Protein AF-0000000079915647 (afdb_homodimer)

Structure (mmCIF, N/CA/C/O backbone):
data_AF-0000000079915647-model_v1
#
loop_
_entity.id
_entity.type
_entity.pdbx_description
1 polymer 'HTH araC/xylS-type domain-containing protein'
#
loop_
_atom_site.group_PDB
_atom_site.id
_atom_site.type_symbol
_atom_site.label_atom_id
_atom_site.label_alt_id
_atom_site.label_comp_id
_atom_site.label_asym_id
_atom_site.label_entity_id
_atom_site.label_seq_id
_atom_site.pdbx_PDB_ins_code
_atom_site.Cartn_x
_atom_site.Cartn_y
_atom_site.Cartn_z
_atom_site.occupancy
_atom_site.B_iso_or_equiv
_atom_site.auth_seq_id
_atom_site.auth_comp_id
_atom_site.auth_asym_id
_atom_site.auth_atom_id
_atom_site.pdbx_PDB_model_num
ATOM 1 N N . MET A 1 1 ? 0.084 -31.757 -9.477 1 35.31 1 MET A N 1
ATOM 2 C CA . MET A 1 1 ? -1.276 -31.663 -8.954 1 35.31 1 MET A CA 1
ATOM 3 C C . MET A 1 1 ? -1.505 -30.318 -8.272 1 35.31 1 MET A C 1
ATOM 5 O O . MET A 1 1 ? -0.715 -29.907 -7.42 1 35.31 1 MET A O 1
ATOM 9 N N . LEU A 1 2 ? -2.145 -29.563 -8.849 1 57.01 2 LEU A N 1
ATOM 10 C CA . LEU A 1 2 ? -2.307 -28.199 -8.356 1 57.01 2 LEU A CA 1
ATOM 11 C C . LEU A 1 2 ? -2.768 -28.197 -6.902 1 57.01 2 LEU A C 1
ATOM 13 O O . LEU A 1 2 ? -3.757 -28.85 -6.559 1 57.01 2 LEU A O 1
ATOM 17 N N . ARG A 1 3 ? -1.995 -27.979 -5.962 1 73.82 3 ARG A N 1
ATOM 18 C CA . ARG A 1 3 ? -2.204 -28.007 -4.518 1 73.82 3 ARG A CA 1
ATOM 19 C C . ARG A 1 3 ? -3.465 -27.242 -4.132 1 73.82 3 ARG A C 1
ATOM 21 O O . ARG A 1 3 ? -3.712 -26.145 -4.639 1 73.82 3 ARG A O 1
ATOM 28 N N . GLU A 1 4 ? -4.38 -28.123 -3.546 1 88.57 4 GLU A N 1
ATOM 29 C CA . GLU A 1 4 ? -5.612 -27.564 -2.998 1 88.57 4 GLU A CA 1
ATOM 30 C C . GLU A 1 4 ? -5.335 -26.294 -2.199 1 88.57 4 GLU A C 1
ATOM 32 O O . GLU A 1 4 ? -4.411 -26.257 -1.383 1 88.57 4 GLU A O 1
ATOM 37 N N . PRO A 1 5 ? -6.054 -25.294 -2.554 1 92.21 5 PRO A N 1
ATOM 38 C CA . PRO A 1 5 ? -5.815 -24.036 -1.843 1 92.21 5 PRO A CA 1
ATOM 39 C C . PRO A 1 5 ? -6.011 -24.165 -0.334 1 92.21 5 PRO A C 1
ATOM 41 O O . PRO A 1 5 ? -6.989 -24.767 0.116 1 92.21 5 PRO A O 1
ATOM 44 N N . LEU A 1 6 ? -5.031 -23.699 0.502 1 93.19 6 LEU A N 1
ATOM 45 C CA . LEU A 1 6 ? -5.074 -23.655 1.96 1 93.19 6 LEU A CA 1
ATOM 46 C C . LEU A 1 6 ? -5.17 -25.061 2.543 1 93.19 6 LEU A C 1
ATOM 48 O O . LEU A 1 6 ? -5.85 -25.275 3.549 1 93.19 6 LEU A O 1
ATOM 52 N N . ALA A 1 7 ? -4.556 -25.978 1.923 1 89.94 7 ALA A N 1
ATOM 53 C CA . ALA A 1 7 ? -4.637 -27.384 2.311 1 89.94 7 ALA A CA 1
ATOM 54 C C . ALA A 1 7 ? -4.171 -27.583 3.75 1 89.94 7 ALA A C 1
ATOM 56 O O . ALA A 1 7 ? -4.662 -28.472 4.45 1 89.94 7 ALA A O 1
ATOM 57 N N . HIS A 1 8 ? -3.305 -26.75 4.265 1 86.97 8 HIS A N 1
ATOM 58 C CA . HIS A 1 8 ? -2.766 -26.893 5.613 1 86.97 8 HIS A CA 1
ATOM 59 C C . HIS A 1 8 ? -3.667 -26.216 6.64 1 86.97 8 HIS A C 1
ATOM 61 O O . HIS A 1 8 ? -3.394 -26.27 7.842 1 86.97 8 HIS A O 1
ATOM 67 N N . CYS A 1 9 ? -4.688 -25.608 6.233 1 92.28 9 CYS A N 1
ATOM 68 C CA . CYS A 1 9 ? -5.65 -24.94 7.103 1 92.28 9 CYS A CA 1
ATOM 69 C C . CYS A 1 9 ? -7.015 -25.614 7.026 1 92.28 9 CYS A C 1
ATOM 71 O O . CYS A 1 9 ? -8.031 -24.946 6.831 1 92.28 9 CYS A O 1
ATOM 73 N N . SER A 1 10 ? -7.031 -26.866 7.169 1 93.02 10 SER A N 1
ATOM 74 C CA . SER A 1 10 ? -8.261 -27.642 7.045 1 93.02 10 SER A CA 1
ATOM 75 C C . SER A 1 10 ? -9.187 -27.404 8.233 1 93.02 10 SER A C 1
ATOM 77 O O . SER A 1 10 ? -8.746 -27.423 9.384 1 93.02 10 SER A O 1
ATOM 79 N N . GLN A 1 11 ? -10.421 -27.186 7.874 1 93.78 11 GLN A N 1
ATOM 80 C CA . GLN A 1 11 ? -11.404 -26.959 8.928 1 93.78 11 GLN A CA 1
ATOM 81 C C . GLN A 1 11 ? -12.305 -28.176 9.112 1 93.78 11 GLN A C 1
ATOM 83 O O . GLN A 1 11 ? -12.659 -28.528 10.24 1 93.78 11 GLN A O 1
ATOM 88 N N . PHE A 1 12 ? -12.696 -28.825 8.018 1 91.71 12 PHE A N 1
ATOM 89 C CA . PHE A 1 12 ? -13.458 -30.065 8.112 1 91.71 12 PHE A CA 1
ATOM 90 C C . PHE A 1 12 ? -13.371 -30.854 6.812 1 91.71 12 PHE A C 1
ATOM 92 O O . PHE A 1 12 ? -13.101 -30.286 5.752 1 91.71 12 PHE A O 1
ATOM 99 N N . ARG A 1 13 ? -13.473 -32.084 6.9 1 93.11 13 ARG A N 1
ATOM 100 C CA . ARG A 1 13 ? -13.785 -33.068 5.868 1 93.11 13 ARG A CA 1
ATOM 101 C C . ARG A 1 13 ? -14.85 -34.047 6.349 1 93.11 13 ARG A C 1
ATOM 103 O O . ARG A 1 13 ? -14.565 -34.935 7.156 1 93.11 13 ARG A O 1
ATOM 110 N N . THR A 1 14 ? -16.086 -33.798 5.883 1 90.88 14 THR A N 1
ATOM 111 C CA . THR A 1 14 ? -17.18 -34.53 6.512 1 90.88 14 THR A CA 1
ATOM 112 C C . THR A 1 14 ? -18.382 -34.615 5.576 1 90.88 14 THR A C 1
ATOM 114 O O . THR A 1 14 ? -18.453 -33.891 4.581 1 90.88 14 THR A O 1
ATOM 117 N N . GLY A 1 15 ? -19.213 -35.497 5.884 1 89.1 15 GLY A N 1
ATOM 118 C CA . GLY A 1 15 ? -20.516 -35.56 5.243 1 89.1 15 GLY A CA 1
ATOM 119 C C . GLY A 1 15 ? -21.643 -35.067 6.132 1 89.1 15 GLY A C 1
ATOM 120 O O . GLY A 1 15 ? -22.815 -35.143 5.757 1 89.1 15 GLY A O 1
ATOM 121 N N . ASP A 1 16 ? -21.318 -34.578 7.259 1 90.7 16 ASP A N 1
ATOM 122 C CA . ASP A 1 16 ? -22.291 -34.109 8.24 1 90.7 16 ASP A CA 1
ATOM 123 C C . ASP A 1 16 ? -22.701 -32.665 7.959 1 90.7 16 ASP A C 1
ATOM 125 O O . ASP A 1 16 ? -21.902 -31.742 8.135 1 90.7 16 ASP A O 1
ATOM 129 N N . LEU A 1 17 ? -23.94 -32.462 7.669 1 90.32 17 LEU A N 1
ATOM 130 C CA . LEU A 1 17 ? -24.475 -31.161 7.282 1 90.32 17 LEU A CA 1
ATOM 131 C C . LEU A 1 17 ? -24.432 -30.186 8.453 1 90.32 17 LEU A C 1
ATOM 133 O O . LEU A 1 17 ? -24.273 -28.979 8.256 1 90.32 17 LEU A O 1
ATOM 137 N N . ASP A 1 18 ? -24.557 -30.681 9.64 1 91.27 18 ASP A N 1
ATOM 138 C CA . ASP A 1 18 ? -24.527 -29.812 10.813 1 91.27 18 ASP A CA 1
ATOM 139 C C . ASP A 1 18 ? -23.139 -29.21 11.014 1 91.27 18 ASP A C 1
ATOM 141 O O . ASP A 1 18 ? -23.011 -28.034 11.363 1 91.27 18 ASP A O 1
ATOM 145 N N . VAL A 1 19 ? -22.223 -30.046 10.76 1 92.19 19 VAL A N 1
ATOM 146 C CA . VAL A 1 19 ? -20.852 -29.561 10.88 1 92.19 19 VAL A CA 1
ATOM 147 C C . VAL A 1 19 ? -20.578 -28.511 9.805 1 92.19 19 VAL A C 1
ATOM 149 O O . VAL A 1 19 ? -19.996 -27.462 10.088 1 92.19 19 VAL A O 1
ATOM 152 N N . ILE A 1 20 ? -21.011 -28.781 8.648 1 91.39 20 ILE A N 1
ATOM 153 C CA . ILE A 1 20 ? -20.841 -27.868 7.523 1 91.39 20 ILE A CA 1
ATOM 154 C C . ILE A 1 20 ? -21.478 -26.52 7.852 1 91.39 20 ILE A C 1
ATOM 156 O O . ILE A 1 20 ? -20.853 -25.471 7.673 1 91.39 20 ILE A O 1
ATOM 160 N N . ARG A 1 21 ? -22.622 -26.534 8.358 1 91.12 21 ARG A N 1
ATOM 161 C CA . ARG A 1 21 ? -23.361 -25.32 8.692 1 91.12 21 ARG A CA 1
ATOM 162 C C . ARG A 1 21 ? -22.688 -24.566 9.833 1 91.12 21 ARG A C 1
ATOM 164 O O . ARG A 1 21 ? -22.452 -23.36 9.734 1 91.12 21 ARG A O 1
ATOM 171 N N . ASP A 1 22 ? -22.295 -25.217 10.896 1 93.46 22 ASP A N 1
ATOM 172 C CA . ASP A 1 22 ? -21.771 -24.581 12.101 1 93.46 22 ASP A CA 1
ATOM 173 C C . ASP A 1 22 ? -20.395 -23.97 11.846 1 93.46 22 ASP A C 1
ATOM 175 O O . ASP A 1 22 ? -20.138 -22.826 12.228 1 93.46 22 ASP A O 1
ATOM 179 N N . VAL A 1 23 ? -19.621 -24.758 11.185 1 92.63 23 VAL A N 1
ATOM 180 C CA . VAL A 1 23 ? -18.268 -24.284 10.914 1 92.63 23 VAL A CA 1
ATOM 181 C C . VAL A 1 23 ? -18.313 -23.145 9.897 1 92.63 23 VAL A C 1
ATOM 183 O O . VAL A 1 23 ? -17.622 -22.136 10.055 1 92.63 23 VAL A O 1
ATOM 186 N N . GLY A 1 24 ? -19.112 -23.263 8.902 1 91.21 24 GLY A N 1
ATOM 187 C CA . GLY A 1 24 ? -19.274 -22.206 7.916 1 91.21 24 GLY A CA 1
ATOM 188 C C . GLY A 1 24 ? -19.818 -20.918 8.506 1 91.21 24 GLY A C 1
ATOM 189 O O . GLY A 1 24 ? -19.325 -19.831 8.197 1 91.21 24 GLY A O 1
ATOM 190 N N . ALA A 1 25 ? -20.784 -21.084 9.36 1 89.34 25 ALA A N 1
ATOM 191 C CA . ALA A 1 25 ? -21.394 -19.917 9.993 1 89.34 25 ALA A CA 1
ATOM 192 C C . ALA A 1 25 ? -20.384 -19.175 10.863 1 89.34 25 ALA A C 1
ATOM 194 O O . ALA A 1 25 ? -20.372 -17.942 10.898 1 89.34 25 ALA A O 1
ATOM 195 N N . ARG A 1 26 ? -19.57 -19.851 11.441 1 90.01 26 ARG A N 1
ATOM 196 C CA . ARG A 1 26 ? -18.589 -19.28 12.359 1 90.01 26 ARG A CA 1
ATOM 197 C C . ARG A 1 26 ? -17.461 -18.593 11.596 1 90.01 26 ARG A C 1
ATOM 199 O O . ARG A 1 26 ? -17.019 -17.507 11.977 1 90.01 26 ARG A O 1
ATOM 206 N N . LEU A 1 27 ? -17.055 -19.195 10.525 1 89.43 27 LEU A N 1
ATOM 207 C CA . LEU A 1 27 ? -15.837 -18.736 9.866 1 89.43 27 LEU A CA 1
ATOM 208 C C . LEU A 1 27 ? -16.164 -17.789 8.716 1 89.43 27 LEU A C 1
ATOM 210 O O . LEU A 1 27 ? -15.353 -16.929 8.365 1 89.43 27 LEU A O 1
ATOM 214 N N . LEU A 1 28 ? -17.271 -17.923 8.163 1 90.34 28 LEU A N 1
ATOM 215 C CA . LEU A 1 28 ? -17.599 -17.15 6.97 1 90.34 28 LEU A CA 1
ATOM 216 C C . LEU A 1 28 ? -18.801 -16.246 7.221 1 90.34 28 LEU A C 1
ATOM 218 O O . LEU A 1 28 ? -18.67 -15.191 7.846 1 90.34 28 LEU A O 1
ATOM 222 N N . VAL A 1 29 ? -19.95 -16.711 7.062 1 86.33 29 VAL A N 1
ATOM 223 C CA . VAL A 1 29 ? -21.189 -15.964 7.249 1 86.33 29 VAL A CA 1
ATOM 224 C C . VAL A 1 29 ? -22.299 -16.91 7.701 1 86.33 29 VAL A C 1
ATOM 226 O O . VAL A 1 29 ? -22.379 -18.05 7.238 1 86.33 29 VAL A O 1
ATOM 229 N N . PRO A 1 30 ? -22.993 -16.44 8.71 1 85.9 30 PRO A N 1
ATOM 230 C CA . PRO A 1 30 ? -24.161 -17.259 9.042 1 85.9 30 PRO A CA 1
ATOM 231 C C . PRO A 1 30 ? -25.043 -17.548 7.829 1 85.9 30 PRO A C 1
ATOM 233 O O . PRO A 1 30 ? -25.305 -16.65 7.024 1 85.9 30 PRO A O 1
ATOM 236 N N . HIS A 1 31 ? -25.315 -18.848 7.663 1 85.21 31 HIS A N 1
ATOM 237 C CA . HIS A 1 31 ? -26.108 -19.236 6.502 1 85.21 31 HIS A CA 1
ATOM 238 C C . HIS A 1 31 ? -26.852 -20.543 6.755 1 85.21 31 HIS A C 1
ATOM 240 O O . HIS A 1 31 ? -26.585 -21.234 7.74 1 85.21 31 HIS A O 1
ATOM 246 N N . LYS A 1 32 ? -27.807 -20.72 6.007 1 89.2 32 LYS A N 1
ATOM 247 C CA . LYS A 1 32 ? -28.514 -21.997 5.983 1 89.2 32 LYS A CA 1
ATOM 248 C C . LYS A 1 32 ? -27.972 -22.905 4.883 1 89.2 32 LYS A C 1
ATOM 250 O O . LYS A 1 32 ? -27.569 -22.429 3.819 1 89.2 32 LYS A O 1
ATOM 255 N N . VAL A 1 33 ? -27.901 -24.161 5.199 1 90.02 33 VAL A N 1
ATOM 256 C CA . VAL A 1 33 ? -27.415 -25.151 4.243 1 90.02 33 VAL A CA 1
ATOM 257 C C . VAL A 1 33 ? -28.504 -26.186 3.972 1 90.02 33 VAL A C 1
ATOM 259 O O . VAL A 1 33 ? -29.07 -26.759 4.906 1 90.02 33 VAL A O 1
ATOM 262 N N . LYS A 1 34 ? -28.784 -26.364 2.773 1 90.02 34 LYS A N 1
ATOM 263 C CA . LYS A 1 34 ? -29.719 -27.4 2.344 1 90.02 34 LYS A CA 1
ATOM 264 C C . LYS A 1 34 ? -29.093 -28.3 1.283 1 90.02 34 LYS A C 1
ATOM 266 O O . LYS A 1 34 ? -28.457 -27.814 0.345 1 90.02 34 LYS A O 1
ATOM 271 N N . ALA A 1 35 ? -29.184 -29.553 1.435 1 88.59 35 ALA A N 1
ATOM 272 C CA . ALA A 1 35 ? -28.659 -30.499 0.454 1 88.59 35 ALA A CA 1
ATOM 273 C C . ALA A 1 35 ? -29.79 -31.23 -0.264 1 88.59 35 ALA A C 1
ATOM 275 O O . ALA A 1 35 ? -30.817 -31.544 0.343 1 88.59 35 ALA A O 1
ATOM 276 N N . LEU A 1 36 ? -29.567 -31.264 -1.578 1 82.76 36 LEU A N 1
ATOM 277 C CA . LEU A 1 36 ? -30.461 -32.151 -2.315 1 82.76 36 LEU A CA 1
ATOM 278 C C . LEU A 1 36 ? -29.942 -33.585 -2.295 1 82.76 36 LEU A C 1
ATOM 280 O O . LEU A 1 36 ? -29.074 -33.946 -3.092 1 82.76 36 LEU A O 1
ATOM 284 N N . GLY A 1 37 ? -30.266 -34.37 -1.243 1 78.25 37 GLY A N 1
ATOM 285 C CA . GLY A 1 37 ? -29.784 -35.73 -1.067 1 78.25 37 GLY A CA 1
ATOM 286 C C . GLY A 1 37 ? -28.669 -35.84 -0.043 1 78.25 37 GLY A C 1
ATOM 287 O O . GLY A 1 37 ? -28.563 -35.007 0.858 1 78.25 37 GLY A O 1
ATOM 288 N N . ALA A 1 38 ? -27.899 -36.964 -0.13 1 79.78 38 ALA A N 1
ATOM 289 C CA . ALA A 1 38 ? -26.812 -37.193 0.818 1 79.78 38 ALA A CA 1
ATOM 290 C C . ALA A 1 38 ? -25.599 -36.33 0.481 1 79.78 38 ALA A C 1
ATOM 292 O O . ALA A 1 38 ? -25.294 -36.109 -0.693 1 79.78 38 ALA A O 1
ATOM 293 N N . VAL A 1 39 ? -25.048 -35.79 1.465 1 84.3 39 VAL A N 1
ATOM 294 C CA . VAL A 1 39 ? -23.816 -35.022 1.308 1 84.3 39 VAL A CA 1
ATOM 295 C C . VAL A 1 39 ? -22.619 -35.969 1.265 1 84.3 39 VAL A C 1
ATOM 297 O O . VAL A 1 39 ? -22.552 -36.931 2.033 1 84.3 39 VAL A O 1
ATOM 300 N N . SER A 1 40 ? -21.8 -35.688 0.318 1 88.57 40 SER A N 1
ATOM 301 C CA . SER A 1 40 ? -20.58 -36.481 0.205 1 88.57 40 SER A CA 1
ATOM 302 C C . SER A 1 40 ? -19.787 -36.463 1.507 1 88.57 40 SER A C 1
ATOM 304 O O . SER A 1 40 ? -19.694 -35.428 2.17 1 88.57 40 SER A O 1
ATOM 306 N N . SER A 1 41 ? -19.179 -37.562 1.818 1 88.53 41 SER A N 1
ATOM 307 C CA . SER A 1 41 ? -18.335 -37.652 3.005 1 88.53 41 SER A CA 1
ATOM 308 C C . SER A 1 41 ? -17.025 -36.896 2.81 1 88.53 41 SER A C 1
ATOM 310 O O . SER A 1 41 ? -16.286 -36.665 3.769 1 88.53 41 SER A O 1
ATOM 312 N N . ASP A 1 42 ? -16.842 -36.448 1.542 1 90.47 42 ASP A N 1
ATOM 313 C CA . ASP A 1 42 ? -15.586 -35.771 1.235 1 90.47 42 ASP A CA 1
ATOM 314 C C . ASP A 1 42 ? -15.795 -34.265 1.092 1 90.47 42 ASP A C 1
ATOM 316 O O . ASP A 1 42 ? -14.949 -33.566 0.53 1 90.47 42 ASP A O 1
ATOM 320 N N . ALA A 1 43 ? -16.921 -33.783 1.566 1 92.18 43 ALA A N 1
ATOM 321 C CA . ALA A 1 43 ? -17.092 -32.333 1.621 1 92.18 43 ALA A CA 1
ATOM 322 C C . ALA A 1 43 ? -16.029 -31.689 2.507 1 92.18 43 ALA A C 1
ATOM 324 O O . ALA A 1 43 ? -15.729 -32.192 3.593 1 92.18 43 ALA A O 1
ATOM 325 N N . ARG A 1 44 ? -15.445 -30.655 2.029 1 94.33 44 ARG A N 1
ATOM 326 C CA . ARG A 1 44 ? -14.348 -30.111 2.823 1 94.33 44 ARG A CA 1
ATOM 327 C C . ARG A 1 44 ? -14.29 -28.591 2.708 1 94.33 44 ARG A C 1
ATOM 329 O O . ARG A 1 44 ? -14.779 -28.018 1.732 1 94.33 44 ARG A O 1
ATOM 336 N N . MET A 1 45 ? -13.723 -28.017 3.675 1 95.36 45 MET A N 1
ATOM 337 C CA . MET A 1 45 ? -13.459 -26.583 3.75 1 95.36 45 MET A CA 1
ATOM 338 C C . MET A 1 45 ? -12.095 -26.313 4.377 1 95.36 45 MET A C 1
ATOM 340 O O . MET A 1 45 ? -11.745 -26.912 5.395 1 95.36 45 MET A O 1
ATOM 344 N N . ASN A 1 46 ? -11.269 -25.639 3.662 1 96.54 46 ASN A N 1
ATOM 345 C CA . ASN A 1 46 ? -10.072 -25.016 4.217 1 96.54 46 ASN A CA 1
ATOM 346 C C . ASN A 1 46 ? -10.262 -23.515 4.416 1 96.54 46 ASN A C 1
ATOM 348 O O . ASN A 1 46 ? -10.901 -22.852 3.596 1 96.54 46 ASN A O 1
ATOM 352 N N . ALA A 1 47 ? -9.869 -22.961 5.509 1 95.94 47 ALA A N 1
ATOM 353 C CA . ALA A 1 47 ? -10.075 -21.533 5.736 1 95.94 47 ALA A CA 1
ATOM 354 C C . ALA A 1 47 ? -8.951 -20.944 6.583 1 95.94 47 ALA A C 1
ATOM 356 O O . ALA A 1 47 ? -8.382 -21.631 7.435 1 95.94 47 ALA A O 1
ATOM 357 N N . ALA A 1 48 ? -8.626 -19.78 6.352 1 94.39 48 ALA A N 1
ATOM 358 C CA . ALA A 1 48 ? -7.652 -19.024 7.136 1 94.39 48 ALA A CA 1
ATOM 359 C C . ALA A 1 48 ? -7.987 -17.535 7.138 1 94.39 48 ALA A C 1
ATOM 361 O O . ALA A 1 48 ? -8.592 -17.027 6.191 1 94.39 48 ALA A O 1
ATOM 362 N N . LYS A 1 49 ? -7.7 -16.926 8.195 1 92.6 49 LYS A N 1
ATOM 363 C CA . LYS A 1 49 ? -7.905 -15.489 8.345 1 92.6 49 LYS A CA 1
ATOM 364 C C . LYS A 1 49 ? -6.575 -14.757 8.496 1 92.6 49 LYS A C 1
ATOM 366 O O . LYS A 1 49 ? -5.672 -15.234 9.186 1 92.6 49 LYS A O 1
ATOM 371 N N . LEU A 1 50 ? -6.453 -13.746 7.806 1 89.37 50 LEU A N 1
ATOM 372 C CA . LEU A 1 50 ? -5.301 -12.858 7.912 1 89.37 50 LEU A CA 1
ATOM 373 C C . LEU A 1 50 ? -5.737 -11.397 7.873 1 89.37 50 LEU A C 1
ATOM 375 O O . LEU A 1 50 ? -6.28 -10.933 6.868 1 89.37 50 LEU A O 1
ATOM 379 N N . GLY A 1 51 ? -5.487 -10.643 9.051 1 87.92 51 GLY A N 1
ATOM 380 C CA . GLY A 1 51 ? -5.989 -9.283 9.163 1 87.92 51 GLY A CA 1
ATOM 381 C C . GLY A 1 51 ? -7.503 -9.2 9.108 1 87.92 51 GLY A C 1
ATOM 382 O O . GLY A 1 51 ? -8.195 -9.87 9.878 1 87.92 51 GLY A O 1
ATOM 383 N N . ASN A 1 52 ? -7.986 -8.456 8.116 1 92.41 52 ASN A N 1
ATOM 384 C CA . ASN A 1 52 ? -9.419 -8.224 7.971 1 92.41 52 ASN A CA 1
ATOM 385 C C . ASN A 1 52 ? -10.015 -9.08 6.856 1 92.41 52 ASN A C 1
ATOM 387 O O . ASN A 1 52 ? -11.143 -8.843 6.422 1 92.41 52 ASN A O 1
ATOM 391 N N . THR A 1 53 ? -9.248 -10.019 6.389 1 94.46 53 THR A N 1
ATOM 392 C CA . THR A 1 53 ? -9.682 -10.822 5.251 1 94.46 53 THR A CA 1
ATOM 393 C C . THR A 1 53 ? -9.674 -12.307 5.604 1 94.46 53 THR A C 1
ATOM 395 O O . THR A 1 53 ? -8.753 -12.787 6.267 1 94.46 53 THR A O 1
ATOM 398 N N . THR A 1 54 ? -10.669 -13.033 5.254 1 95.1 54 THR A N 1
ATOM 399 C CA . THR A 1 54 ? -10.772 -14.482 5.387 1 95.1 54 THR A CA 1
ATOM 400 C C . THR A 1 54 ? -10.91 -15.142 4.018 1 95.1 54 THR A C 1
ATOM 402 O O . THR A 1 54 ? -11.679 -14.678 3.174 1 95.1 54 THR A O 1
ATOM 405 N N . LEU A 1 55 ? -10.102 -16.106 3.754 1 96.57 55 LEU A N 1
ATOM 406 C CA . LEU A 1 55 ? -10.227 -16.929 2.556 1 96.57 55 LEU A CA 1
ATOM 407 C C . LEU A 1 55 ? -10.659 -18.347 2.913 1 96.57 55 LEU A C 1
ATOM 409 O O . LEU A 1 55 ? -10.208 -18.904 3.916 1 96.57 55 LEU A O 1
ATOM 413 N N . ALA A 1 56 ? -11.486 -18.915 2.101 1 97.21 56 ALA A N 1
ATOM 414 C CA . ALA A 1 56 ? -11.904 -20.301 2.298 1 97.21 56 ALA A CA 1
ATOM 415 C C . ALA A 1 56 ? -12.013 -21.035 0.964 1 97.21 56 ALA A C 1
ATOM 417 O O . ALA A 1 56 ? -12.466 -20.465 -0.03 1 97.21 56 ALA A O 1
ATOM 418 N N . TYR A 1 57 ? -11.468 -22.163 0.925 1 96.97 57 TYR A N 1
ATOM 419 C CA . TYR A 1 57 ? -11.7 -23.101 -0.168 1 96.97 57 TYR A CA 1
ATOM 420 C C . TYR A 1 57 ? -12.836 -24.06 0.168 1 96.97 57 TYR A C 1
ATOM 422 O O . TYR A 1 57 ? -12.825 -24.699 1.223 1 96.97 57 TYR A O 1
ATOM 430 N N . LEU A 1 58 ? -13.824 -24.181 -0.672 1 95.77 58 LEU A N 1
ATOM 431 C CA . LEU A 1 58 ? -14.985 -25.034 -0.443 1 95.77 58 LEU A CA 1
ATOM 432 C C . LEU A 1 58 ? -15.188 -25.999 -1.605 1 95.77 58 LEU A C 1
ATOM 434 O O . LEU A 1 58 ? -15.122 -25.598 -2.77 1 95.77 58 LEU A O 1
ATOM 438 N N . ARG A 1 59 ? -15.41 -27.218 -1.277 1 94.78 59 ARG A N 1
ATOM 439 C CA . ARG A 1 59 ? -15.799 -28.269 -2.211 1 94.78 59 ARG A CA 1
ATOM 440 C C . ARG A 1 59 ? -16.723 -29.281 -1.542 1 94.78 59 ARG A C 1
ATOM 442 O O . ARG A 1 59 ? -16.29 -30.055 -0.685 1 94.78 59 ARG A O 1
ATOM 449 N N . TYR A 1 60 ? -18.001 -29.362 -1.969 1 90.62 60 TYR A N 1
ATOM 450 C CA . TYR A 1 60 ? -18.988 -30.177 -1.269 1 90.62 60 TYR A CA 1
ATOM 451 C C . TYR A 1 60 ? -19.265 -31.469 -2.027 1 90.62 60 TYR A C 1
ATOM 453 O O . TYR A 1 60 ? -19.79 -32.43 -1.459 1 90.62 60 TYR A O 1
ATOM 461 N N . GLU A 1 61 ? -18.968 -31.584 -3.27 1 89.54 61 GLU A N 1
ATOM 462 C CA . GLU A 1 61 ? -19.19 -32.754 -4.114 1 89.54 61 GLU A CA 1
ATOM 463 C C . GLU A 1 61 ? -20.637 -33.231 -4.028 1 89.54 61 GLU A C 1
ATOM 465 O O . GLU A 1 61 ? -20.897 -34.433 -3.944 1 89.54 61 GLU A O 1
ATOM 470 N N . SER A 1 62 ? -21.535 -32.342 -3.769 1 88.68 62 SER A N 1
ATOM 471 C CA . SER A 1 62 ? -22.977 -32.56 -3.702 1 88.68 62 SER A CA 1
ATOM 472 C C . SER A 1 62 ? -23.745 -31.318 -4.141 1 88.68 62 SER A C 1
ATOM 474 O O . SER A 1 62 ? -23.187 -30.219 -4.18 1 88.68 62 SER A O 1
ATOM 476 N N . ARG A 1 63 ? -24.939 -31.604 -4.547 1 88.18 63 ARG A N 1
ATOM 477 C CA . ARG A 1 63 ? -25.799 -30.456 -4.82 1 88.18 63 ARG A CA 1
ATOM 478 C C . ARG A 1 63 ? -26.279 -29.812 -3.524 1 88.18 63 ARG A C 1
ATOM 480 O O . ARG A 1 63 ? -27.042 -30.418 -2.768 1 88.18 63 ARG A O 1
ATOM 487 N N . ILE A 1 64 ? -25.781 -28.57 -3.289 1 90.67 64 ILE A N 1
ATOM 488 C CA . ILE A 1 64 ? -26.07 -27.879 -2.037 1 90.67 64 ILE A CA 1
ATOM 489 C C . ILE A 1 64 ? -26.517 -26.448 -2.328 1 90.67 64 ILE A C 1
ATOM 491 O O . ILE A 1 64 ? -26.043 -25.825 -3.281 1 90.67 64 ILE A O 1
ATOM 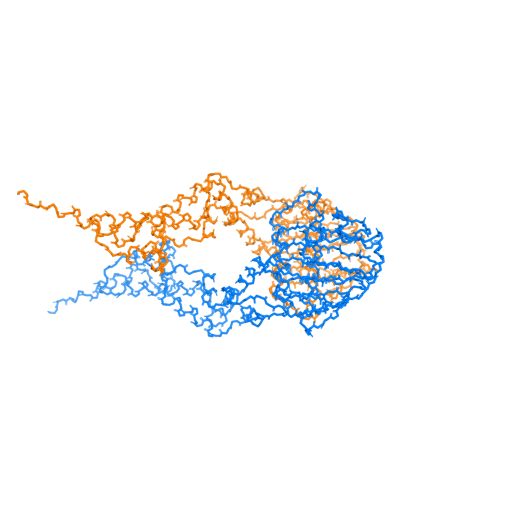495 N N . THR A 1 65 ? -27.444 -26.064 -1.559 1 91.58 65 THR A N 1
ATOM 496 C CA . THR A 1 65 ? -27.874 -24.67 -1.598 1 91.58 65 THR A CA 1
ATOM 497 C C . THR A 1 65 ? -27.492 -23.95 -0.308 1 91.58 65 THR A C 1
ATOM 499 O O . THR A 1 65 ? -27.767 -24.443 0.789 1 91.58 65 THR A O 1
ATOM 502 N N . LEU A 1 66 ? -26.826 -22.863 -0.491 1 90.6 66 LEU A N 1
ATOM 503 C CA . LEU A 1 66 ? -26.454 -22.006 0.63 1 90.6 66 LEU A CA 1
ATOM 504 C C . LEU A 1 66 ? -27.27 -20.718 0.624 1 90.6 66 LEU A C 1
ATOM 506 O O . LEU A 1 66 ? -27.366 -20.043 -0.403 1 90.6 66 LEU A O 1
ATOM 510 N N . GLU A 1 67 ? -27.861 -20.387 1.759 1 88.54 67 GLU A N 1
ATOM 511 C CA . GLU A 1 67 ? -28.655 -19.17 1.898 1 88.54 67 GLU A CA 1
ATOM 512 C C . GLU A 1 67 ? -28.115 -18.284 3.016 1 88.54 67 GLU A C 1
ATOM 514 O O . GLU A 1 67 ? -28.06 -18.702 4.175 1 88.54 67 GLU A O 1
ATOM 519 N N . ALA A 1 68 ? -27.697 -17.2 2.627 1 83.74 68 ALA A N 1
ATOM 520 C CA . ALA A 1 68 ? -27.172 -16.272 3.625 1 83.74 68 ALA A CA 1
ATOM 521 C C . ALA A 1 68 ? -28.108 -15.082 3.814 1 83.74 68 ALA A C 1
ATOM 523 O O . ALA A 1 68 ? -28.539 -14.462 2.839 1 83.74 68 ALA A O 1
ATOM 524 N N . PRO A 1 69 ? -28.415 -14.801 5.123 1 78.36 69 PRO A N 1
ATOM 525 C CA . PRO A 1 69 ? -29.206 -13.597 5.39 1 78.36 69 PRO A CA 1
ATOM 526 C C . PRO A 1 69 ? -28.394 -12.312 5.239 1 78.36 69 PRO A C 1
ATOM 528 O O . PRO A 1 69 ? -27.212 -12.362 4.888 1 78.36 69 PRO A O 1
ATOM 531 N N . THR A 1 70 ? -29.056 -11.189 5.431 1 77.82 70 THR A N 1
ATOM 532 C CA . THR A 1 70 ? -28.402 -9.886 5.385 1 77.82 70 THR A CA 1
ATOM 533 C C . THR A 1 70 ? -27.382 -9.752 6.512 1 77.82 70 THR A C 1
ATOM 535 O O . THR A 1 70 ? -27.634 -10.185 7.639 1 77.82 70 THR A O 1
ATOM 538 N N . THR A 1 71 ? -26.175 -9.498 6.019 1 72.78 71 THR A N 1
ATOM 539 C CA . THR A 1 71 ? -25.132 -9.225 7.002 1 72.78 71 THR A CA 1
ATOM 540 C C . THR A 1 71 ? -24.608 -7.8 6.853 1 72.78 71 THR A C 1
ATOM 542 O O . THR A 1 71 ? -24.543 -7.27 5.742 1 72.78 71 THR A O 1
ATOM 545 N N . GLU A 1 72 ? -24.604 -7.048 7.938 1 73.71 72 GLU A N 1
ATOM 546 C CA . GLU A 1 72 ? -24.192 -5.652 7.816 1 73.71 72 GLU A CA 1
ATOM 547 C C . GLU A 1 72 ? -22.697 -5.494 8.079 1 73.71 72 GLU A C 1
ATOM 549 O O . GLU A 1 72 ? -22.144 -4.404 7.914 1 73.71 72 GLU A O 1
ATOM 554 N N . ALA A 1 73 ? -21.997 -6.555 8.155 1 82.77 73 ALA A N 1
ATOM 555 C CA . ALA A 1 73 ? -20.682 -6.314 8.742 1 82.77 73 ALA A CA 1
ATOM 556 C C . ALA A 1 73 ? -19.569 -6.762 7.799 1 82.77 73 ALA A C 1
ATOM 558 O O . ALA A 1 73 ? -18.387 -6.549 8.078 1 82.77 73 ALA A O 1
ATOM 559 N N . LEU A 1 74 ? -19.989 -7.306 6.591 1 88.75 74 LEU A N 1
ATOM 560 C CA . LEU A 1 74 ? -18.916 -7.864 5.775 1 88.75 74 LEU A CA 1
ATOM 561 C C . LEU A 1 74 ? -19.283 -7.826 4.295 1 88.75 74 LEU A C 1
ATOM 563 O O . LEU A 1 74 ? -20.456 -7.673 3.946 1 88.75 74 LEU A O 1
ATOM 567 N N . TYR A 1 75 ? -18.318 -7.871 3.443 1 91.25 75 TYR A N 1
ATOM 568 C CA . TYR A 1 75 ? -18.428 -8.133 2.012 1 91.25 75 TYR A CA 1
ATOM 569 C C . TYR A 1 75 ? -17.867 -9.507 1.665 1 91.25 75 TYR A C 1
ATOM 571 O O . TYR A 1 75 ? -16.851 -9.928 2.222 1 91.25 75 TYR A O 1
ATOM 579 N N . PHE A 1 76 ? -18.519 -10.183 0.799 1 92.21 76 PHE A N 1
ATOM 580 C CA . PHE A 1 76 ? -17.93 -11.459 0.413 1 92.21 76 PHE A CA 1
ATOM 581 C C . PHE A 1 76 ? -18.085 -11.697 -1.084 1 92.21 76 PHE A C 1
ATOM 583 O O . PHE A 1 76 ? -18.996 -11.155 -1.713 1 92.21 76 PHE A O 1
ATOM 590 N N . PHE A 1 77 ? -17.171 -12.417 -1.623 1 94.73 77 PHE A N 1
ATOM 591 C CA . PHE A 1 77 ? -17.014 -12.685 -3.048 1 94.73 77 PHE A CA 1
ATOM 592 C C . PHE A 1 77 ? -16.698 -14.156 -3.29 1 94.73 77 PHE A C 1
ATOM 594 O O . PHE A 1 77 ? -16.009 -14.789 -2.487 1 94.73 77 PHE A O 1
ATOM 601 N N . THR A 1 78 ? -17.175 -14.671 -4.346 1 94.83 78 THR A N 1
ATOM 602 C CA . THR A 1 78 ? -16.873 -16.052 -4.702 1 94.83 78 THR A CA 1
ATOM 603 C C . THR A 1 78 ? -16.08 -16.113 -6.005 1 94.83 78 THR A C 1
ATOM 605 O O . THR A 1 78 ? -16.43 -15.45 -6.983 1 94.83 78 THR A O 1
ATOM 608 N N . LEU A 1 79 ? -15.018 -16.852 -6.03 1 96.79 79 LEU A N 1
ATOM 609 C CA . LEU A 1 79 ? -14.192 -17.169 -7.19 1 96.79 79 LEU A CA 1
ATOM 610 C C . LEU A 1 79 ? -14.293 -18.65 -7.541 1 96.79 79 LEU A C 1
ATOM 612 O O . LEU A 1 79 ? -13.604 -19.482 -6.945 1 96.79 79 LEU A O 1
ATOM 616 N N . PRO A 1 80 ? -15.059 -18.909 -8.534 1 97.17 80 PRO A N 1
ATOM 617 C CA . PRO A 1 80 ? -15.227 -20.318 -8.896 1 97.17 80 PRO A CA 1
ATOM 618 C C . PRO A 1 80 ? -13.965 -20.926 -9.505 1 97.17 80 PRO A C 1
ATOM 620 O O . PRO A 1 80 ? -13.283 -20.274 -10.3 1 97.17 80 PRO A O 1
ATOM 623 N N . LEU A 1 81 ? -13.698 -22.11 -9.132 1 95.85 81 LEU A N 1
ATOM 624 C CA . LEU A 1 81 ? -12.538 -22.815 -9.666 1 95.85 81 LEU A CA 1
ATOM 625 C C . LEU A 1 81 ? -12.964 -23.885 -10.665 1 95.85 81 LEU A C 1
ATOM 627 O O . LEU A 1 81 ? -12.317 -24.069 -11.698 1 95.85 81 LEU A O 1
ATOM 631 N N . THR A 1 82 ? -13.958 -24.646 -10.273 1 95.72 82 THR A N 1
ATOM 632 C CA . THR A 1 82 ? -14.494 -25.696 -11.132 1 95.72 82 THR A CA 1
ATOM 633 C C . THR A 1 82 ? -16.016 -25.747 -11.038 1 95.72 82 THR A C 1
ATOM 635 O O . THR A 1 82 ? -16.603 -25.222 -10.09 1 95.72 82 THR A O 1
ATOM 638 N N . GLY A 1 83 ? -16.623 -26.262 -12.082 1 95.24 83 GLY A N 1
ATOM 639 C CA . GLY A 1 83 ? -18.057 -26.503 -12.045 1 95.24 83 GLY A CA 1
ATOM 640 C C . GLY A 1 83 ? -18.879 -25.248 -12.265 1 95.24 83 GLY A C 1
ATOM 641 O O . GLY A 1 83 ? -18.423 -24.307 -12.918 1 95.24 83 GLY A O 1
ATOM 642 N N . LYS A 1 84 ? -20.142 -25.375 -11.854 1 95.65 84 LYS A N 1
ATOM 643 C CA . LYS A 1 84 ? -21.074 -24.269 -12.057 1 95.65 84 LYS A CA 1
ATOM 644 C C . LYS A 1 84 ? -21.99 -24.094 -10.849 1 95.65 84 LYS A C 1
ATOM 646 O O . LYS A 1 84 ? -22.267 -25.056 -10.129 1 95.65 84 LYS A O 1
ATOM 651 N N . ALA A 1 85 ? -22.34 -22.882 -10.654 1 95.47 85 ALA A N 1
ATOM 652 C CA . ALA A 1 85 ? -23.332 -22.529 -9.641 1 95.47 85 ALA A CA 1
ATOM 653 C C . ALA A 1 85 ? -24.201 -21.365 -10.107 1 95.47 85 ALA A C 1
ATOM 655 O O . ALA A 1 85 ? -23.885 -20.704 -11.099 1 95.47 85 ALA A O 1
ATOM 656 N N . GLU A 1 86 ? -25.284 -21.278 -9.508 1 94.74 86 GLU A N 1
ATOM 657 C CA . GLU A 1 86 ? -26.192 -20.164 -9.763 1 94.74 86 GLU A CA 1
ATOM 658 C C . GLU A 1 86 ? -26.418 -19.337 -8.5 1 94.74 86 GLU A C 1
ATOM 660 O O . GLU A 1 86 ? -26.912 -19.851 -7.495 1 94.74 86 GLU A O 1
ATOM 665 N N . ALA A 1 87 ? -26.041 -18.098 -8.613 1 94.04 87 ALA A N 1
ATOM 666 C CA . ALA A 1 87 ? -26.204 -17.19 -7.48 1 94.04 87 ALA A CA 1
ATOM 667 C C . ALA A 1 87 ? -27.439 -16.311 -7.654 1 94.04 87 ALA A C 1
ATOM 669 O O . ALA A 1 87 ? -27.809 -15.966 -8.779 1 94.04 87 ALA A O 1
ATOM 670 N N . GLN A 1 88 ? -28.049 -15.999 -6.556 1 91.98 88 GLN A N 1
ATOM 671 C CA . GLN A 1 88 ? -29.216 -15.123 -6.524 1 91.98 88 GLN A CA 1
ATOM 672 C C . GLN A 1 88 ? -29.073 -14.057 -5.441 1 91.98 88 GLN A C 1
ATOM 674 O O . GLN A 1 88 ? -28.6 -14.343 -4.339 1 91.98 88 GLN A O 1
ATOM 679 N N . ARG A 1 89 ? -29.29 -12.891 -5.843 1 85.98 89 ARG A N 1
ATOM 680 C CA . ARG A 1 89 ? -29.326 -11.772 -4.907 1 85.98 89 ARG A CA 1
ATOM 681 C C . ARG A 1 89 ? -30.699 -11.109 -4.898 1 85.98 89 ARG A C 1
ATOM 683 O O . ARG A 1 89 ? -31.199 -10.69 -5.945 1 85.98 89 ARG A O 1
ATOM 690 N N . GLY A 1 90 ? -31.202 -10.932 -3.706 1 78.7 90 GLY A N 1
ATOM 691 C CA . GLY A 1 90 ? -32.548 -10.389 -3.625 1 78.7 90 GLY A CA 1
ATOM 692 C C . GLY A 1 90 ? -33.583 -11.252 -4.322 1 78.7 90 GLY A C 1
ATOM 693 O O . GLY A 1 90 ? -33.489 -12.481 -4.302 1 78.7 90 GLY A O 1
ATOM 694 N N . LYS A 1 91 ? -34.655 -10.595 -4.858 1 74.54 91 LYS A N 1
ATOM 695 C CA . LYS A 1 91 ? -35.771 -11.355 -5.414 1 74.54 91 LYS A CA 1
ATOM 696 C C . LYS A 1 91 ? -35.561 -11.634 -6.899 1 74.54 91 LYS A C 1
ATOM 698 O O . LYS A 1 91 ? -36.053 -12.635 -7.424 1 74.54 91 LYS A O 1
ATOM 703 N N . HIS A 1 92 ? -34.724 -10.859 -7.518 1 75.29 92 HIS A N 1
ATOM 704 C CA . HIS A 1 92 ? -34.851 -11.01 -8.963 1 75.29 92 HIS A CA 1
ATOM 705 C C . HIS A 1 92 ? -33.483 -11.031 -9.638 1 75.29 92 HIS A C 1
ATOM 707 O O . HIS A 1 92 ? -33.387 -11.231 -10.851 1 75.29 92 HIS A O 1
ATOM 713 N N . GLU A 1 93 ? -32.453 -10.908 -8.939 1 87.6 93 GLU A N 1
ATOM 714 C CA . GLU A 1 93 ? -31.183 -10.832 -9.654 1 87.6 93 GLU A CA 1
ATOM 715 C C . GLU A 1 93 ? -30.426 -12.155 -9.578 1 87.6 93 GLU A C 1
ATOM 717 O O . GLU A 1 93 ? -30.193 -12.681 -8.487 1 87.6 93 GLU A O 1
ATOM 722 N N . THR A 1 94 ? -30.177 -12.72 -10.748 1 92.17 94 THR A N 1
ATOM 723 C CA . THR A 1 94 ? -29.432 -13.973 -10.809 1 92.17 94 THR A CA 1
ATOM 724 C C . THR A 1 94 ? -28.156 -13.804 -11.628 1 92.17 94 THR A C 1
ATOM 726 O O . THR A 1 94 ? -28.093 -12.957 -12.521 1 92.17 94 THR A O 1
ATOM 729 N N . ALA A 1 95 ? -27.162 -14.555 -11.228 1 93.67 95 ALA A N 1
ATOM 730 C CA . ALA A 1 95 ? -25.894 -14.539 -11.952 1 93.67 95 ALA A CA 1
ATOM 731 C C . ALA A 1 95 ? -25.234 -15.915 -11.932 1 93.67 95 ALA A C 1
ATOM 733 O O . ALA A 1 95 ? -25.257 -16.607 -10.912 1 93.67 95 ALA A O 1
ATOM 734 N N . PRO A 1 96 ? -24.731 -16.308 -13.057 1 95.17 96 PRO A N 1
ATOM 735 C CA . PRO A 1 96 ? -23.97 -17.559 -13.074 1 95.17 96 PRO A CA 1
ATOM 736 C C . PRO A 1 96 ? -22.627 -17.443 -12.355 1 95.17 96 PRO A C 1
ATOM 738 O O . PRO A 1 96 ? -22.024 -16.367 -12.337 1 95.17 96 PRO A O 1
ATOM 741 N N . SER A 1 97 ? -22.218 -18.521 -11.774 1 95.28 97 SER A N 1
ATOM 742 C CA . SER A 1 97 ? -20.895 -18.641 -11.17 1 95.28 97 SER A CA 1
ATOM 743 C C . SER A 1 97 ? -20.101 -19.781 -11.799 1 95.28 97 SER A C 1
ATOM 745 O O . SER A 1 97 ? -20.332 -20.951 -11.488 1 95.28 97 SER A O 1
ATOM 747 N N . ILE A 1 98 ? -19.238 -19.408 -12.713 1 96.06 98 ILE A N 1
ATOM 748 C CA . ILE A 1 98 ? -18.34 -20.315 -13.419 1 96.06 98 ILE A CA 1
ATOM 749 C C . ILE A 1 98 ? -16.913 -19.773 -13.367 1 96.06 98 ILE A C 1
ATOM 751 O O . ILE A 1 98 ? -16.693 -18.626 -12.971 1 96.06 98 ILE A O 1
ATOM 755 N N . PRO A 1 99 ? -15.861 -20.5 -13.655 1 94.62 99 PRO A N 1
ATOM 756 C CA . PRO A 1 99 ? -14.472 -20.084 -13.448 1 94.62 99 PRO A CA 1
ATOM 757 C C . PRO A 1 99 ? -14.154 -18.742 -14.103 1 94.62 99 PRO A C 1
ATOM 759 O O . PRO A 1 99 ? -13.262 -18.023 -13.646 1 94.62 99 PRO A O 1
ATOM 762 N N . SER A 1 100 ? -14.899 -18.293 -15.072 1 95.33 100 SER A N 1
ATOM 763 C CA . SER A 1 100 ? -14.65 -17.004 -15.71 1 95.33 100 SER A CA 1
ATOM 764 C C . SER A 1 100 ? -15.542 -15.915 -15.124 1 95.33 100 SER A C 1
ATOM 766 O O . SER A 1 100 ? -15.352 -14.731 -15.406 1 95.33 100 SER A O 1
ATOM 768 N N . LEU A 1 101 ? -16.501 -16.337 -14.261 1 96.66 101 LEU A N 1
ATOM 769 C CA . LEU A 1 101 ? -17.476 -15.396 -13.721 1 96.66 101 LEU A CA 1
ATOM 770 C C . LEU A 1 101 ? -17.651 -15.595 -12.22 1 96.66 101 LEU A C 1
ATOM 772 O O . LEU A 1 101 ? -18.248 -16.583 -11.785 1 96.66 101 LEU A O 1
ATOM 776 N N . GLY A 1 102 ? -17.187 -14.58 -11.441 1 96.45 102 GLY A N 1
ATOM 777 C CA . GLY A 1 102 ? -17.412 -14.581 -10.004 1 96.45 102 GLY A CA 1
ATOM 778 C C . GLY A 1 102 ? -18.653 -13.812 -9.594 1 96.45 102 GLY A C 1
ATOM 779 O O . GLY A 1 102 ? -19.425 -13.369 -10.446 1 96.45 102 GLY A O 1
ATOM 780 N N . VAL A 1 103 ? -18.886 -13.774 -8.297 1 95.29 103 VAL A N 1
ATOM 781 C CA . VAL A 1 103 ? -20.067 -13.087 -7.784 1 95.29 103 VAL A CA 1
ATOM 782 C C . VAL A 1 103 ? -19.687 -12.238 -6.574 1 95.29 103 VAL A C 1
ATOM 784 O O . VAL A 1 103 ? -18.895 -12.666 -5.731 1 95.29 103 VAL A O 1
ATOM 787 N N . ALA A 1 104 ? -20.193 -11.072 -6.561 1 93.9 104 ALA A N 1
ATOM 788 C CA . ALA A 1 104 ? -20.066 -10.173 -5.417 1 93.9 104 ALA A CA 1
ATOM 789 C C . ALA A 1 104 ? -21.392 -10.042 -4.673 1 93.9 104 ALA A C 1
ATOM 791 O O . ALA A 1 104 ? -22.416 -9.704 -5.271 1 93.9 104 ALA A O 1
ATOM 792 N N . TYR A 1 105 ? -21.335 -10.264 -3.425 1 87.18 105 TYR A N 1
ATOM 793 C CA . TYR A 1 105 ? -22.558 -10.188 -2.634 1 87.18 105 TYR A CA 1
ATOM 794 C C . TYR A 1 105 ? -22.61 -8.892 -1.834 1 87.18 105 TYR A C 1
ATOM 796 O O . TYR A 1 105 ? -21.573 -8.29 -1.548 1 87.18 105 TYR A O 1
ATOM 804 N N . ARG A 1 106 ? -23.927 -8.435 -1.634 1 74.6 106 ARG A N 1
ATOM 805 C CA . ARG A 1 106 ? -24.179 -7.236 -0.841 1 74.6 106 ARG A CA 1
ATOM 806 C C . ARG A 1 106 ? -24.629 -7.598 0.571 1 74.6 106 ARG A C 1
ATOM 808 O O . ARG A 1 106 ? -25.373 -8.561 0.763 1 74.6 106 ARG A O 1
ATOM 815 N N . ALA A 1 107 ? -24.145 -6.83 1.449 1 65.87 107 ALA A N 1
ATOM 816 C CA . ALA A 1 107 ? -24.501 -7.073 2.844 1 65.87 107 ALA A CA 1
ATOM 817 C C . ALA A 1 107 ? -25.997 -6.881 3.071 1 65.87 107 ALA A C 1
ATOM 819 O O . ALA A 1 107 ? -26.597 -7.561 3.907 1 65.87 107 ALA A O 1
ATOM 820 N N . GLU A 1 108 ? -26.502 -6.121 2.272 1 71.86 108 GLU A N 1
ATOM 821 C CA . GLU A 1 108 ? -27.847 -5.653 2.593 1 71.86 108 GLU A CA 1
ATOM 822 C C . GLU A 1 108 ? -28.909 -6.551 1.965 1 71.86 108 GLU A C 1
ATOM 824 O O . GLU A 1 108 ? -30.098 -6.418 2.263 1 71.86 108 GLU A O 1
ATOM 829 N N . ASP A 1 109 ? -28.518 -7.492 1.137 1 77.4 109 ASP A N 1
ATOM 830 C CA . ASP A 1 109 ? -29.491 -8.35 0.468 1 77.4 109 ASP A CA 1
ATOM 831 C C . ASP A 1 109 ? -29.285 -9.814 0.847 1 77.4 109 ASP A C 1
ATOM 833 O O . ASP A 1 109 ? -28.148 -10.279 0.953 1 77.4 109 ASP A O 1
ATOM 837 N N . PRO A 1 110 ? -30.421 -10.422 1.076 1 83.37 110 PRO A N 1
ATOM 838 C CA . PRO A 1 110 ? -30.269 -11.873 1.203 1 83.37 110 PRO A CA 1
ATOM 839 C C . PRO A 1 110 ? -29.712 -12.522 -0.063 1 83.37 110 PRO A C 1
ATOM 841 O O . PRO A 1 110 ? -29.988 -12.056 -1.172 1 83.37 110 PRO A O 1
ATOM 844 N N . SER A 1 111 ? -28.922 -13.481 0.137 1 87.34 111 SER A N 1
ATOM 845 C CA . SER A 1 111 ? -28.276 -14.112 -1.009 1 87.34 111 SER A CA 1
ATOM 846 C C . SER A 1 111 ? -28.389 -15.632 -0.94 1 87.34 111 SER A C 1
ATOM 848 O O . SER A 1 111 ? -28.575 -16.197 0.139 1 87.34 111 SER A O 1
ATOM 850 N N . MET A 1 112 ? -28.466 -16.199 -2.106 1 89.87 112 MET A N 1
ATOM 851 C CA . MET A 1 112 ? -28.514 -17.653 -2.234 1 89.87 112 MET A CA 1
ATOM 852 C C . MET A 1 112 ? -27.608 -18.129 -3.365 1 89.87 112 MET A C 1
ATOM 854 O O . MET A 1 112 ? -27.449 -17.437 -4.372 1 89.87 112 MET A O 1
ATOM 858 N N . ILE A 1 113 ? -26.995 -19.33 -3.15 1 91.45 113 ILE A N 1
ATOM 859 C CA . ILE A 1 113 ? -26.215 -19.932 -4.225 1 91.45 113 ILE A CA 1
ATOM 860 C C . ILE A 1 113 ? -26.462 -21.439 -4.261 1 91.45 113 ILE A C 1
ATOM 862 O O . ILE A 1 113 ? -26.488 -22.095 -3.217 1 91.45 113 ILE A O 1
ATOM 866 N N . THR A 1 114 ? -26.723 -21.926 -5.38 1 93.13 114 THR A N 1
ATOM 867 C CA . THR A 1 114 ? -26.927 -23.352 -5.607 1 93.13 114 THR A CA 1
ATOM 868 C C . THR A 1 114 ? -25.749 -23.952 -6.369 1 93.13 114 THR A C 1
ATOM 870 O O . THR A 1 114 ? -25.443 -23.526 -7.485 1 93.13 114 THR A O 1
ATOM 873 N N . LEU A 1 115 ? -25.177 -25.004 -5.813 1 93.7 115 LEU A N 1
ATOM 874 C CA . LEU A 1 115 ? -23.925 -25.547 -6.329 1 93.7 115 LEU A CA 1
ATOM 875 C C . LEU A 1 115 ? -24.164 -26.861 -7.064 1 93.7 115 LEU A C 1
ATOM 877 O O . LEU A 1 115 ? -24.981 -27.678 -6.634 1 93.7 115 LEU A O 1
ATOM 881 N N . SER A 1 116 ? -23.482 -27.087 -8.162 1 91.76 116 SER A N 1
ATOM 882 C CA . SER A 1 116 ? -23.376 -28.407 -8.775 1 91.76 116 SER A CA 1
ATOM 883 C C . SER A 1 116 ? -22.381 -29.287 -8.025 1 91.76 116 SER A C 1
ATOM 885 O O . SER A 1 116 ? -21.552 -28.785 -7.264 1 91.76 116 SER A O 1
ATOM 887 N N . PRO A 1 117 ? -22.403 -30.584 -8.128 1 90.74 117 PRO A N 1
ATOM 888 C CA . PRO A 1 117 ? -21.53 -31.484 -7.37 1 90.74 117 PRO A CA 1
ATOM 889 C C . PRO A 1 117 ? -20.05 -31.259 -7.666 1 90.74 117 PRO A C 1
ATOM 891 O O . PRO A 1 117 ? -19.198 -31.527 -6.815 1 90.74 117 PRO A O 1
ATOM 894 N N . ASP A 1 118 ? -19.699 -30.75 -8.802 1 92.51 118 ASP A N 1
ATOM 895 C CA . ASP A 1 118 ? -18.295 -30.584 -9.169 1 92.51 118 ASP A CA 1
ATOM 896 C C . ASP A 1 118 ? -17.818 -29.162 -8.882 1 92.51 118 ASP A C 1
ATOM 898 O O . ASP A 1 118 ? -16.684 -28.805 -9.208 1 92.51 118 ASP A O 1
ATOM 902 N N . TYR A 1 119 ? -18.686 -28.433 -8.21 1 94.24 119 TYR A N 1
ATOM 903 C CA . TYR A 1 119 ? -18.386 -27.024 -7.978 1 94.24 119 TYR A CA 1
ATOM 904 C C . TYR A 1 119 ? -17.39 -26.859 -6.837 1 94.24 119 TYR A C 1
ATOM 906 O O . TYR A 1 119 ? -17.51 -27.516 -5.8 1 94.24 119 TYR A O 1
ATOM 914 N N . SER A 1 120 ? -16.349 -26.087 -7.05 1 96.07 120 SER A N 1
ATOM 915 C CA . SER A 1 120 ? -15.431 -25.63 -6.011 1 96.07 120 SER A CA 1
ATOM 916 C C . SER A 1 120 ? -15.148 -24.137 -6.142 1 96.07 120 SER A C 1
ATOM 918 O O . SER A 1 120 ? -15.258 -23.572 -7.232 1 96.07 120 SER A O 1
ATOM 920 N N . MET A 1 121 ? -14.841 -23.526 -5.025 1 95.74 121 MET A N 1
ATOM 921 C CA . MET A 1 121 ? -14.654 -22.079 -5.084 1 95.74 121 MET A CA 1
ATOM 922 C C . MET A 1 121 ? -13.671 -21.613 -4.015 1 95.74 121 MET A C 1
ATOM 924 O O . MET A 1 121 ? -13.402 -22.338 -3.055 1 95.74 121 MET A O 1
ATOM 928 N N . ILE A 1 122 ? -13.135 -20.439 -4.256 1 97.18 122 ILE A N 1
ATOM 929 C CA . ILE A 1 122 ? -12.513 -19.635 -3.21 1 97.18 122 ILE A CA 1
ATOM 930 C C . ILE A 1 122 ? -13.486 -18.557 -2.741 1 97.18 122 ILE A C 1
ATOM 932 O O . ILE A 1 122 ? -14.018 -17.795 -3.552 1 97.18 122 ILE A O 1
ATOM 936 N N . PHE A 1 123 ? -13.812 -18.624 -1.507 1 95.89 123 PHE A N 1
ATOM 937 C CA . PHE A 1 123 ? -14.65 -17.633 -0.843 1 95.89 123 PHE A CA 1
ATOM 938 C C . PHE A 1 123 ? -13.796 -16.549 -0.195 1 95.89 123 PHE A C 1
ATOM 940 O O . PHE A 1 123 ? -12.913 -16.846 0.611 1 95.89 123 PHE A O 1
ATOM 947 N N . VAL A 1 124 ? -14.056 -15.259 -0.601 1 96.66 124 VAL A N 1
ATOM 948 C CA . VAL A 1 124 ? -13.308 -14.127 -0.062 1 96.66 124 VAL A CA 1
ATOM 949 C C . VAL A 1 124 ? -14.224 -13.271 0.809 1 96.66 124 VAL A C 1
ATOM 951 O O . VAL A 1 124 ? -15.222 -12.729 0.327 1 96.66 124 VAL A O 1
ATOM 954 N N . ARG A 1 125 ? -13.87 -13.161 2.031 1 94.92 125 ARG A N 1
ATOM 955 C CA . ARG A 1 125 ? -14.617 -12.347 2.985 1 94.92 125 ARG A CA 1
ATOM 956 C C . ARG A 1 125 ? -13.769 -11.186 3.495 1 94.92 125 ARG A C 1
ATOM 958 O O . ARG A 1 125 ? -12.634 -11.385 3.932 1 94.92 125 ARG A O 1
ATOM 965 N N . ILE A 1 126 ? -14.298 -9.97 3.4 1 95.14 126 ILE A N 1
ATOM 966 C CA . ILE A 1 126 ? -13.599 -8.777 3.864 1 95.14 126 ILE A CA 1
ATOM 967 C C . ILE A 1 126 ? -14.486 -8.006 4.839 1 95.14 126 ILE A C 1
ATOM 969 O O . ILE A 1 126 ? -15.665 -7.772 4.563 1 95.14 126 ILE A O 1
ATOM 973 N N . GLU A 1 127 ? -13.911 -7.639 5.948 1 93.44 127 GLU A N 1
ATOM 974 C CA . GLU A 1 127 ? -14.646 -6.832 6.917 1 93.44 127 GLU A CA 1
ATOM 975 C C . GLU A 1 127 ? -15.069 -5.495 6.314 1 93.44 127 GLU A C 1
ATOM 977 O O . GLU A 1 127 ? -14.274 -4.83 5.646 1 93.44 127 GLU A O 1
ATOM 982 N N . ARG A 1 128 ? -16.295 -5.078 6.565 1 92.72 128 ARG A N 1
ATOM 983 C CA . ARG A 1 128 ? -16.877 -3.887 5.955 1 92.72 128 ARG A CA 1
ATOM 984 C C . ARG A 1 128 ? -16.059 -2.644 6.291 1 92.72 128 ARG A C 1
ATOM 986 O O . ARG A 1 128 ? -15.723 -1.857 5.404 1 92.72 128 ARG A O 1
ATOM 993 N N . HIS A 1 129 ? -15.725 -2.469 7.538 1 90.59 129 HIS A N 1
ATOM 994 C CA . HIS A 1 129 ? -15.015 -1.269 7.969 1 90.59 129 HIS A CA 1
ATOM 995 C C . HIS A 1 129 ? -13.673 -1.137 7.257 1 90.59 129 HIS A C 1
ATOM 997 O O . HIS A 1 129 ? -13.259 -0.031 6.904 1 90.59 129 HIS A O 1
ATOM 1003 N N . ALA A 1 130 ? -13.047 -2.225 7 1 92.51 130 ALA A N 1
ATOM 1004 C CA . ALA A 1 130 ? -11.726 -2.207 6.378 1 92.51 130 ALA A CA 1
ATOM 1005 C C . ALA A 1 130 ? -11.82 -1.83 4.902 1 92.51 130 ALA A C 1
ATOM 1007 O O . ALA A 1 130 ? -11.043 -1.005 4.415 1 92.51 130 ALA A O 1
ATOM 1008 N N . LEU A 1 131 ? -12.759 -2.424 4.194 1 95.01 131 LEU A N 1
ATOM 1009 C CA . LEU A 1 131 ? -12.919 -2.148 2.77 1 95.01 131 LEU A CA 1
ATOM 1010 C C . LEU A 1 131 ? -13.39 -0.715 2.545 1 95.01 131 LEU A C 1
ATOM 1012 O O . LEU A 1 131 ? -12.901 -0.031 1.643 1 95.01 131 LEU A O 1
ATOM 1016 N N . GLU A 1 132 ? -14.291 -0.264 3.372 1 94.12 132 GLU A N 1
ATOM 1017 C CA . GLU A 1 132 ? -14.799 1.098 3.235 1 94.12 132 GLU A CA 1
ATOM 1018 C C . GLU A 1 132 ? -13.737 2.124 3.621 1 94.12 132 GLU A C 1
ATOM 1020 O O . GLU A 1 132 ? -13.642 3.188 3.006 1 94.12 132 GLU A O 1
ATOM 1025 N N . ARG A 1 133 ? -12.985 1.79 4.582 1 90.77 133 ARG A N 1
ATOM 1026 C CA . ARG A 1 133 ? -11.868 2.659 4.937 1 90.77 133 ARG A CA 1
ATOM 1027 C C . ARG A 1 133 ? -10.871 2.767 3.788 1 90.77 133 ARG A C 1
ATOM 1029 O O . ARG A 1 133 ? -10.365 3.853 3.498 1 90.77 133 ARG A O 1
ATOM 1036 N N . GLN A 1 134 ? -10.552 1.654 3.211 1 93.27 134 GLN A N 1
ATOM 1037 C CA . GLN A 1 134 ? -9.669 1.65 2.05 1 93.27 134 GLN A CA 1
ATOM 1038 C C . GLN A 1 134 ? -10.23 2.519 0.928 1 93.27 134 GLN A C 1
ATOM 1040 O O . GLN A 1 134 ? -9.494 3.284 0.301 1 93.27 134 GLN A O 1
ATOM 1045 N N . LEU A 1 135 ? -11.478 2.387 0.679 1 94.53 135 LEU A N 1
ATOM 1046 C CA . LEU A 1 135 ? -12.133 3.191 -0.347 1 94.53 135 LEU A CA 1
ATOM 1047 C C . LEU A 1 135 ? -12.041 4.676 -0.015 1 94.53 135 LEU A C 1
ATOM 1049 O O . LEU A 1 135 ? -11.736 5.494 -0.887 1 94.53 135 LEU A O 1
ATOM 1053 N N . GLU A 1 136 ? -12.309 5.012 1.19 1 91.52 136 GLU A N 1
ATOM 1054 C CA . GLU A 1 136 ? -12.231 6.406 1.617 1 91.52 136 GLU A CA 1
ATOM 1055 C C . GLU A 1 136 ? -10.829 6.971 1.405 1 91.52 136 GLU A C 1
ATOM 1057 O O . GLU A 1 136 ? -10.674 8.12 0.987 1 91.52 136 GLU A O 1
ATOM 1062 N N . GLY A 1 137 ? -9.899 6.179 1.733 1 86.53 137 GLY A N 1
ATOM 1063 C CA . GLY A 1 137 ? -8.524 6.583 1.484 1 86.53 137 GLY A CA 1
ATOM 1064 C C . GLY A 1 137 ? -8.233 6.838 0.018 1 86.53 137 GLY A C 1
ATOM 1065 O O . GLY A 1 137 ? -7.558 7.811 -0.326 1 86.53 137 GLY A O 1
ATOM 1066 N N . LEU A 1 138 ? -8.708 6.028 -0.824 1 89.92 138 LEU A N 1
ATOM 1067 C CA . LEU A 1 138 ? -8.489 6.168 -2.259 1 89.92 138 LEU A CA 1
ATOM 1068 C C . LEU A 1 138 ? -9.245 7.373 -2.81 1 89.92 138 LEU A C 1
ATOM 1070 O O . LEU A 1 138 ? -8.781 8.028 -3.745 1 89.92 138 LEU A O 1
ATOM 1074 N N . LEU A 1 139 ? -10.385 7.619 -2.237 1 89.92 139 LEU A N 1
ATOM 1075 C CA . LEU A 1 139 ? -11.219 8.726 -2.694 1 89.92 139 LEU A CA 1
ATOM 1076 C C . LEU A 1 139 ? -10.761 10.043 -2.076 1 89.92 139 LEU A C 1
ATOM 1078 O O . LEU A 1 139 ? -11.168 11.118 -2.523 1 89.92 139 LEU A O 1
ATOM 1082 N N . CYS A 1 140 ? -9.974 9.896 -1.001 1 83.78 140 CYS A N 1
ATOM 1083 C CA . CYS A 1 140 ? -9.529 11.065 -0.25 1 83.78 140 CYS A CA 1
ATOM 1084 C C . CYS A 1 140 ? -10.717 11.833 0.317 1 83.78 140 CYS A C 1
ATOM 1086 O O . CYS A 1 140 ? -10.725 13.066 0.31 1 83.78 140 CYS A O 1
ATOM 1088 N N . ARG A 1 141 ? -11.75 11.141 0.683 1 83.62 141 ARG A N 1
ATOM 1089 C CA . ARG A 1 141 ? -12.941 11.7 1.316 1 83.62 141 ARG A CA 1
ATOM 1090 C C . ARG A 1 141 ? -13.788 10.604 1.954 1 83.62 141 ARG A C 1
ATOM 1092 O O . ARG A 1 141 ? -13.619 9.423 1.645 1 83.62 141 ARG A O 1
ATOM 1099 N N . GLU A 1 142 ? -14.674 11.014 2.817 1 86.32 142 GLU A N 1
ATOM 1100 C CA . GLU A 1 142 ? -15.599 10.071 3.438 1 86.32 142 GLU A CA 1
ATOM 1101 C C . GLU A 1 142 ? -16.67 9.616 2.45 1 86.32 142 GLU A C 1
ATOM 1103 O O . GLU A 1 142 ? -17.067 10.375 1.564 1 86.32 142 GLU A O 1
ATOM 1108 N N . ILE A 1 143 ? -17.094 8.345 2.606 1 90.1 143 ILE A N 1
ATOM 1109 C CA . ILE A 1 143 ? -18.17 7.859 1.749 1 90.1 143 ILE A CA 1
ATOM 1110 C C . ILE A 1 143 ? -19.521 8.212 2.367 1 90.1 143 ILE A C 1
ATOM 1112 O O . ILE A 1 143 ? -19.68 8.173 3.589 1 90.1 143 ILE A O 1
ATOM 1116 N N . LYS A 1 144 ? -20.379 8.566 1.545 1 89.5 144 LYS A N 1
ATOM 1117 C CA . LYS A 1 144 ? -21.692 9.027 1.987 1 89.5 144 LYS A CA 1
ATOM 1118 C C . LYS A 1 144 ? -22.705 7.886 1.983 1 89.5 144 LYS A C 1
ATOM 1120 O O . LYS A 1 144 ? -23.749 7.973 2.633 1 89.5 144 LYS A O 1
ATOM 1125 N N . ALA A 1 145 ? -22.549 6.877 1.222 1 91 145 ALA A N 1
ATOM 1126 C CA . ALA A 1 145 ? -23.41 5.704 1.104 1 91 145 ALA A CA 1
ATOM 1127 C C . ALA A 1 145 ? -22.594 4.416 1.167 1 91 145 ALA A C 1
ATOM 1129 O O . ALA A 1 145 ? -21.398 4.416 0.865 1 91 145 ALA A O 1
ATOM 1130 N N . PRO A 1 146 ? -23.249 3.408 1.544 1 88.84 146 PRO A N 1
ATOM 1131 C CA . PRO A 1 146 ? -22.52 2.139 1.593 1 88.84 146 PRO A CA 1
ATOM 1132 C C . PRO A 1 146 ? -22 1.704 0.225 1 88.84 146 PRO A C 1
ATOM 1134 O O . PRO A 1 146 ? -22.601 2.034 -0.801 1 88.84 146 PRO A O 1
ATOM 1137 N N . LEU A 1 147 ? -20.951 1.057 0.232 1 93.23 147 LEU A N 1
ATOM 1138 C CA . LEU A 1 147 ? -20.336 0.5 -0.967 1 93.23 147 LEU A CA 1
ATOM 1139 C C . LEU A 1 147 ? -21.196 -0.617 -1.55 1 93.23 147 LEU A C 1
ATOM 1141 O O . LEU A 1 147 ? -21.609 -1.528 -0.83 1 93.23 147 LEU A O 1
ATOM 1145 N N . CYS A 1 148 ? -21.564 -0.507 -2.798 1 93.06 148 CYS A N 1
ATOM 1146 C CA . CYS A 1 148 ? -22.405 -1.484 -3.481 1 93.06 148 CYS A CA 1
ATOM 1147 C C . CYS A 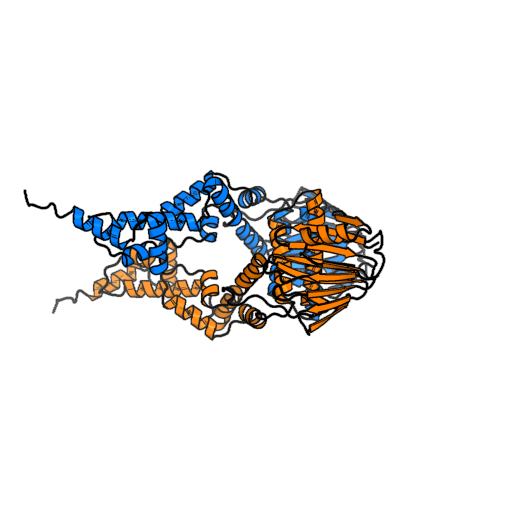1 148 ? -21.756 -1.948 -4.78 1 93.06 148 CYS A C 1
ATOM 1149 O O . CYS A 1 148 ? -21.702 -1.197 -5.755 1 93.06 148 CYS A O 1
ATOM 1151 N N . PHE A 1 149 ? -21.437 -3.192 -4.869 1 93.95 149 PHE A N 1
ATOM 1152 C CA . PHE A 1 149 ? -20.796 -3.742 -6.058 1 93.95 149 PHE A CA 1
ATOM 1153 C C . PHE A 1 149 ? -21.837 -4.263 -7.041 1 93.95 149 PHE A C 1
ATOM 1155 O O . PHE A 1 149 ? -22.933 -4.661 -6.641 1 93.95 149 PHE A O 1
ATOM 1162 N N . ASP A 1 150 ? -21.426 -4.234 -8.297 1 93.24 150 ASP A N 1
ATOM 1163 C CA . ASP A 1 150 ? -22.189 -5.018 -9.263 1 93.24 150 ASP A CA 1
ATOM 1164 C C . ASP A 1 150 ? -22.149 -6.505 -8.918 1 93.24 150 ASP A C 1
ATOM 1166 O O . ASP A 1 150 ? -21.141 -7.004 -8.414 1 93.24 150 ASP A O 1
ATOM 1170 N N . PHE A 1 151 ? -23.187 -7.171 -9.251 1 92.94 151 PHE A N 1
ATOM 1171 C CA . PHE A 1 151 ? -23.4 -8.543 -8.804 1 92.94 151 PHE A CA 1
ATOM 1172 C C . PHE A 1 151 ? -22.454 -9.499 -9.52 1 92.94 151 PHE A C 1
ATOM 1174 O O . PHE A 1 151 ? -21.766 -10.296 -8.88 1 92.94 151 PHE A O 1
ATOM 1181 N N . SER A 1 152 ? -22.34 -9.389 -10.802 1 94.22 152 SER A N 1
ATOM 1182 C CA . SER A 1 152 ? -21.502 -10.282 -11.596 1 94.22 152 SER A CA 1
ATOM 1183 C C . SER A 1 152 ? -20.081 -9.743 -11.72 1 94.22 152 SER A C 1
ATOM 1185 O O . SER A 1 152 ? -19.881 -8.54 -11.899 1 94.22 152 SER A O 1
ATOM 1187 N N . MET A 1 153 ? -19.169 -10.632 -11.583 1 96.03 153 MET A N 1
ATOM 1188 C CA . MET A 1 153 ? -17.761 -10.277 -11.731 1 96.03 153 MET A CA 1
ATOM 1189 C C . MET A 1 153 ? -17.159 -10.943 -12.964 1 96.03 153 MET A C 1
ATOM 1191 O O . MET A 1 153 ? -17.029 -12.167 -13.013 1 96.03 153 MET A O 1
ATOM 1195 N N . ASP A 1 154 ? -16.783 -10.214 -13.936 1 96.15 154 ASP A N 1
ATOM 1196 C CA . ASP A 1 154 ? -16.07 -10.756 -15.089 1 96.15 154 ASP A CA 1
ATOM 1197 C C . ASP A 1 154 ? -14.58 -10.907 -14.791 1 96.15 154 ASP A C 1
ATOM 1199 O O . ASP A 1 154 ? -13.811 -9.955 -14.941 1 96.15 154 ASP A O 1
ATOM 1203 N N . LEU A 1 155 ? -14.132 -12.125 -14.482 1 94.97 155 LEU A N 1
ATOM 1204 C CA . LEU A 1 155 ? -12.79 -12.391 -13.976 1 94.97 155 LEU A CA 1
ATOM 1205 C C . LEU A 1 155 ? -11.774 -12.415 -15.113 1 94.97 155 LEU A C 1
ATOM 1207 O O . LEU A 1 155 ? -10.578 -12.602 -14.88 1 94.97 155 LEU A O 1
ATOM 1211 N N . THR A 1 156 ? -12.227 -12.141 -16.271 1 90.74 156 THR A N 1
ATOM 1212 C CA . THR A 1 156 ? -11.338 -12.197 -17.426 1 90.74 156 THR A CA 1
ATOM 1213 C C . THR A 1 156 ? -10.819 -10.806 -17.777 1 90.74 156 THR A C 1
ATOM 1215 O O . THR A 1 156 ? -9.913 -10.665 -18.602 1 90.74 156 THR A O 1
ATOM 1218 N N . THR A 1 157 ? -11.437 -9.779 -17.167 1 89.44 157 THR A N 1
ATOM 1219 C CA . THR A 1 157 ? -10.921 -8.432 -17.387 1 89.44 157 THR A CA 1
ATOM 1220 C C . THR A 1 157 ? -9.524 -8.285 -16.79 1 89.44 157 THR A C 1
ATOM 1222 O O . THR A 1 157 ? -9.195 -8.937 -15.797 1 89.44 157 THR A O 1
ATOM 1225 N N . PRO A 1 158 ? -8.69 -7.468 -17.357 1 85.22 158 PRO A N 1
ATOM 1226 C CA . PRO A 1 158 ? -7.318 -7.318 -16.867 1 85.22 158 PRO A CA 1
ATOM 1227 C C . PRO A 1 158 ? -7.257 -6.951 -15.386 1 85.22 158 PRO A C 1
ATOM 1229 O O . PRO A 1 158 ? -6.446 -7.507 -14.641 1 85.22 158 PRO A O 1
ATOM 1232 N N . SER A 1 159 ? -8.075 -6.029 -14.938 1 85.72 159 SER A N 1
ATOM 1233 C CA . SER A 1 159 ? -8.051 -5.584 -13.548 1 85.72 159 SER A CA 1
ATOM 1234 C C . SER A 1 159 ? -8.445 -6.711 -12.6 1 85.72 159 SER A C 1
ATOM 1236 O O . SER A 1 159 ? -7.812 -6.904 -11.559 1 85.72 159 SER A O 1
ATOM 1238 N N . LEU A 1 160 ? -9.421 -7.495 -12.932 1 92.53 160 LEU A N 1
ATOM 1239 C CA . LEU A 1 160 ? -9.85 -8.555 -12.025 1 92.53 160 LEU A CA 1
ATOM 1240 C C . LEU A 1 160 ? -8.906 -9.75 -12.101 1 92.53 160 LEU A C 1
ATOM 1242 O O . LEU A 1 160 ? -8.774 -10.505 -11.135 1 92.53 160 LEU A O 1
ATOM 1246 N N . ARG A 1 161 ? -8.247 -9.883 -13.195 1 90.9 161 ARG A N 1
ATOM 1247 C CA . ARG A 1 161 ? -7.194 -10.893 -13.229 1 90.9 161 ARG A CA 1
ATOM 1248 C C . ARG A 1 161 ? -6.097 -10.575 -12.219 1 90.9 161 ARG A C 1
ATOM 1250 O O . ARG A 1 161 ? -5.607 -11.468 -11.524 1 90.9 161 ARG A O 1
ATOM 1257 N N . THR A 1 162 ? -5.756 -9.306 -12.201 1 89.58 162 THR A N 1
ATOM 1258 C CA . THR A 1 162 ? -4.785 -8.872 -11.203 1 89.58 162 THR A CA 1
ATOM 1259 C C . THR A 1 162 ? -5.317 -9.109 -9.792 1 89.58 162 THR A C 1
ATOM 1261 O O . THR A 1 162 ? -4.563 -9.488 -8.894 1 89.58 162 THR A O 1
ATOM 1264 N N . TRP A 1 163 ? -6.551 -8.88 -9.643 1 94.29 163 TRP A N 1
ATOM 1265 C CA . TRP A 1 163 ? -7.156 -9.109 -8.335 1 94.29 163 TRP A CA 1
ATOM 1266 C C . TRP A 1 163 ? -7.091 -10.585 -7.956 1 94.29 163 TRP A C 1
ATOM 1268 O O . TRP A 1 163 ? -6.745 -10.926 -6.823 1 94.29 163 TRP A O 1
ATOM 1278 N N . VAL A 1 164 ? -7.391 -11.463 -8.878 1 94.96 164 VAL A N 1
ATOM 1279 C CA . VAL A 1 164 ? -7.329 -12.901 -8.636 1 94.96 164 VAL A CA 1
ATOM 1280 C C . VAL A 1 164 ? -5.907 -13.298 -8.246 1 94.96 164 VAL A C 1
ATOM 1282 O O . VAL A 1 164 ? -5.707 -14.065 -7.301 1 94.96 164 VAL A O 1
ATOM 1285 N N . ASP A 1 165 ? -4.955 -12.735 -8.919 1 93.34 165 ASP A N 1
ATOM 1286 C CA . ASP A 1 165 ? -3.559 -13.006 -8.593 1 93.34 165 ASP A CA 1
ATOM 1287 C C . ASP A 1 165 ? -3.215 -12.51 -7.191 1 93.34 165 ASP A C 1
ATOM 1289 O O . ASP A 1 165 ? -2.423 -13.133 -6.482 1 93.34 165 ASP A O 1
ATOM 1293 N N . SER A 1 166 ? -3.765 -11.39 -6.822 1 94.72 166 SER A N 1
ATOM 1294 C CA . SER A 1 166 ? -3.514 -10.863 -5.484 1 94.72 166 SER A CA 1
ATOM 1295 C C . SER A 1 166 ? -4.141 -11.75 -4.414 1 94.72 166 SER A C 1
ATOM 1297 O O . SER A 1 166 ? -3.588 -11.9 -3.322 1 94.72 166 SER A O 1
ATOM 1299 N N . VAL A 1 167 ? -5.261 -12.313 -4.682 1 96.22 167 VAL A N 1
ATOM 1300 C CA . VAL A 1 167 ? -5.898 -13.248 -3.761 1 96.22 167 VAL A CA 1
ATOM 1301 C C . VAL A 1 167 ? -5.021 -14.487 -3.594 1 96.22 167 VAL A C 1
ATOM 1303 O O . VAL A 1 167 ? -4.879 -15.01 -2.486 1 96.22 167 VAL A O 1
ATOM 1306 N N . ARG A 1 168 ? -4.46 -14.925 -4.658 1 93.78 168 ARG A N 1
ATOM 1307 C CA . ARG A 1 168 ? -3.555 -16.068 -4.589 1 93.78 168 ARG A CA 1
ATOM 1308 C C . ARG A 1 168 ? -2.334 -15.749 -3.733 1 93.78 168 ARG A C 1
ATOM 1310 O O . ARG A 1 168 ? -1.828 -16.616 -3.017 1 93.78 168 ARG A O 1
ATOM 1317 N N . LEU A 1 169 ? -1.889 -14.573 -3.896 1 92.88 169 LEU A N 1
ATOM 1318 C CA . LEU A 1 169 ? -0.775 -14.142 -3.058 1 92.88 169 LEU A CA 1
ATOM 1319 C C . LEU A 1 169 ? -1.174 -14.135 -1.586 1 92.88 169 LEU A C 1
ATOM 1321 O O . LEU A 1 169 ? -0.401 -14.567 -0.727 1 92.88 169 LEU A O 1
ATOM 1325 N N . LEU A 1 170 ? -2.31 -13.623 -1.258 1 94.14 170 LEU A N 1
ATOM 1326 C CA . LEU A 1 170 ? -2.824 -13.638 0.107 1 94.14 170 LEU A CA 1
ATOM 1327 C C . LEU A 1 170 ? -2.947 -15.066 0.626 1 94.14 170 LEU A C 1
ATOM 1329 O O . LEU A 1 170 ? -2.595 -15.347 1.775 1 94.14 170 LEU A O 1
ATOM 1333 N N . GLN A 1 171 ? -3.413 -15.927 -0.234 1 93.44 171 GLN A N 1
ATOM 1334 C CA . GLN A 1 171 ? -3.515 -17.344 0.1 1 93.44 171 GLN A CA 1
ATOM 1335 C C . GLN A 1 171 ? -2.155 -17.916 0.49 1 93.44 171 GLN A C 1
ATOM 1337 O O . GLN A 1 171 ? -2.039 -18.628 1.489 1 93.44 171 GLN A O 1
ATOM 1342 N N . ALA A 1 172 ? -1.195 -17.633 -0.277 1 89.62 172 ALA A N 1
ATOM 1343 C CA . ALA A 1 172 ? 0.158 -18.109 -0.004 1 89.62 172 ALA A CA 1
ATOM 1344 C C . ALA A 1 172 ? 0.671 -17.571 1.329 1 89.62 172 ALA A C 1
ATOM 1346 O O . ALA A 1 172 ? 1.316 -18.294 2.091 1 89.62 172 ALA A O 1
ATOM 1347 N N . GLU A 1 173 ? 0.376 -16.352 1.563 1 88.97 173 GLU A N 1
ATOM 1348 C CA . GLU A 1 173 ? 0.791 -15.737 2.821 1 88.97 173 GLU A CA 1
ATOM 1349 C C . GLU A 1 173 ? 0.103 -16.398 4.012 1 88.97 173 GLU A C 1
ATOM 1351 O O . GLU A 1 173 ? 0.72 -16.594 5.061 1 88.97 173 GLU A O 1
ATOM 1356 N N . MET A 1 174 ? -1.088 -16.688 3.829 1 90.49 174 MET A N 1
ATOM 1357 C CA . MET A 1 174 ? -1.844 -17.351 4.888 1 90.49 174 MET A CA 1
ATOM 1358 C C . MET A 1 174 ? -1.267 -18.731 5.185 1 90.49 174 MET A C 1
ATOM 1360 O O . MET A 1 174 ? -1.204 -19.146 6.344 1 90.49 174 MET A O 1
ATOM 1364 N N . GLU A 1 175 ? -0.93 -19.355 4.178 1 87.74 175 GLU A N 1
ATOM 1365 C CA . GLU A 1 175 ? -0.334 -20.677 4.346 1 87.74 175 GLU A CA 1
ATOM 1366 C C . GLU A 1 175 ? 1.025 -20.586 5.035 1 87.74 175 GLU A C 1
ATOM 1368 O O . GLU A 1 175 ? 1.367 -21.436 5.86 1 87.74 175 GLU A O 1
ATOM 1373 N N . ARG A 1 176 ? 1.77 -19.577 4.721 1 84.05 176 ARG A N 1
ATOM 1374 C CA . ARG A 1 176 ? 3.064 -19.354 5.358 1 84.05 176 ARG A CA 1
ATOM 1375 C C . ARG A 1 176 ? 2.894 -18.954 6.819 1 84.05 176 ARG A C 1
ATOM 1377 O O . ARG A 1 176 ? 3.673 -19.373 7.678 1 84.05 176 ARG A O 1
ATOM 1384 N N . ASP A 1 177 ? 1.986 -18.088 7.048 1 81.14 177 ASP A N 1
ATOM 1385 C CA . ASP A 1 177 ? 1.702 -17.622 8.402 1 81.14 177 ASP A CA 1
ATOM 1386 C C . ASP A 1 177 ? 1.411 -18.794 9.336 1 81.14 177 ASP A C 1
ATOM 1388 O O . ASP A 1 177 ? 1.826 -18.787 10.497 1 81.14 177 ASP A O 1
ATOM 1392 N N . ALA A 1 178 ? 0.749 -19.703 8.871 1 73.82 178 ALA A N 1
ATOM 1393 C CA . ALA A 1 178 ? 0.429 -20.89 9.659 1 73.82 178 ALA A CA 1
ATOM 1394 C C . ALA A 1 178 ? 1.696 -21.639 10.063 1 73.82 178 ALA A C 1
ATOM 1396 O O . ALA A 1 178 ? 1.725 -22.31 11.097 1 73.82 178 ALA A O 1
ATOM 1397 N N . GLU A 1 179 ? 2.718 -21.417 9.364 1 71.46 179 GLU A N 1
ATOM 1398 C CA . GLU A 1 179 ? 3.958 -22.147 9.61 1 71.46 179 GLU A CA 1
ATOM 1399 C C . GLU A 1 179 ? 4.911 -21.337 10.483 1 71.46 179 GLU A C 1
ATOM 1401 O O . GLU A 1 179 ? 5.484 -21.863 11.44 1 71.46 179 GLU A O 1
ATOM 1406 N N . THR A 1 180 ? 5.15 -20.037 10.161 1 74.38 180 THR A N 1
ATOM 1407 C CA . THR A 1 180 ? 6.267 -19.309 10.751 1 74.38 180 THR A CA 1
ATOM 1408 C C . THR A 1 180 ? 5.799 -17.979 11.334 1 74.38 180 THR A C 1
ATOM 1410 O O . THR A 1 180 ? 6.589 -17.241 11.926 1 74.38 180 THR A O 1
ATOM 1413 N N . GLY A 1 181 ? 4.556 -17.724 11.272 1 75.83 181 GLY A N 1
ATOM 1414 C CA . GLY A 1 181 ? 4.083 -16.41 11.676 1 75.83 181 GLY A CA 1
ATOM 1415 C C . GLY A 1 181 ? 4.158 -15.381 10.564 1 75.83 181 GLY A C 1
ATOM 1416 O O . GLY A 1 181 ? 4.561 -15.699 9.443 1 75.83 181 GLY A O 1
ATOM 1417 N N . HIS A 1 182 ? 3.53 -14.268 10.79 1 70.55 182 HIS A N 1
ATOM 1418 C CA . HIS A 1 182 ? 3.483 -13.299 9.701 1 70.55 182 HIS A CA 1
ATOM 1419 C C . HIS A 1 182 ? 4.233 -12.022 10.068 1 70.55 182 HIS A C 1
ATOM 1421 O O . HIS A 1 182 ? 4.495 -11.768 11.246 1 70.55 182 HIS A O 1
ATOM 1427 N N . GLU A 1 183 ? 4.725 -11.404 9.023 1 80.89 183 GLU A N 1
ATOM 1428 C CA . GLU A 1 183 ? 5.266 -10.05 9.095 1 80.89 183 GLU A CA 1
ATOM 1429 C C . GLU A 1 183 ? 4.165 -9.007 8.931 1 80.89 183 GLU A C 1
ATOM 1431 O O . GLU A 1 183 ? 3.636 -8.822 7.833 1 80.89 183 GLU A O 1
ATOM 1436 N N . PRO A 1 184 ? 3.844 -8.334 9.974 1 82.77 184 PRO A N 1
ATOM 1437 C CA . PRO A 1 184 ? 2.671 -7.457 9.964 1 82.77 184 PRO A CA 1
ATOM 1438 C C . PRO A 1 184 ? 2.685 -6.467 8.801 1 82.77 184 PRO A C 1
ATOM 1440 O O . PRO A 1 184 ? 1.643 -6.206 8.195 1 82.77 184 PRO A O 1
ATOM 1443 N N . LEU A 1 185 ? 3.825 -5.951 8.505 1 86.21 185 LEU A N 1
ATOM 1444 C CA . LEU A 1 185 ? 3.93 -4.969 7.431 1 86.21 185 LEU A CA 1
ATOM 1445 C C . LEU A 1 185 ? 3.582 -5.597 6.085 1 86.21 185 LEU A C 1
ATOM 1447 O O . LEU A 1 185 ? 2.895 -4.98 5.267 1 86.21 185 LEU A O 1
ATOM 1451 N N . LEU A 1 186 ? 4.018 -6.774 5.873 1 87.4 186 LEU A N 1
ATOM 1452 C CA . LEU A 1 186 ? 3.762 -7.472 4.617 1 87.4 186 LEU A CA 1
ATOM 1453 C C . LEU A 1 186 ? 2.291 -7.856 4.498 1 87.4 186 LEU A C 1
ATOM 1455 O O . LEU A 1 186 ? 1.694 -7.718 3.428 1 87.4 186 LEU A O 1
ATOM 1459 N N . VAL A 1 187 ? 1.747 -8.271 5.591 1 87.94 187 VAL A N 1
ATOM 1460 C CA . VAL A 1 187 ? 0.336 -8.64 5.615 1 87.94 187 VAL A CA 1
ATOM 1461 C C . VAL A 1 187 ? -0.522 -7.425 5.267 1 87.94 187 VAL A C 1
ATOM 1463 O O . VAL A 1 187 ? -1.445 -7.521 4.455 1 87.94 187 VAL A O 1
ATOM 1466 N N . ALA A 1 188 ? -0.206 -6.341 5.848 1 88.83 188 ALA A N 1
ATOM 1467 C CA . ALA A 1 188 ? -0.948 -5.11 5.593 1 88.83 188 ALA A CA 1
ATOM 1468 C C . ALA A 1 188 ? -0.88 -4.723 4.119 1 88.83 188 ALA A C 1
ATOM 1470 O O . ALA A 1 188 ? -1.884 -4.313 3.531 1 88.83 188 ALA A O 1
ATOM 1471 N N . ARG A 1 189 ? 0.268 -4.859 3.538 1 91.89 189 ARG A N 1
ATOM 1472 C CA . ARG A 1 189 ? 0.447 -4.492 2.137 1 91.89 189 ARG A CA 1
ATOM 1473 C C . ARG A 1 189 ? -0.33 -5.432 1.221 1 91.89 189 ARG A C 1
ATOM 1475 O O . ARG A 1 189 ? -0.93 -4.993 0.238 1 91.89 189 ARG A O 1
ATOM 1482 N N . VAL A 1 190 ? -0.306 -6.693 1.525 1 93.29 190 VAL A N 1
ATOM 1483 C CA . VAL A 1 190 ? -1.021 -7.677 0.718 1 93.29 190 VAL A CA 1
ATOM 1484 C C . VAL A 1 190 ? -2.524 -7.417 0.799 1 93.29 190 VAL A C 1
ATOM 1486 O O . VAL A 1 190 ? -3.22 -7.442 -0.218 1 93.29 190 VAL A O 1
ATOM 1489 N N . GLU A 1 191 ? -2.96 -7.172 1.995 1 93.64 191 GLU A N 1
ATOM 1490 C CA . GLU A 1 191 ? -4.377 -6.871 2.173 1 93.64 191 GLU A CA 1
ATOM 1491 C C . GLU A 1 191 ? -4.781 -5.627 1.387 1 93.64 191 GLU A C 1
ATOM 1493 O O . GLU A 1 191 ? -5.826 -5.612 0.733 1 93.64 191 GLU A O 1
ATOM 1498 N N . GLU A 1 192 ? -3.976 -4.654 1.503 1 93.38 192 GLU A N 1
ATOM 1499 C CA . GLU A 1 192 ? -4.234 -3.415 0.776 1 93.38 192 GLU A CA 1
ATOM 1500 C C . GLU A 1 192 ? -4.324 -3.665 -0.727 1 93.38 192 GLU A C 1
ATOM 1502 O O . GLU A 1 192 ? -5.178 -3.093 -1.407 1 93.38 192 GLU A O 1
ATOM 1507 N N . LEU A 1 193 ? -3.469 -4.447 -1.215 1 95.11 193 LEU A N 1
ATOM 1508 C CA . LEU A 1 193 ? -3.463 -4.773 -2.637 1 95.11 193 LEU A CA 1
ATOM 1509 C C . LEU A 1 193 ? -4.744 -5.499 -3.033 1 95.11 193 LEU A C 1
ATOM 1511 O O . LEU A 1 193 ? -5.353 -5.179 -4.057 1 95.11 193 LEU A O 1
ATOM 1515 N N . VAL A 1 194 ? -5.16 -6.418 -2.203 1 96.78 194 VAL A N 1
ATOM 1516 C CA . VAL A 1 194 ? -6.375 -7.18 -2.474 1 96.78 194 VAL A CA 1
ATOM 1517 C C . VAL A 1 194 ? -7.581 -6.244 -2.48 1 96.78 194 VAL A C 1
ATOM 1519 O O . VAL A 1 194 ? -8.394 -6.275 -3.407 1 96.78 194 VAL A O 1
ATOM 1522 N N . MET A 1 195 ? -7.682 -5.395 -1.508 1 96.78 195 MET A N 1
ATOM 1523 C CA . MET A 1 195 ? -8.824 -4.492 -1.399 1 96.78 195 MET A CA 1
ATOM 1524 C C . MET A 1 195 ? -8.814 -3.465 -2.526 1 96.78 195 MET A C 1
ATOM 1526 O O . MET A 1 195 ? -9.85 -3.199 -3.139 1 96.78 195 MET A O 1
ATOM 1530 N N . THR A 1 196 ? -7.678 -2.942 -2.851 1 95.26 196 THR A N 1
ATOM 1531 C CA . THR A 1 196 ? -7.562 -1.971 -3.933 1 95.26 196 THR A CA 1
ATOM 1532 C C . THR A 1 196 ? -7.889 -2.616 -5.276 1 95.26 196 THR A C 1
ATOM 1534 O O . THR A 1 196 ? -8.602 -2.031 -6.095 1 95.26 196 THR A O 1
ATOM 1537 N N . GLY A 1 197 ? -7.329 -3.782 -5.465 1 94.85 197 GLY A N 1
ATOM 1538 C CA . GLY A 1 197 ? -7.617 -4.494 -6.699 1 94.85 197 GLY A CA 1
ATOM 1539 C C . GLY A 1 197 ? -9.099 -4.731 -6.92 1 94.85 197 GLY A C 1
ATOM 1540 O O . GLY A 1 197 ? -9.596 -4.585 -8.039 1 94.85 197 GLY A O 1
ATOM 1541 N N . LEU A 1 198 ? -9.774 -5.071 -5.841 1 96.3 198 LEU A N 1
ATOM 1542 C CA . LEU A 1 198 ? -11.216 -5.28 -5.909 1 96.3 198 LEU A CA 1
ATOM 1543 C C . LEU A 1 198 ? -11.937 -3.982 -6.258 1 96.3 198 LEU A C 1
ATOM 1545 O O . LEU A 1 198 ? -12.795 -3.963 -7.144 1 96.3 198 LEU A O 1
ATOM 1549 N N . LEU A 1 199 ? -11.579 -2.901 -5.666 1 95.92 199 LEU A N 1
ATOM 1550 C CA . LEU A 1 199 ? -12.241 -1.61 -5.821 1 95.92 199 LEU A CA 1
ATOM 1551 C C . LEU A 1 199 ? -11.993 -1.035 -7.212 1 95.92 199 LEU A C 1
ATOM 1553 O O . LEU A 1 199 ? -12.853 -0.348 -7.766 1 95.92 199 LEU A O 1
ATOM 1557 N N . VAL A 1 200 ? -10.887 -1.367 -7.769 1 93.25 200 VAL A N 1
ATOM 1558 C CA . VAL A 1 200 ? -10.535 -0.854 -9.089 1 93.25 200 VAL A CA 1
ATOM 1559 C C . VAL A 1 200 ? -11.136 -1.751 -10.169 1 93.25 200 VAL A C 1
ATOM 1561 O O . VAL A 1 200 ? -11.554 -1.268 -11.224 1 93.25 200 VAL A O 1
ATOM 1564 N N . GLY A 1 201 ? -11.193 -2.948 -9.896 1 93.11 201 GLY A N 1
ATOM 1565 C CA . GLY A 1 201 ? -11.529 -3.906 -10.937 1 93.11 201 GLY A CA 1
ATOM 1566 C C . GLY A 1 201 ? -13.017 -4.188 -11.031 1 93.11 201 GLY A C 1
ATOM 1567 O O . GLY A 1 201 ? -13.532 -4.479 -12.113 1 93.11 201 GLY A O 1
ATOM 1568 N N . GLN A 1 202 ? -13.707 -4.183 -9.89 1 95.45 202 GLN A N 1
ATOM 1569 C CA . GLN A 1 202 ? -15.124 -4.529 -9.855 1 95.45 202 GLN A CA 1
ATOM 1570 C C . GLN A 1 202 ? -15.994 -3.278 -9.779 1 95.45 202 GLN A C 1
ATOM 1572 O O . GLN A 1 202 ? -15.888 -2.499 -8.829 1 95.45 202 GLN A O 1
ATOM 1577 N N . PRO A 1 203 ? -16.836 -3.101 -10.77 1 95.43 203 PRO A N 1
ATOM 1578 C CA . PRO A 1 203 ? -17.69 -1.91 -10.766 1 95.43 203 PRO A CA 1
ATOM 1579 C C . PRO A 1 203 ? -18.544 -1.802 -9.505 1 95.43 203 PRO A C 1
ATOM 1581 O O . PRO A 1 203 ? -19.038 -2.813 -9.001 1 95.43 203 PRO A O 1
ATOM 1584 N N . HIS A 1 204 ? -18.741 -0.605 -8.974 1 95.05 204 HIS A N 1
ATOM 1585 C CA . HIS A 1 204 ? -19.55 -0.275 -7.807 1 95.05 204 HIS A CA 1
ATOM 1586 C C . HIS A 1 204 ? -20.042 1.168 -7.867 1 95.05 204 HIS A C 1
ATOM 1588 O O . HIS A 1 204 ? -19.728 1.896 -8.812 1 95.05 204 HIS A O 1
ATOM 1594 N N . ASN A 1 205 ? -20.755 1.625 -6.91 1 94.86 205 ASN A N 1
ATOM 1595 C CA . ASN A 1 205 ? -21.423 2.923 -6.93 1 94.86 205 ASN A CA 1
ATOM 1596 C C . ASN A 1 205 ? -20.426 4.068 -6.781 1 94.86 205 ASN A C 1
ATOM 1598 O O . ASN A 1 205 ? -20.778 5.233 -6.979 1 94.86 205 ASN A O 1
ATOM 1602 N N . TYR A 1 206 ? -19.118 3.812 -6.54 1 95.22 206 TYR A N 1
ATOM 1603 C CA . TYR A 1 206 ? -18.104 4.855 -6.432 1 95.22 206 TYR A CA 1
ATOM 1604 C C . TYR A 1 206 ? -17.06 4.716 -7.533 1 95.22 206 TYR A C 1
ATOM 1606 O O . TYR A 1 206 ? -16.029 5.393 -7.509 1 95.22 206 TYR A O 1
ATOM 1614 N N . SER A 1 207 ? -17.277 3.877 -8.486 1 94.38 207 SER A N 1
ATOM 1615 C CA . SER A 1 207 ? -16.289 3.598 -9.523 1 94.38 207 SER A CA 1
ATOM 1616 C C . SER A 1 207 ? -15.95 4.855 -10.317 1 94.38 207 SER A C 1
ATOM 1618 O O . SER A 1 207 ? -14.778 5.135 -10.575 1 94.38 207 SER A O 1
ATOM 1620 N N . GLU A 1 208 ? -16.907 5.613 -10.694 1 92.54 208 GLU A N 1
ATOM 1621 C CA . GLU A 1 208 ? -16.674 6.832 -11.463 1 92.54 208 GLU A CA 1
ATOM 1622 C C . GLU A 1 208 ? -15.913 7.867 -10.64 1 92.54 208 GLU A C 1
ATOM 1624 O O . GLU A 1 208 ? -15.03 8.553 -11.159 1 92.54 208 GLU A O 1
ATOM 1629 N N . LEU A 1 209 ? -16.327 7.923 -9.446 1 91.42 209 LEU A N 1
ATOM 1630 C CA . LEU A 1 209 ? -15.654 8.863 -8.557 1 91.42 209 LEU A CA 1
ATOM 1631 C C . LEU A 1 209 ? -14.191 8.479 -8.367 1 91.42 209 LEU A C 1
ATOM 1633 O O . LEU A 1 209 ? -13.315 9.347 -8.344 1 91.42 209 LEU A O 1
ATOM 1637 N N . LEU A 1 210 ? -13.946 7.246 -8.201 1 91.03 210 LEU A N 1
ATOM 1638 C CA . LEU A 1 210 ? -12.587 6.744 -8.029 1 91.03 210 LEU A CA 1
ATOM 1639 C C . LEU A 1 210 ? -11.731 7.062 -9.25 1 91.03 210 LEU A C 1
ATOM 1641 O O . LEU A 1 210 ? -10.583 7.493 -9.114 1 91.03 210 LEU A O 1
ATOM 1645 N N . LEU A 1 211 ? -12.251 6.899 -10.386 1 86.04 211 LEU A N 1
ATOM 1646 C CA . LEU A 1 211 ? -11.555 7.196 -11.634 1 86.04 211 LEU A CA 1
ATOM 1647 C C . LEU A 1 211 ? -11.234 8.683 -11.737 1 86.04 211 LEU A C 1
ATOM 1649 O O . LEU A 1 211 ? -10.151 9.058 -12.193 1 86.04 211 LEU A O 1
ATOM 1653 N N . SER A 1 212 ? -12.126 9.472 -11.281 1 86.32 212 SER A N 1
ATOM 1654 C CA . SER A 1 212 ? -11.93 10.916 -11.356 1 86.32 212 SER A CA 1
ATOM 1655 C C . SER A 1 212 ? -10.902 11.388 -10.333 1 86.32 212 SER A C 1
ATOM 1657 O O . SER A 1 212 ? -10.173 12.351 -10.577 1 86.32 212 SER A O 1
ATOM 1659 N N . THR A 1 213 ? -10.872 10.69 -9.235 1 86.66 213 THR A N 1
ATOM 1660 C CA . THR A 1 213 ? -9.955 11.047 -8.158 1 86.66 213 THR A CA 1
ATOM 1661 C C . THR A 1 213 ? -8.51 10.777 -8.566 1 86.66 213 THR A C 1
ATOM 1663 O O . THR A 1 213 ? -7.604 11.525 -8.194 1 86.66 213 THR A O 1
ATOM 1666 N N . HIS A 1 214 ? -8.274 9.764 -9.388 1 84.49 214 HIS A N 1
ATOM 1667 C CA . HIS A 1 214 ? -6.916 9.345 -9.715 1 84.49 214 HIS A CA 1
ATOM 1668 C C . HIS A 1 214 ? -6.613 9.562 -11.194 1 84.49 214 HIS A C 1
ATOM 1670 O O . HIS A 1 214 ? -5.566 9.134 -11.686 1 84.49 214 HIS A O 1
ATOM 1676 N N . GLY A 1 215 ? -7.541 10.163 -11.815 1 80.84 215 GLY A N 1
ATOM 1677 C CA . GLY A 1 215 ? -7.334 10.546 -13.202 1 80.84 215 GLY A CA 1
ATOM 1678 C C . GLY A 1 215 ? -6.626 11.879 -13.354 1 80.84 215 GLY A C 1
ATOM 1679 O O . GLY A 1 215 ? -6.179 12.466 -12.367 1 80.84 215 GLY A O 1
ATOM 1680 N N . PRO A 1 216 ? -6.386 12.266 -14.569 1 78.38 216 PRO A N 1
ATOM 1681 C CA . PRO A 1 216 ? -5.742 13.557 -14.821 1 78.38 216 PRO A CA 1
ATOM 1682 C C . PRO A 1 216 ? -6.488 14.724 -14.179 1 78.38 216 PRO A C 1
ATOM 1684 O O . PRO A 1 216 ? -7.721 14.763 -14.205 1 78.38 216 PRO A O 1
ATOM 1687 N N . ALA A 1 217 ? -5.743 15.526 -13.515 1 79.6 217 ALA A N 1
ATOM 1688 C CA . ALA A 1 217 ? -6.349 16.686 -12.867 1 79.6 217 ALA A CA 1
ATOM 1689 C C . ALA A 1 217 ? -6.959 17.633 -13.897 1 79.6 217 ALA A C 1
ATOM 1691 O O . ALA A 1 217 ? -6.311 17.987 -14.885 1 79.6 217 ALA A O 1
ATOM 1692 N N . ARG A 1 218 ? -8.133 18.068 -13.644 1 84.06 218 ARG A N 1
ATOM 1693 C CA . ARG A 1 218 ? -8.776 19.12 -14.425 1 84.06 218 ARG A CA 1
ATOM 1694 C C . ARG A 1 218 ? -8.322 20.501 -13.963 1 84.06 218 ARG A C 1
ATOM 1696 O O . ARG A 1 218 ? -7.97 20.686 -12.796 1 84.06 218 ARG A O 1
ATOM 1703 N N . PRO A 1 219 ? -8.268 21.417 -14.798 1 87.8 219 PRO A N 1
ATOM 1704 C CA . PRO A 1 219 ? -7.856 22.774 -14.43 1 87.8 219 PRO A CA 1
ATOM 1705 C C . PRO A 1 219 ? -8.631 23.321 -13.233 1 87.8 219 PRO A C 1
ATOM 1707 O O . PRO A 1 219 ? -8.062 24.023 -12.393 1 87.8 219 PRO A O 1
ATOM 1710 N N . ARG A 1 220 ? -9.823 22.983 -13.069 1 90.57 220 ARG A N 1
ATOM 1711 C CA . ARG A 1 220 ? -10.669 23.488 -11.993 1 90.57 220 ARG A CA 1
ATOM 1712 C C . ARG A 1 220 ? -10.143 23.049 -10.63 1 90.57 220 ARG A C 1
ATOM 1714 O O . ARG A 1 220 ? -10.181 23.817 -9.667 1 90.57 220 ARG A O 1
ATOM 1721 N N . VAL A 1 221 ? -9.712 21.848 -10.636 1 91.25 221 VAL A N 1
ATOM 1722 C CA . VAL A 1 221 ? -9.211 21.29 -9.384 1 91.25 221 VAL A CA 1
ATOM 1723 C C . VAL A 1 221 ? -7.93 22.013 -8.972 1 91.25 221 VAL A C 1
ATOM 1725 O O . VAL A 1 221 ? -7.727 22.304 -7.791 1 91.25 221 VAL A O 1
ATOM 1728 N N . VAL A 1 222 ? -7.092 22.21 -9.919 1 93.47 222 VAL A N 1
ATOM 1729 C CA . VAL A 1 222 ? -5.854 22.936 -9.655 1 93.47 222 VAL A CA 1
ATOM 1730 C C . VAL A 1 222 ? -6.176 24.351 -9.182 1 93.47 222 VAL A C 1
ATOM 1732 O O . VAL A 1 222 ? -5.559 24.853 -8.239 1 93.47 222 VAL A O 1
ATOM 1735 N N . LYS A 1 223 ? -7.139 24.973 -9.774 1 94.76 223 LYS A N 1
ATOM 1736 C CA . LYS A 1 223 ? -7.564 26.311 -9.372 1 94.76 223 LYS A CA 1
ATOM 1737 C C . LYS A 1 223 ? -8.086 26.316 -7.939 1 94.76 223 LYS A C 1
ATOM 1739 O O . LYS A 1 223 ? -7.792 27.232 -7.168 1 94.76 223 LYS A O 1
ATOM 1744 N N . GLN A 1 224 ? -8.84 25.329 -7.651 1 94.62 224 GLN A N 1
ATOM 1745 C CA . GLN A 1 224 ? -9.358 25.202 -6.293 1 94.62 224 GLN A CA 1
ATOM 1746 C C . GLN A 1 224 ? -8.222 25.118 -5.277 1 94.62 224 GLN A C 1
ATOM 1748 O O . GLN A 1 224 ? -8.286 25.738 -4.214 1 94.62 224 GLN A O 1
ATOM 1753 N N . ALA A 1 225 ? -7.254 24.324 -5.582 1 94.82 225 ALA A N 1
ATOM 1754 C CA . ALA A 1 225 ? -6.095 24.19 -4.703 1 94.82 225 ALA A CA 1
ATOM 1755 C C . ALA A 1 225 ? -5.354 25.517 -4.566 1 94.82 225 ALA A C 1
ATOM 1757 O O . ALA A 1 225 ? -4.951 25.899 -3.465 1 94.82 225 ALA A O 1
ATOM 1758 N N . ILE A 1 226 ? -5.229 26.178 -5.654 1 94.87 226 ILE A N 1
ATOM 1759 C CA . ILE A 1 226 ? -4.583 27.487 -5.662 1 94.87 226 ILE A CA 1
ATOM 1760 C C . ILE A 1 226 ? -5.354 28.448 -4.76 1 94.87 226 ILE A C 1
ATOM 1762 O O . ILE A 1 226 ? -4.759 29.152 -3.94 1 94.87 226 ILE A O 1
ATOM 1766 N N . ASP A 1 227 ? -6.596 28.429 -4.898 1 95.78 227 ASP A N 1
ATOM 1767 C CA . ASP A 1 227 ? -7.443 29.302 -4.091 1 95.78 227 ASP A CA 1
ATOM 1768 C C . ASP A 1 227 ? -7.257 29.024 -2.601 1 95.78 227 ASP A C 1
ATOM 1770 O O . ASP A 1 227 ? -7.178 29.954 -1.796 1 95.78 227 ASP A O 1
ATOM 1774 N N . LEU A 1 228 ? -7.187 27.825 -2.271 1 94.22 228 LEU A N 1
ATOM 1775 C CA . LEU A 1 228 ? -6.987 27.444 -0.877 1 94.22 228 LEU A CA 1
ATOM 1776 C C . LEU A 1 228 ? -5.647 27.956 -0.36 1 94.22 228 LEU A C 1
ATOM 1778 O O . LEU A 1 228 ? -5.573 28.518 0.735 1 94.22 228 LEU A O 1
ATOM 1782 N N . LEU A 1 229 ? -4.638 27.764 -1.124 1 94.12 229 LEU A N 1
ATOM 1783 C CA . LEU A 1 229 ? -3.289 28.167 -0.744 1 94.12 229 LEU A CA 1
ATOM 1784 C C . LEU A 1 229 ? -3.192 29.683 -0.611 1 94.12 229 LEU A C 1
ATOM 1786 O O . LEU A 1 229 ? -2.484 30.19 0.262 1 94.12 229 LEU A O 1
ATOM 1790 N N . GLU A 1 230 ? -3.914 30.391 -1.434 1 94.84 230 GLU A N 1
ATOM 1791 C CA . GLU A 1 230 ? -3.874 31.85 -1.419 1 94.84 230 GLU A CA 1
ATOM 1792 C C . GLU A 1 230 ? -4.758 32.415 -0.311 1 94.84 230 GLU A C 1
ATOM 1794 O O . GLU A 1 230 ? -4.449 33.461 0.264 1 94.84 230 GLU A O 1
ATOM 1799 N N . GLN A 1 231 ? -5.797 31.714 -0.002 1 93.41 231 GLN A N 1
ATOM 1800 C CA . GLN A 1 231 ? -6.738 32.183 1.011 1 93.41 231 GLN A CA 1
ATOM 1801 C C . GLN A 1 231 ? -6.213 31.91 2.417 1 93.41 231 GLN A C 1
ATOM 1803 O O . GLN A 1 231 ? -6.453 32.694 3.338 1 93.41 231 GLN A O 1
ATOM 1808 N N . GLN A 1 232 ? -5.512 30.856 2.53 1 91.36 232 GLN A N 1
ATOM 1809 C CA . GLN A 1 232 ? -5.021 30.472 3.849 1 91.36 232 GLN A CA 1
ATOM 1810 C C . GLN A 1 232 ? -3.562 30.027 3.785 1 91.36 232 GLN A C 1
ATOM 1812 O O . GLN A 1 232 ? -3.231 28.908 4.182 1 91.36 232 GLN A O 1
ATOM 1817 N N . PRO A 1 233 ? -2.674 30.92 3.45 1 89.57 233 PRO A N 1
ATOM 1818 C CA . PRO A 1 233 ? -1.274 30.53 3.268 1 89.57 233 PRO A CA 1
ATOM 1819 C C . PRO A 1 233 ? -0.57 30.225 4.589 1 89.57 233 PRO A C 1
ATOM 1821 O O . PRO A 1 233 ? 0.504 29.618 4.594 1 89.57 233 PRO A O 1
ATOM 1824 N N . ASP A 1 234 ? -1.152 30.676 5.669 1 82.71 234 ASP A N 1
ATOM 1825 C CA . ASP A 1 234 ? -0.543 30.489 6.982 1 82.71 234 ASP A CA 1
ATOM 1826 C C . ASP A 1 234 ? -0.788 29.075 7.505 1 82.71 234 ASP A C 1
ATOM 1828 O O . ASP A 1 234 ? -0.137 28.637 8.455 1 82.71 234 ASP A O 1
ATOM 1832 N N . GLN A 1 235 ? -1.703 28.401 6.854 1 81.93 235 GLN A N 1
ATOM 1833 C CA . GLN A 1 235 ? -1.985 27.026 7.253 1 81.93 235 GLN A CA 1
ATOM 1834 C C . GLN A 1 235 ? -0.867 26.085 6.815 1 81.93 235 GLN A C 1
ATOM 1836 O O . GLN A 1 235 ? -0.264 26.28 5.757 1 81.93 235 GLN A O 1
ATOM 1841 N N . PRO A 1 236 ? -0.561 25.121 7.686 1 78.35 236 PRO A N 1
ATOM 1842 C CA . PRO A 1 236 ? 0.459 24.141 7.304 1 78.35 236 PRO A CA 1
ATOM 1843 C C . PRO A 1 236 ? -0.059 23.109 6.306 1 78.35 236 PRO A C 1
ATOM 1845 O O . PRO A 1 236 ? -0.162 21.924 6.634 1 78.35 236 PRO A O 1
ATOM 1848 N N . TRP A 1 237 ? -0.197 23.522 5.056 1 84.54 237 TRP A N 1
ATOM 1849 C CA . TRP A 1 237 ? -0.741 22.657 4.014 1 84.54 237 TRP A CA 1
ATOM 1850 C C . TRP A 1 237 ? 0.262 21.575 3.626 1 84.54 237 TRP A C 1
ATOM 1852 O O . TRP A 1 237 ? 1.428 21.87 3.355 1 84.54 237 TRP A O 1
ATOM 1862 N N . SER A 1 238 ? -0.224 20.382 3.708 1 81.62 238 SER A N 1
ATOM 1863 C CA . SER A 1 238 ? 0.487 19.28 3.068 1 81.62 238 SER A CA 1
ATOM 1864 C C . SER A 1 238 ? -0.197 18.859 1.771 1 81.62 238 SER A C 1
ATOM 1866 O O . SER A 1 238 ? -1.326 19.272 1.497 1 81.62 238 SER A O 1
ATOM 1868 N N . ILE A 1 239 ? 0.566 18.122 1.028 1 84.73 239 ILE A N 1
ATOM 1869 C CA . ILE A 1 239 ? -0.034 17.602 -0.195 1 84.73 239 ILE A CA 1
ATOM 1870 C C . ILE A 1 239 ? -1.248 16.742 0.15 1 84.73 239 ILE A C 1
ATOM 1872 O O . ILE A 1 239 ? -2.231 16.719 -0.593 1 84.73 239 ILE A O 1
ATOM 1876 N N . SER A 1 240 ? -1.229 16.072 1.23 1 80.56 240 SER A N 1
ATOM 1877 C CA . SER A 1 240 ? -2.344 15.248 1.686 1 80.56 240 SER A CA 1
ATOM 1878 C C . SER A 1 240 ? -3.549 16.106 2.057 1 80.56 240 SER A C 1
ATOM 1880 O O . SER A 1 240 ? -4.688 15.756 1.74 1 80.56 240 SER A O 1
ATOM 1882 N N . ASP A 1 241 ? -3.269 17.207 2.703 1 82.52 241 ASP A N 1
ATOM 1883 C CA . ASP A 1 241 ? -4.337 18.139 3.05 1 82.52 241 ASP A CA 1
ATOM 1884 C C . ASP A 1 241 ? -5.034 18.667 1.798 1 82.52 241 ASP A C 1
ATOM 1886 O O . ASP A 1 241 ? -6.264 18.724 1.743 1 82.52 241 ASP A O 1
ATOM 1890 N N . LEU A 1 242 ? -4.233 19.033 0.874 1 89.47 242 LEU A N 1
ATOM 1891 C CA . LEU A 1 242 ? -4.778 19.579 -0.365 1 89.47 242 LEU A CA 1
ATOM 1892 C C . LEU A 1 242 ? -5.564 18.517 -1.126 1 89.47 242 LEU A C 1
ATOM 1894 O O . LEU A 1 242 ? -6.597 18.816 -1.729 1 89.47 242 LEU A O 1
ATOM 1898 N N . SER A 1 243 ? -5.059 17.377 -1.119 1 89.32 243 SER A N 1
ATOM 1899 C CA . SER A 1 243 ? -5.744 16.254 -1.751 1 89.32 243 SER A CA 1
ATOM 1900 C C . SER A 1 243 ? -7.137 16.054 -1.163 1 89.32 243 SER A C 1
ATOM 1902 O O . SER A 1 243 ? -8.116 15.929 -1.901 1 89.32 243 SER A O 1
ATOM 1904 N N . ARG A 1 244 ? -7.273 16.096 0.087 1 83.67 244 ARG A N 1
ATOM 1905 C CA . ARG A 1 244 ? -8.549 15.915 0.772 1 83.67 244 ARG A CA 1
ATOM 1906 C C . ARG A 1 244 ? -9.5 17.069 0.472 1 83.67 244 ARG A C 1
ATOM 1908 O O . ARG A 1 244 ? -10.691 16.854 0.238 1 83.67 244 ARG A O 1
ATOM 1915 N N . ALA A 1 245 ? -8.903 18.203 0.439 1 87.33 245 ALA A N 1
ATOM 1916 C CA . ALA A 1 245 ? -9.716 19.4 0.241 1 87.33 245 ALA A CA 1
ATOM 1917 C C . ALA A 1 245 ? -10.24 19.476 -1.191 1 87.33 245 ALA A C 1
ATOM 1919 O O . ALA A 1 245 ? -11.317 20.025 -1.436 1 87.33 245 ALA A O 1
ATOM 1920 N N . THR A 1 246 ? -9.494 18.959 -2.139 1 91.34 246 THR A N 1
ATOM 1921 C CA . THR A 1 246 ? -9.858 19.085 -3.545 1 91.34 246 THR A CA 1
ATOM 1922 C C . THR A 1 246 ? -10.488 17.793 -4.058 1 91.34 246 THR A C 1
ATOM 1924 O O . THR A 1 246 ? -11.044 17.761 -5.158 1 91.34 246 THR A O 1
ATOM 1927 N N . GLY A 1 247 ? -10.34 16.736 -3.338 1 86.55 247 GLY A N 1
ATOM 1928 C CA . GLY A 1 247 ? -10.962 15.475 -3.708 1 86.55 247 GLY A CA 1
ATOM 1929 C C . GLY A 1 247 ? -10.187 14.715 -4.767 1 86.55 247 GLY A C 1
ATOM 1930 O O . GLY A 1 247 ? -10.761 13.921 -5.515 1 86.55 247 GLY A O 1
ATOM 1931 N N . VAL A 1 248 ? -8.96 15.08 -4.95 1 89.12 248 VAL A N 1
ATOM 1932 C CA . VAL A 1 248 ? -8.134 14.352 -5.907 1 89.12 248 VAL A CA 1
ATOM 1933 C C . VAL A 1 248 ? -6.857 13.866 -5.224 1 89.12 248 VAL A C 1
ATOM 1935 O O . VAL A 1 248 ? -6.457 14.404 -4.189 1 89.12 248 VAL A O 1
ATOM 1938 N N . SER A 1 249 ? -6.286 12.821 -5.717 1 87.87 249 SER A N 1
ATOM 1939 C CA . SER A 1 249 ? -5.1 12.218 -5.118 1 87.87 249 SER A CA 1
ATOM 1940 C C . SER A 1 249 ? -3.919 13.183 -5.138 1 87.87 249 SER A C 1
ATOM 1942 O O . SER A 1 249 ? -3.884 14.113 -5.946 1 87.87 249 SER A O 1
ATOM 1944 N N . ALA A 1 250 ? -2.936 12.955 -4.25 1 87.01 250 ALA A N 1
ATOM 1945 C CA . ALA A 1 250 ? -1.711 13.749 -4.203 1 87.01 250 ALA A CA 1
ATOM 1946 C C . ALA A 1 250 ? -0.98 13.709 -5.542 1 87.01 250 ALA A C 1
ATOM 1948 O O . ALA A 1 250 ? -0.467 14.73 -6.007 1 87.01 250 ALA A O 1
ATOM 1949 N N . ARG A 1 251 ? -0.979 12.578 -6.154 1 82.44 251 ARG A N 1
ATOM 1950 C CA . ARG A 1 251 ? -0.307 12.428 -7.441 1 82.44 251 ARG A CA 1
ATOM 1951 C C . ARG A 1 251 ? -0.998 13.256 -8.519 1 82.44 251 ARG A C 1
ATOM 1953 O O . ARG A 1 251 ? -0.336 13.939 -9.303 1 82.44 251 ARG A O 1
ATOM 1960 N N . THR A 1 252 ? -2.273 13.145 -8.576 1 87.48 252 THR A N 1
ATOM 1961 C CA . THR A 1 252 ? -3.06 13.909 -9.538 1 87.48 252 THR A CA 1
ATOM 1962 C C . THR A 1 252 ? -2.838 15.407 -9.351 1 87.48 252 THR A C 1
ATOM 1964 O O . THR A 1 252 ? -2.658 16.14 -10.326 1 87.48 252 THR A O 1
ATOM 1967 N N . LEU A 1 253 ? -2.829 15.797 -8.167 1 90.74 253 LEU A N 1
ATOM 1968 C CA . LEU A 1 253 ? -2.623 17.209 -7.864 1 90.74 253 LEU A CA 1
ATOM 1969 C C . LEU A 1 253 ? -1.211 17.644 -8.238 1 90.74 253 LEU A C 1
ATOM 1971 O O . LEU A 1 253 ? -1.02 18.716 -8.818 1 90.74 253 LEU A O 1
ATOM 1975 N N . GLN A 1 254 ? -0.249 16.898 -7.904 1 89.65 254 GLN A N 1
ATOM 1976 C CA . GLN A 1 254 ? 1.14 17.207 -8.225 1 89.65 254 GLN A CA 1
ATOM 1977 C C . GLN A 1 254 ? 1.343 17.327 -9.733 1 89.65 254 GLN A C 1
ATOM 1979 O O . GLN A 1 254 ? 1.965 18.279 -10.207 1 89.65 254 GLN A O 1
ATOM 1984 N N . TYR A 1 255 ? 0.801 16.407 -10.42 1 88.43 255 TYR A N 1
ATOM 1985 C CA . TYR A 1 255 ? 0.912 16.444 -11.874 1 88.43 255 TYR A CA 1
ATOM 1986 C C . TYR A 1 255 ? 0.158 17.638 -12.448 1 88.43 255 TYR A C 1
ATOM 1988 O O . TYR A 1 255 ? 0.629 18.284 -13.387 1 88.43 255 TYR A O 1
ATOM 1996 N N . GLY A 1 256 ? -1.037 17.819 -11.904 1 91.61 256 GLY A N 1
ATOM 1997 C CA . GLY A 1 256 ? -1.817 18.963 -12.35 1 91.61 256 GLY A CA 1
ATOM 1998 C C . GLY A 1 256 ? -1.099 20.286 -12.159 1 91.61 256 GLY A C 1
ATOM 1999 O O . GLY A 1 256 ? -1.095 21.13 -13.057 1 91.61 256 GLY A O 1
ATOM 2000 N N . PHE A 1 257 ? -0.507 20.461 -11.068 1 93.14 257 PHE A N 1
ATOM 2001 C CA . PHE A 1 257 ? 0.246 21.68 -10.796 1 93.14 257 PHE A CA 1
ATOM 2002 C C . PHE A 1 257 ? 1.417 21.82 -11.761 1 93.14 257 PHE A C 1
ATOM 2004 O O . PHE A 1 257 ? 1.68 22.911 -12.272 1 93.14 257 PHE A O 1
ATOM 2011 N N . GLN A 1 258 ? 2.098 20.796 -11.971 1 91.78 258 GLN A N 1
ATOM 2012 C CA . GLN A 1 258 ? 3.222 20.833 -12.9 1 91.78 258 GLN A CA 1
ATOM 2013 C C . GLN A 1 258 ? 2.759 21.191 -14.31 1 91.78 258 GLN A C 1
ATOM 2015 O O . GLN A 1 258 ? 3.402 21.988 -14.996 1 91.78 258 GLN A O 1
ATOM 2020 N N . ARG A 1 259 ? 1.695 20.682 -14.663 1 91.5 259 ARG A N 1
ATOM 2021 C CA . ARG A 1 259 ? 1.173 20.863 -16.014 1 91.5 259 ARG A CA 1
ATOM 2022 C C . ARG A 1 259 ? 0.607 22.267 -16.199 1 91.5 259 ARG A C 1
ATOM 2024 O O . ARG A 1 259 ? 0.884 22.926 -17.203 1 91.5 259 ARG A O 1
ATOM 2031 N N . TYR A 1 260 ? -0.12 22.734 -15.17 1 93.18 260 TYR A N 1
ATOM 2032 C CA . TYR A 1 260 ? -0.915 23.94 -15.373 1 93.18 260 TYR A CA 1
ATOM 2033 C C . TYR A 1 260 ? -0.254 25.146 -14.715 1 93.18 260 TYR A C 1
ATOM 2035 O O . TYR A 1 260 ? -0.546 26.291 -15.067 1 93.18 260 TYR A O 1
ATOM 2043 N N . VAL A 1 261 ? 0.602 24.913 -13.726 1 92.54 261 VAL A N 1
ATOM 2044 C CA . VAL A 1 261 ? 1.213 26.015 -12.989 1 92.54 261 VAL A CA 1
ATOM 2045 C C . VAL A 1 261 ? 2.721 26.022 -13.227 1 92.54 261 VAL A C 1
ATOM 2047 O O . VAL A 1 261 ? 3.369 27.065 -13.115 1 92.54 261 VAL A O 1
ATOM 2050 N N . GLY A 1 262 ? 3.292 24.801 -13.481 1 92.92 262 GLY A N 1
ATOM 2051 C CA . GLY A 1 262 ? 4.712 24.695 -13.778 1 92.92 262 GLY A CA 1
ATOM 2052 C C . GLY A 1 262 ? 5.56 24.424 -12.551 1 92.92 262 GLY A C 1
ATOM 2053 O O . GLY A 1 262 ? 6.775 24.244 -12.657 1 92.92 262 GLY A O 1
ATOM 2054 N N . VAL A 1 263 ? 4.919 24.427 -11.36 1 92.03 263 VAL A N 1
ATOM 2055 C CA . VAL A 1 263 ? 5.639 24.141 -10.124 1 92.03 263 VAL A CA 1
ATOM 2056 C C . VAL A 1 263 ? 4.795 23.232 -9.232 1 92.03 263 VAL A C 1
ATOM 2058 O O . VAL A 1 263 ? 3.606 23.03 -9.49 1 92.03 263 VAL A O 1
ATOM 2061 N N . SER A 1 264 ? 5.375 22.662 -8.162 1 92.09 264 SER A N 1
ATOM 2062 C CA . SER A 1 264 ? 4.65 21.82 -7.216 1 92.09 264 SER A CA 1
ATOM 2063 C C . SER A 1 264 ? 3.773 22.655 -6.291 1 92.09 264 SER A C 1
ATOM 2065 O O . SER A 1 264 ? 4.011 23.852 -6.114 1 92.09 264 SER A O 1
ATOM 2067 N N . PRO A 1 265 ? 2.784 22.028 -5.664 1 92.28 265 PRO A N 1
ATOM 2068 C CA . PRO A 1 265 ? 1.944 22.754 -4.709 1 92.28 265 PRO A CA 1
ATOM 2069 C C . PRO A 1 265 ? 2.746 23.363 -3.561 1 92.28 265 PRO A C 1
ATOM 2071 O O . PRO A 1 265 ? 2.47 24.489 -3.14 1 92.28 265 PRO A O 1
ATOM 2074 N N . THR A 1 266 ? 3.709 22.69 -3.167 1 88.39 266 THR A N 1
ATOM 2075 C CA . THR A 1 266 ? 4.528 23.168 -2.058 1 88.39 266 THR A CA 1
ATOM 2076 C C . THR A 1 266 ? 5.356 24.378 -2.48 1 88.39 266 THR A C 1
ATOM 2078 O O . THR A 1 266 ? 5.482 25.345 -1.725 1 88.39 266 THR A O 1
ATOM 2081 N N . CYS A 1 267 ? 5.942 24.299 -3.629 1 91.19 267 CYS A N 1
ATOM 2082 C CA . CYS A 1 267 ? 6.689 25.432 -4.163 1 91.19 267 CYS A CA 1
ATOM 2083 C C . CYS A 1 267 ? 5.779 26.637 -4.367 1 91.19 267 CYS A C 1
ATOM 2085 O O . CYS A 1 267 ? 6.161 27.768 -4.057 1 91.19 267 CYS A O 1
ATOM 2087 N N . TYR A 1 268 ? 4.607 26.366 -4.889 1 94.29 268 TYR A N 1
ATOM 2088 C CA . TYR A 1 268 ? 3.642 27.443 -5.082 1 94.29 268 TYR A CA 1
ATOM 2089 C C . TYR A 1 268 ? 3.293 28.106 -3.754 1 94.29 268 TYR A C 1
ATOM 2091 O O . TYR A 1 268 ? 3.227 29.335 -3.666 1 94.29 268 TYR A O 1
ATOM 2099 N N . LEU A 1 269 ? 3.063 27.307 -2.772 1 94.32 269 LEU A N 1
ATOM 2100 C CA . LEU A 1 269 ? 2.754 27.819 -1.442 1 94.32 269 LEU A CA 1
ATOM 2101 C C . LEU A 1 269 ? 3.892 28.688 -0.916 1 94.32 269 LEU A C 1
ATOM 2103 O O . LEU A 1 269 ? 3.651 29.748 -0.333 1 94.32 269 LEU A O 1
ATOM 2107 N N . ARG A 1 270 ? 5.091 28.241 -1.053 1 93.1 270 ARG A N 1
ATOM 2108 C CA . ARG A 1 270 ? 6.258 29.011 -0.635 1 93.1 270 ARG A CA 1
ATOM 2109 C C . ARG A 1 270 ? 6.283 30.378 -1.312 1 93.1 270 ARG A C 1
ATOM 2111 O O . ARG A 1 270 ? 6.578 31.389 -0.671 1 93.1 270 ARG A O 1
ATOM 2118 N N . GLU A 1 271 ? 5.941 30.429 -2.565 1 94.41 271 GLU A N 1
ATOM 2119 C CA . GLU A 1 271 ? 5.909 31.683 -3.31 1 94.41 271 GLU A CA 1
ATOM 2120 C C . GLU A 1 271 ? 4.831 32.619 -2.77 1 94.41 271 GLU A C 1
ATOM 2122 O O . GLU A 1 271 ? 5.055 33.824 -2.641 1 94.41 271 GLU A O 1
ATOM 2127 N N . VAL A 1 272 ? 3.721 32.051 -2.522 1 95.75 272 VAL A N 1
ATOM 2128 C CA . VAL A 1 272 ? 2.619 32.83 -1.967 1 95.75 272 VAL A CA 1
ATOM 2129 C C . VAL A 1 272 ? 3.028 33.417 -0.618 1 95.75 272 VAL A C 1
ATOM 2131 O O . VAL A 1 272 ? 2.778 34.593 -0.345 1 95.75 272 VAL A O 1
ATOM 2134 N N . ARG A 1 273 ? 3.659 32.642 0.173 1 94.78 273 ARG A N 1
ATOM 2135 C CA . ARG A 1 273 ? 4.083 33.071 1.501 1 94.78 273 ARG A CA 1
ATOM 2136 C C . ARG A 1 273 ? 5.15 34.157 1.411 1 94.78 273 ARG A C 1
ATOM 2138 O O . ARG A 1 273 ? 5.132 35.118 2.183 1 94.78 273 ARG A O 1
ATOM 2145 N N . LEU A 1 274 ? 6.063 34.002 0.521 1 95.43 274 LEU A N 1
ATOM 2146 C CA . LEU A 1 274 ? 7.084 35.023 0.316 1 95.43 274 LEU A CA 1
ATOM 2147 C C . LEU A 1 274 ? 6.452 36.353 -0.08 1 95.43 274 LEU A C 1
ATOM 2149 O O . LEU A 1 274 ? 6.884 37.413 0.38 1 95.43 274 LEU A O 1
ATOM 2153 N N . GLN A 1 275 ? 5.489 36.303 -0.905 1 95.52 275 GLN A N 1
ATOM 2154 C CA . GLN A 1 275 ? 4.787 37.509 -1.33 1 95.52 275 GLN A CA 1
ATOM 2155 C C . GLN A 1 275 ? 4.075 38.174 -0.155 1 95.52 275 GLN A C 1
ATOM 2157 O O . GLN A 1 275 ? 4.029 39.402 -0.065 1 95.52 275 GLN A O 1
ATOM 2162 N N . ARG A 1 276 ? 3.558 37.368 0.658 1 94.5 276 ARG A N 1
ATOM 2163 C CA . ARG A 1 276 ? 2.88 37.903 1.834 1 94.5 276 ARG A CA 1
ATOM 2164 C C . ARG A 1 276 ? 3.871 38.58 2.776 1 94.5 276 ARG A C 1
ATOM 2166 O O . ARG A 1 276 ? 3.575 39.634 3.343 1 94.5 276 ARG A O 1
ATOM 2173 N N . VAL A 1 277 ? 4.959 37.999 2.942 1 94.32 277 VAL A N 1
ATOM 2174 C CA . VAL A 1 277 ? 5.998 38.596 3.775 1 94.32 277 VAL A CA 1
ATOM 2175 C C . VAL A 1 277 ? 6.437 39.931 3.178 1 94.32 277 VAL A C 1
ATOM 2177 O O . VAL A 1 277 ? 6.557 40.928 3.893 1 94.32 277 VAL A O 1
ATOM 2180 N N . ARG A 1 278 ? 6.663 39.918 1.928 1 95.22 278 ARG A N 1
ATOM 2181 C CA . ARG A 1 278 ? 7.095 41.145 1.267 1 95.22 278 ARG A CA 1
ATOM 2182 C C . ARG A 1 278 ? 6.061 42.252 1.438 1 95.22 278 ARG A C 1
ATOM 2184 O O . ARG A 1 278 ? 6.414 43.404 1.697 1 95.22 278 ARG A O 1
ATOM 2191 N N . ALA A 1 279 ? 4.835 41.895 1.247 1 94.08 279 ALA A N 1
ATOM 2192 C CA . ALA A 1 279 ? 3.749 42.86 1.399 1 94.08 279 ALA A CA 1
ATOM 2193 C C . ALA A 1 279 ? 3.721 43.438 2.811 1 94.08 279 ALA A C 1
ATOM 2195 O O . ALA A 1 279 ? 3.488 44.635 2.994 1 94.08 279 ALA A O 1
ATOM 2196 N N . GLU A 1 280 ? 4.003 42.597 3.719 1 91.9 280 GLU A N 1
ATOM 2197 C CA . GLU A 1 280 ? 3.999 43.027 5.115 1 91.9 280 GLU A CA 1
ATOM 2198 C C . GLU A 1 280 ? 5.205 43.909 5.423 1 91.9 280 GLU A C 1
ATOM 2200 O O . GLU A 1 280 ? 5.074 44.939 6.088 1 91.9 280 GLU A O 1
ATOM 2205 N N . LEU A 1 281 ? 6.336 43.545 4.919 1 93.28 281 LEU A N 1
ATOM 2206 C CA . LEU A 1 281 ? 7.566 44.285 5.177 1 93.28 281 LEU A CA 1
ATOM 2207 C C . LEU A 1 281 ? 7.554 45.627 4.452 1 93.28 281 LEU A C 1
ATOM 2209 O O . LEU A 1 281 ? 8.195 46.582 4.896 1 93.28 281 LEU A O 1
ATOM 2213 N N . SER A 1 282 ? 6.76 45.69 3.376 1 93.07 282 SER A N 1
ATOM 2214 C CA . SER A 1 282 ? 6.711 46.897 2.557 1 93.07 282 SER A CA 1
ATOM 2215 C C . SER A 1 282 ? 5.597 47.832 3.018 1 93.07 282 SER A C 1
ATOM 2217 O O . SER A 1 282 ? 5.451 48.937 2.492 1 93.07 282 SER A O 1
ATOM 2219 N N . ASN A 1 283 ? 4.77 47.386 3.901 1 90.18 283 ASN A N 1
ATOM 2220 C CA . ASN A 1 283 ? 3.634 48.18 4.359 1 90.18 283 ASN A CA 1
ATOM 2221 C C . ASN A 1 283 ? 4.02 49.093 5.519 1 90.18 283 ASN A C 1
ATOM 2223 O O . ASN A 1 283 ? 4.275 48.621 6.628 1 90.18 283 ASN A O 1
ATOM 2227 N N . PRO A 1 284 ? 4.035 50.414 5.376 1 84.59 284 PRO A N 1
ATOM 2228 C CA . PRO A 1 284 ? 4.437 51.356 6.424 1 84.59 284 PRO A CA 1
ATOM 2229 C C . PRO A 1 284 ? 3.484 51.353 7.617 1 84.59 284 PRO A C 1
ATOM 2231 O O . PRO A 1 284 ? 3.855 51.79 8.709 1 84.59 284 PRO A O 1
ATOM 2234 N N . ALA A 1 285 ? 2.398 50.876 7.438 1 84.87 285 ALA A N 1
ATOM 2235 C CA . ALA A 1 285 ? 1.373 50.904 8.478 1 84.87 285 ALA A CA 1
ATOM 2236 C C . ALA A 1 285 ? 1.54 49.734 9.444 1 84.87 285 ALA A C 1
ATOM 2238 O O . ALA A 1 285 ? 0.916 49.706 10.508 1 84.87 285 ALA A O 1
ATOM 2239 N N . VAL A 1 286 ? 2.439 48.808 9.058 1 80.36 286 VAL A N 1
ATOM 2240 C CA . VAL A 1 286 ? 2.586 47.596 9.858 1 80.36 286 VAL A CA 1
ATOM 2241 C C . VAL A 1 286 ? 3.955 47.587 10.535 1 80.36 286 VAL A C 1
ATOM 2243 O O . VAL A 1 286 ? 4.986 47.699 9.867 1 80.36 286 VAL A O 1
ATOM 2246 N N . TRP A 1 287 ? 4.019 47.628 11.845 1 79.88 287 TRP A N 1
ATOM 2247 C CA . TRP A 1 287 ? 5.264 47.474 12.591 1 79.88 287 TRP A CA 1
ATOM 2248 C C . TRP A 1 287 ? 5.584 46 12.817 1 79.88 287 TRP A C 1
ATOM 2250 O O . TRP A 1 287 ? 4.843 45.296 13.507 1 79.88 287 TRP A O 1
ATOM 2260 N N . THR A 1 288 ? 6.527 45.485 12.121 1 84.32 288 THR A N 1
ATOM 2261 C CA . THR A 1 288 ? 6.869 44.072 12.244 1 84.32 288 THR A CA 1
ATOM 2262 C C . THR A 1 288 ? 8.373 43.865 12.088 1 84.32 288 THR A C 1
ATOM 2264 O O . THR A 1 288 ? 9.114 44.819 11.842 1 84.32 288 THR A O 1
ATOM 2267 N N . SER A 1 289 ? 8.873 42.728 12.496 1 89.4 289 SER A N 1
ATOM 2268 C CA . SER A 1 289 ? 10.248 42.308 12.242 1 89.4 289 SER A CA 1
ATOM 2269 C C . SER A 1 289 ? 10.306 41.231 11.164 1 89.4 289 SER A C 1
ATOM 2271 O O . SER A 1 289 ? 9.288 40.619 10.834 1 89.4 289 SER A O 1
ATOM 2273 N N . VAL A 1 290 ? 11.513 41.126 10.576 1 90.72 290 VAL A N 1
ATOM 2274 C CA . VAL A 1 290 ? 11.719 40.105 9.555 1 90.72 290 VAL A CA 1
ATOM 2275 C C . VAL A 1 290 ? 11.383 38.729 10.124 1 90.72 290 VAL A C 1
ATOM 2277 O O . VAL A 1 290 ? 10.699 37.932 9.477 1 90.72 290 VAL A O 1
ATOM 2280 N N . SER A 1 291 ? 11.791 38.462 11.31 1 88.71 291 SER A N 1
ATOM 2281 C CA . SER A 1 291 ? 11.584 37.166 11.946 1 88.71 291 SER A CA 1
ATOM 2282 C C . SER A 1 291 ? 10.105 36.918 12.227 1 88.71 291 SER A C 1
ATOM 2284 O O . SER A 1 291 ? 9.596 35.823 11.98 1 88.71 291 SER A O 1
ATOM 2286 N N . ASP A 1 292 ? 9.427 37.95 12.716 1 84.68 292 ASP A N 1
ATOM 2287 C CA . ASP A 1 292 ? 8.013 37.817 13.05 1 84.68 292 ASP A CA 1
ATOM 2288 C C . ASP A 1 292 ? 7.179 37.526 11.805 1 84.68 292 ASP A C 1
ATOM 2290 O O . ASP A 1 292 ? 6.288 36.674 11.833 1 84.68 292 ASP A O 1
ATOM 2294 N N . SER A 1 293 ? 7.475 38.293 10.771 1 89.33 293 SER A N 1
ATOM 2295 C CA . SER A 1 293 ? 6.742 38.112 9.522 1 89.33 293 SER A CA 1
ATOM 2296 C C . SER A 1 293 ? 7.006 36.735 8.921 1 89.33 293 SER A C 1
ATOM 2298 O O . SER A 1 293 ? 6.079 36.062 8.466 1 89.33 293 SER A O 1
ATOM 2300 N N . ALA A 1 294 ? 8.269 36.367 8.943 1 89.28 294 ALA A N 1
ATOM 2301 C CA . ALA A 1 294 ? 8.645 35.058 8.417 1 89.28 294 ALA A CA 1
ATOM 2302 C C . ALA A 1 294 ? 7.916 33.939 9.155 1 89.28 294 ALA A C 1
ATOM 2304 O O . ALA A 1 294 ? 7.335 33.049 8.53 1 89.28 294 ALA A O 1
ATOM 2305 N N . TYR A 1 295 ? 7.881 34.026 10.413 1 80.31 295 TYR A N 1
ATOM 2306 C CA . TYR A 1 295 ? 7.243 33.006 11.238 1 80.31 295 TYR A CA 1
ATOM 2307 C C . TYR A 1 295 ? 5.733 33.003 11.03 1 80.31 295 TYR A C 1
ATOM 2309 O O . TYR A 1 295 ? 5.11 31.94 10.974 1 80.31 295 TYR A O 1
ATOM 2317 N N . ARG A 1 296 ? 5.213 34.153 10.961 1 81.43 296 ARG A N 1
ATOM 2318 C CA . ARG A 1 296 ? 3.771 34.29 10.784 1 81.43 296 ARG A CA 1
ATOM 2319 C C . ARG A 1 296 ? 3.297 33.534 9.548 1 81.43 296 ARG A C 1
ATOM 2321 O O . ARG A 1 296 ? 2.238 32.903 9.568 1 81.43 296 ARG A O 1
ATOM 2328 N N . TRP A 1 297 ? 4.167 33.591 8.601 1 88.69 297 TRP A N 1
ATOM 2329 C CA . TRP A 1 297 ? 3.711 33.016 7.34 1 88.69 297 TRP A CA 1
ATOM 2330 C C . TRP A 1 297 ? 4.329 31.64 7.113 1 88.69 297 TRP A C 1
ATOM 2332 O O . TRP A 1 297 ? 4.261 31.096 6.009 1 88.69 297 TRP A O 1
ATOM 2342 N N . GLY A 1 298 ? 5.006 31.125 8.136 1 83.33 298 GLY A N 1
ATOM 2343 C CA . GLY A 1 298 ? 5.268 29.694 8.127 1 83.33 298 GLY A CA 1
ATOM 2344 C C . GLY A 1 298 ? 6.72 29.355 7.851 1 83.33 298 GLY A C 1
ATOM 2345 O O . GLY A 1 298 ? 7.055 28.196 7.598 1 83.33 298 GLY A O 1
ATOM 2346 N N . PHE A 1 299 ? 7.659 30.332 7.852 1 86.05 299 PHE A N 1
ATOM 2347 C CA . PHE A 1 299 ? 9.074 30.032 7.67 1 86.05 299 PHE A CA 1
ATOM 2348 C C . PHE A 1 299 ? 9.749 29.771 9.011 1 86.05 299 PHE A C 1
ATOM 2350 O O . PHE A 1 299 ? 9.921 30.689 9.815 1 86.05 299 PHE A O 1
ATOM 2357 N N . ALA A 1 300 ? 10.094 28.503 9.149 1 76.36 300 ALA A N 1
ATOM 2358 C CA . ALA A 1 300 ? 10.665 28.111 10.435 1 76.36 300 ALA A CA 1
ATOM 2359 C C . ALA A 1 300 ? 12.17 28.359 10.465 1 76.36 300 ALA A C 1
ATOM 2361 O O . ALA A 1 300 ? 12.758 28.523 11.537 1 76.36 300 ALA A O 1
ATOM 2362 N N . HIS A 1 301 ? 12.808 28.3 9.366 1 83.54 301 HIS A N 1
ATOM 2363 C CA . HIS A 1 301 ? 14.251 28.491 9.273 1 83.54 301 HIS A CA 1
ATOM 2364 C C . HIS A 1 301 ? 14.589 29.822 8.61 1 83.54 301 HIS A C 1
ATOM 2366 O O . HIS A 1 301 ? 14.564 29.933 7.382 1 83.54 301 HIS A O 1
ATOM 2372 N N . LEU A 1 302 ? 15.062 30.799 9.354 1 87.61 302 LEU A N 1
ATOM 2373 C CA . LEU A 1 302 ? 15.261 32.17 8.898 1 87.61 302 LEU A CA 1
ATOM 2374 C C . LEU A 1 302 ? 16.356 32.238 7.839 1 87.61 302 LEU A C 1
ATOM 2376 O O . LEU A 1 302 ? 16.292 33.063 6.925 1 87.61 302 LEU A O 1
ATOM 2380 N N . GLY A 1 303 ? 17.341 31.33 7.982 1 90.41 303 GLY A N 1
ATOM 2381 C CA . GLY A 1 303 ? 18.381 31.295 6.966 1 90.41 303 GLY A CA 1
ATOM 2382 C C . GLY A 1 303 ? 17.865 30.89 5.598 1 90.41 303 GLY A C 1
ATOM 2383 O O . GLY A 1 303 ? 18.15 31.555 4.599 1 90.41 303 GLY A O 1
ATOM 2384 N N . ARG A 1 304 ? 17.116 29.881 5.6 1 90.32 304 ARG A N 1
ATOM 2385 C CA . ARG A 1 304 ? 16.535 29.402 4.35 1 90.32 304 ARG A CA 1
ATOM 2386 C C . ARG A 1 304 ? 15.532 30.407 3.793 1 90.32 304 ARG A C 1
ATOM 2388 O O . ARG A 1 304 ? 15.432 30.583 2.577 1 90.32 304 ARG A O 1
ATOM 2395 N N . PHE A 1 305 ? 14.905 30.982 4.677 1 93.2 305 PHE A N 1
ATOM 2396 C CA . PHE A 1 305 ? 13.947 32.014 4.301 1 93.2 305 PHE A CA 1
ATOM 2397 C C . PHE A 1 305 ? 14.648 33.179 3.611 1 93.2 305 PHE A C 1
ATOM 2399 O O . PHE A 1 305 ? 14.215 33.63 2.549 1 93.2 305 PHE A O 1
ATOM 2406 N N . ALA A 1 306 ? 15.707 33.642 4.174 1 94.02 306 ALA A N 1
ATOM 2407 C CA . ALA A 1 306 ? 16.429 34.788 3.628 1 94.02 306 ALA A CA 1
ATOM 2408 C C . ALA A 1 306 ? 16.955 34.487 2.227 1 94.02 306 ALA A C 1
ATOM 2410 O O . ALA A 1 306 ? 16.889 35.339 1.337 1 94.02 306 ALA A O 1
ATOM 2411 N N . VAL A 1 307 ? 17.428 33.31 2.051 1 94.46 307 VAL A N 1
ATOM 2412 C CA . VAL A 1 307 ? 17.965 32.893 0.76 1 94.46 307 VAL A CA 1
ATOM 2413 C C . VAL A 1 307 ? 16.841 32.838 -0.273 1 94.46 307 VAL A C 1
ATOM 2415 O O . VAL A 1 307 ? 16.989 33.346 -1.387 1 94.46 307 VAL A O 1
ATOM 2418 N N . ALA A 1 308 ? 15.795 32.297 0.135 1 93.75 308 ALA A N 1
ATOM 2419 C CA . ALA A 1 308 ? 14.65 32.173 -0.763 1 93.75 308 ALA A CA 1
ATOM 2420 C C . ALA A 1 308 ? 14.1 33.544 -1.143 1 93.75 308 ALA A C 1
ATOM 2422 O O . ALA A 1 308 ? 13.728 33.773 -2.296 1 93.75 308 ALA A O 1
ATOM 2423 N N . TYR A 1 309 ? 13.997 34.411 -0.201 1 96.07 309 TYR A N 1
ATOM 2424 C CA . TYR A 1 309 ? 13.5 35.766 -0.411 1 96.07 309 TYR A CA 1
ATOM 2425 C C . TYR A 1 309 ? 14.382 36.523 -1.397 1 96.07 309 TYR A C 1
ATOM 2427 O O . TYR A 1 309 ? 13.881 37.143 -2.338 1 96.07 309 TYR A O 1
ATOM 2435 N N . ARG A 1 310 ? 15.639 36.339 -1.248 1 95.57 310 ARG A N 1
ATOM 2436 C CA . ARG A 1 310 ? 16.596 37.008 -2.123 1 95.57 310 ARG A CA 1
ATOM 2437 C C . ARG A 1 310 ? 16.518 36.459 -3.543 1 95.57 310 ARG A C 1
ATOM 2439 O O . ARG A 1 310 ? 16.597 37.217 -4.512 1 95.57 310 ARG A O 1
ATOM 2446 N N . ASN A 1 311 ? 16.4 35.259 -3.633 1 94.81 311 ASN A N 1
ATOM 2447 C CA . ASN A 1 311 ? 16.311 34.626 -4.945 1 94.81 311 ASN A CA 1
ATOM 2448 C C . ASN A 1 311 ? 15.079 35.096 -5.712 1 94.81 311 ASN A C 1
ATOM 2450 O O . ASN A 1 311 ? 15.127 35.261 -6.932 1 94.81 311 ASN A O 1
ATOM 2454 N N . LYS A 1 312 ? 14.07 35.378 -4.979 1 94.11 312 LYS A N 1
ATOM 2455 C CA . LYS A 1 312 ? 12.809 35.725 -5.627 1 94.11 312 LYS A CA 1
ATOM 2456 C C . LYS A 1 312 ? 12.746 37.216 -5.946 1 94.11 312 LYS A C 1
ATOM 2458 O O . LYS A 1 312 ? 12.283 37.607 -7.02 1 94.11 312 LYS A O 1
ATOM 2463 N N . PHE A 1 313 ? 13.246 38.072 -5.023 1 95.18 313 PHE A N 1
ATOM 2464 C CA . PHE A 1 313 ? 12.961 39.495 -5.16 1 95.18 313 PHE A CA 1
ATOM 2465 C C . PHE A 1 313 ? 14.238 40.279 -5.439 1 95.18 313 PHE A C 1
ATOM 2467 O O . PHE A 1 313 ? 14.188 41.481 -5.708 1 95.18 313 PHE A O 1
ATOM 2474 N N . GLY A 1 314 ? 15.41 39.587 -5.281 1 94.37 314 GLY A N 1
ATOM 2475 C CA . GLY A 1 314 ? 16.668 40.234 -5.616 1 94.37 314 GLY A CA 1
ATOM 2476 C C . GLY A 1 314 ? 17.229 41.072 -4.483 1 94.37 314 GLY 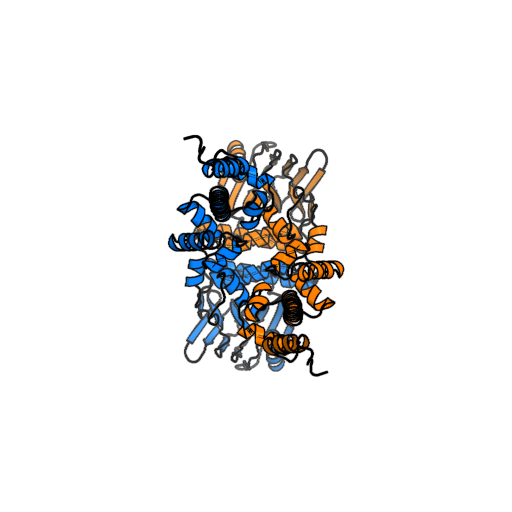A C 1
ATOM 2477 O O . GLY A 1 314 ? 18.227 41.775 -4.658 1 94.37 314 GLY A O 1
ATOM 2478 N N . GLU A 1 315 ? 16.567 41.122 -3.317 1 94.51 315 GLU A N 1
ATOM 2479 C CA . GLU A 1 315 ? 17.022 41.849 -2.137 1 94.51 315 GLU A CA 1
ATOM 2480 C C . GLU A 1 315 ? 16.727 41.068 -0.859 1 94.51 315 GLU A C 1
ATOM 2482 O O . GLU A 1 315 ? 15.867 40.186 -0.85 1 94.51 315 GLU A O 1
ATOM 2487 N N . ALA A 1 316 ? 17.418 41.34 0.214 1 94.91 316 ALA A N 1
ATOM 2488 C CA . ALA A 1 316 ? 17.192 40.706 1.51 1 94.91 316 ALA A CA 1
ATOM 2489 C C . ALA A 1 316 ? 15.931 41.251 2.175 1 94.91 316 ALA A C 1
ATOM 2491 O O . ALA A 1 316 ? 15.544 42.399 1.939 1 94.91 316 ALA A O 1
ATOM 2492 N N . PRO A 1 317 ? 15.323 40.434 2.936 1 94.01 317 PRO A N 1
ATOM 2493 C CA . PRO A 1 317 ? 14.132 40.91 3.643 1 94.01 317 PRO A CA 1
ATOM 2494 C C . PRO A 1 317 ? 14.401 42.162 4.475 1 94.01 317 PRO A C 1
ATOM 2496 O O . PRO A 1 317 ? 13.55 43.053 4.549 1 94.01 317 PRO A O 1
ATOM 2499 N N . SER A 1 318 ? 15.554 42.24 5.089 1 93.27 318 SER A N 1
ATOM 2500 C CA . SER A 1 318 ? 15.917 43.396 5.903 1 93.27 318 SER A CA 1
ATOM 2501 C C . SER A 1 318 ? 16 44.663 5.058 1 93.27 318 SER A C 1
ATOM 2503 O O . SER A 1 318 ? 15.692 45.756 5.538 1 93.27 318 SER A O 1
ATOM 2505 N N . GLU A 1 319 ? 16.43 44.53 3.836 1 93.99 319 GLU A N 1
ATOM 2506 C CA . GLU A 1 319 ? 16.515 45.661 2.917 1 93.99 319 GLU A CA 1
ATOM 2507 C C . GLU A 1 319 ? 15.128 46.192 2.565 1 93.99 319 GLU A C 1
ATOM 2509 O O . GLU A 1 319 ? 14.927 47.404 2.472 1 93.99 319 GLU A O 1
ATOM 2514 N N . THR A 1 320 ? 14.194 45.277 2.355 1 92.87 320 THR A N 1
ATOM 2515 C CA . THR A 1 320 ? 12.816 45.673 2.088 1 92.87 320 THR A CA 1
ATOM 2516 C C . THR A 1 320 ? 12.246 46.469 3.259 1 92.87 320 THR A C 1
ATOM 2518 O O . THR A 1 320 ? 11.577 47.485 3.059 1 92.87 320 THR A O 1
ATOM 2521 N N . LEU A 1 321 ? 12.473 46.021 4.475 1 91.15 321 LEU A N 1
ATOM 2522 C CA . LEU A 1 321 ? 11.978 46.687 5.675 1 91.15 321 LEU A CA 1
ATOM 2523 C C . LEU A 1 321 ? 12.596 48.074 5.821 1 91.15 321 LEU A C 1
ATOM 2525 O O . LEU A 1 321 ? 11.912 49.026 6.202 1 91.15 321 LEU A O 1
ATOM 2529 N N . ARG A 1 322 ? 13.88 48.215 5.552 1 89.31 322 ARG A N 1
ATOM 2530 C CA . ARG A 1 322 ? 14.585 49.488 5.656 1 89.31 322 ARG A CA 1
ATOM 2531 C C . ARG A 1 322 ? 14.045 50.497 4.648 1 89.31 322 ARG A C 1
ATOM 2533 O O . ARG A 1 322 ? 13.898 51.68 4.964 1 89.31 322 ARG A O 1
ATOM 2540 N N . LYS A 1 323 ? 13.769 50.053 3.478 1 87.17 323 LYS A N 1
ATOM 2541 C CA . LYS A 1 323 ? 13.22 50.912 2.433 1 87.17 323 LYS A CA 1
ATOM 2542 C C . LYS A 1 323 ? 11.855 51.463 2.835 1 87.17 323 LYS A C 1
ATOM 2544 O O . LYS A 1 323 ? 11.51 52.595 2.488 1 87.17 323 LYS A O 1
ATOM 2549 N N . ASN A 1 324 ? 11.09 50.711 3.444 1 79.08 324 ASN A N 1
ATOM 2550 C CA . ASN A 1 324 ? 9.779 51.134 3.924 1 79.08 324 ASN A CA 1
ATOM 2551 C C . ASN A 1 324 ? 9.896 52.206 5.004 1 79.08 324 ASN A C 1
ATOM 2553 O O . ASN A 1 324 ? 9.113 53.158 5.027 1 79.08 324 ASN A O 1
ATOM 2557 N N . ALA A 1 325 ? 10.79 52.181 5.899 1 74.28 325 ALA A N 1
ATOM 2558 C CA . ALA A 1 325 ? 11.019 53.144 6.973 1 74.28 325 ALA A CA 1
ATOM 2559 C C . ALA A 1 325 ? 11.477 54.489 6.417 1 74.28 325 ALA A C 1
ATOM 2561 O O . ALA A 1 325 ? 11.119 55.542 6.948 1 74.28 325 ALA A O 1
ATOM 2562 N N . SER A 1 326 ? 12.249 54.471 5.476 1 69.35 326 SER A N 1
ATOM 2563 C CA . SER A 1 326 ? 12.75 55.711 4.891 1 69.35 326 SER A CA 1
ATOM 2564 C C . SER A 1 326 ? 11.646 56.46 4.152 1 69.35 326 SER A C 1
ATOM 2566 O O . SER A 1 326 ? 11.692 57.686 4.035 1 69.35 326 SER A O 1
ATOM 2568 N N . ARG A 1 327 ? 10.622 55.846 3.664 1 64.12 327 ARG A N 1
ATOM 2569 C CA . ARG A 1 327 ? 9.542 56.488 2.921 1 64.12 327 ARG A CA 1
ATOM 2570 C C . ARG A 1 327 ? 8.672 57.335 3.843 1 64.12 327 ARG A C 1
ATOM 2572 O O . ARG A 1 327 ? 8.09 58.333 3.413 1 64.12 327 ARG A O 1
ATOM 2579 N N . ASP A 1 328 ? 8.369 57.107 5.047 1 57.03 328 ASP A N 1
ATOM 2580 C CA . ASP A 1 328 ? 7.509 57.883 5.936 1 57.03 328 ASP A CA 1
ATOM 2581 C C . ASP A 1 328 ? 8.202 59.166 6.389 1 57.03 328 ASP A C 1
ATOM 2583 O O . ASP A 1 328 ? 7.573 60.038 6.992 1 57.03 328 ASP A O 1
ATOM 2587 N N . PHE A 1 329 ? 9.52 59.39 6.544 1 48.38 329 PHE A N 1
ATOM 2588 C CA . PHE A 1 329 ? 10.064 60.672 6.974 1 48.38 329 PHE A CA 1
ATOM 2589 C C . PHE A 1 329 ? 10.278 61.597 5.782 1 48.38 329 PHE A C 1
ATOM 2591 O O . PHE A 1 329 ? 11.245 61.441 5.034 1 48.38 329 PHE A O 1
ATOM 2598 N N . PRO A 1 330 ? 9.136 62.216 5.207 1 46.65 330 PRO A N 1
ATOM 2599 C CA . PRO A 1 330 ? 9.41 63.325 4.289 1 46.65 330 PRO A CA 1
ATOM 2600 C C . PRO A 1 330 ? 10.4 64.335 4.863 1 46.65 330 PRO A C 1
ATOM 2602 O O . PRO A 1 330 ? 10.453 64.53 6.08 1 46.65 330 PRO A O 1
ATOM 2605 N N . SER A 1 331 ? 11.614 64.345 4.347 1 43.71 331 SER A N 1
ATOM 2606 C CA . SER A 1 331 ? 12.482 65.461 4.712 1 43.71 331 SER A CA 1
ATOM 2607 C C . SER A 1 331 ? 11.696 66.764 4.806 1 43.71 331 SER A C 1
ATOM 2609 O O . SER A 1 331 ? 11.047 67.175 3.842 1 43.71 331 SER A O 1
ATOM 2611 N N . LEU A 1 332 ? 11.009 67.041 5.927 1 39.73 332 LEU A N 1
ATOM 2612 C CA . LEU A 1 332 ? 10.538 68.399 6.177 1 39.73 332 LEU A CA 1
ATOM 2613 C C . LEU A 1 332 ? 11.576 69.425 5.733 1 39.73 332 LEU A C 1
ATOM 2615 O O . LEU A 1 332 ? 11.464 70.609 6.059 1 39.73 332 LEU A O 1
ATOM 2619 N N . THR A 1 333 ? 12.695 68.991 5.072 1 36.53 333 THR A N 1
ATOM 2620 C CA . THR A 1 333 ? 13.541 70.138 4.762 1 36.53 333 THR A CA 1
ATOM 2621 C C . THR A 1 333 ? 12.914 70.991 3.663 1 36.53 333 THR A C 1
ATOM 2623 O O . THR A 1 333 ? 13.494 71.994 3.241 1 36.53 333 THR A O 1
ATOM 2626 N N . GLN A 1 334 ? 11.502 70.909 3.273 1 28.09 334 GLN A N 1
ATOM 2627 C CA . GLN A 1 334 ? 11.275 72.161 2.56 1 28.09 334 GLN A CA 1
ATOM 2628 C C . GLN A 1 334 ? 10.932 73.291 3.526 1 28.09 334 GLN A C 1
ATOM 2630 O O . GLN A 1 334 ? 10.169 73.093 4.475 1 28.09 334 GLN A O 1
ATOM 2635 N N . MET B 1 1 ? 4.491 -26.229 -20.137 1 35.79 1 MET B N 1
ATOM 2636 C CA . MET B 1 1 ? 5.788 -25.572 -20.272 1 35.79 1 MET B CA 1
ATOM 2637 C C . MET B 1 1 ? 5.796 -24.228 -19.553 1 35.79 1 MET B C 1
ATOM 2639 O O . MET B 1 1 ? 4.907 -23.401 -19.765 1 35.79 1 MET B O 1
ATOM 2643 N N . LEU B 1 2 ? 6.381 -24.168 -18.525 1 55.88 2 LEU B N 1
ATOM 2644 C CA . LEU B 1 2 ? 6.339 -22.984 -17.673 1 55.88 2 LEU B CA 1
ATOM 2645 C C . LEU B 1 2 ? 6.703 -21.733 -18.465 1 55.88 2 LEU B C 1
ATOM 2647 O O . LEU B 1 2 ? 7.738 -21.695 -19.133 1 55.88 2 LEU B O 1
ATOM 2651 N N . ARG B 1 3 ? 5.837 -20.966 -18.951 1 73.49 3 ARG B N 1
ATOM 2652 C CA . ARG B 1 3 ? 5.984 -19.789 -19.801 1 73.49 3 ARG B CA 1
ATOM 2653 C C . ARG B 1 3 ? 7.126 -18.902 -19.316 1 73.49 3 ARG B C 1
ATOM 2655 O O . ARG B 1 3 ? 7.27 -18.67 -18.114 1 73.49 3 ARG B O 1
ATOM 2662 N N . GLU B 1 4 ? 8.107 -18.765 -20.291 1 89.17 4 GLU B N 1
ATOM 2663 C CA . GLU B 1 4 ? 9.233 -17.863 -20.07 1 89.17 4 GLU B CA 1
ATOM 2664 C C . GLU B 1 4 ? 8.762 -16.513 -19.535 1 89.17 4 GLU B C 1
ATOM 2666 O O . GLU B 1 4 ? 7.801 -15.937 -20.048 1 89.17 4 GLU B O 1
ATOM 2671 N N . PRO B 1 5 ? 9.336 -16.168 -18.444 1 92.19 5 PRO B N 1
ATOM 2672 C CA . PRO B 1 5 ? 8.914 -14.886 -17.875 1 92.19 5 PRO B CA 1
ATOM 2673 C C . PRO B 1 5 ? 9.04 -13.731 -18.865 1 92.19 5 PRO B C 1
ATOM 2675 O O . PRO B 1 5 ? 10.056 -13.611 -19.555 1 92.19 5 PRO B O 1
ATOM 2678 N N . LEU B 1 6 ? 7.979 -12.904 -19.045 1 93.03 6 LEU B N 1
ATOM 2679 C CA . LEU B 1 6 ? 7.936 -11.705 -19.875 1 93.03 6 LEU B CA 1
ATOM 2680 C C . LEU B 1 6 ? 8.167 -12.05 -21.342 1 93.03 6 LEU B C 1
ATOM 2682 O O . LEU B 1 6 ? 8.808 -11.288 -22.069 1 93.03 6 LEU B O 1
ATOM 2686 N N . ALA B 1 7 ? 7.709 -13.168 -21.744 1 89.7 7 ALA B N 1
ATOM 2687 C CA . ALA B 1 7 ? 7.936 -13.672 -23.096 1 89.7 7 ALA B CA 1
ATOM 2688 C C . ALA B 1 7 ? 7.416 -12.689 -24.142 1 89.7 7 ALA B C 1
ATOM 2690 O O . ALA B 1 7 ? 7.97 -12.59 -25.239 1 89.7 7 ALA B O 1
ATOM 2691 N N . HIS B 1 8 ? 6.433 -11.886 -23.844 1 86.65 8 HIS B N 1
ATOM 2692 C CA . HIS B 1 8 ? 5.839 -10.955 -24.797 1 86.65 8 HIS B CA 1
ATOM 2693 C C . HIS B 1 8 ? 6.59 -9.628 -24.813 1 86.65 8 HIS B C 1
ATOM 2695 O O . HIS B 1 8 ? 6.26 -8.732 -25.594 1 86.65 8 HIS B O 1
ATOM 2701 N N . CYS B 1 9 ? 7.54 -9.484 -24.008 1 92.04 9 CYS B N 1
ATOM 2702 C CA . CYS B 1 9 ? 8.362 -8.281 -23.933 1 92.04 9 CYS B CA 1
ATOM 2703 C C . CYS B 1 9 ? 9.799 -8.576 -24.344 1 92.04 9 CYS B C 1
ATOM 2705 O O . CYS B 1 9 ? 10.739 -8.225 -23.629 1 92.04 9 CYS B O 1
ATOM 2707 N N . SER B 1 10 ? 9.961 -9.196 -25.442 1 92.89 10 SER B N 1
ATOM 2708 C CA . SER B 1 10 ? 11.279 -9.607 -25.916 1 92.89 10 SER B CA 1
ATOM 2709 C C . SER B 1 10 ? 12.1 -8.407 -26.376 1 92.89 10 SER B C 1
ATOM 2711 O O . SER B 1 10 ? 11.6 -7.549 -27.106 1 92.89 10 SER B O 1
ATOM 2713 N N . GLN B 1 11 ? 13.308 -8.421 -25.908 1 93.61 11 GLN B N 1
ATOM 2714 C CA . GLN B 1 11 ? 14.196 -7.329 -26.295 1 93.61 11 GLN B CA 1
ATOM 2715 C C . GLN B 1 11 ? 15.222 -7.794 -27.325 1 93.61 11 GLN B C 1
ATOM 2717 O O . GLN B 1 11 ? 15.552 -7.056 -28.256 1 93.61 11 GLN B O 1
ATOM 2722 N N . PHE B 1 12 ? 15.755 -9.009 -27.167 1 91.47 12 PHE B N 1
ATOM 2723 C CA . PHE B 1 12 ? 16.654 -9.574 -28.168 1 91.47 12 PHE B CA 1
ATOM 2724 C C . PHE B 1 12 ? 16.737 -11.089 -28.027 1 91.47 12 PHE B C 1
ATOM 2726 O O . PHE B 1 12 ? 16.465 -11.634 -26.955 1 91.47 12 PHE B O 1
ATOM 2733 N N . ARG B 1 13 ? 16.979 -11.738 -29.054 1 93.05 13 ARG B N 1
ATOM 2734 C CA . ARG B 1 13 ? 17.466 -13.105 -29.206 1 93.05 13 ARG B CA 1
ATOM 2735 C C . ARG B 1 13 ? 18.612 -13.17 -30.211 1 93.05 13 ARG B C 1
ATOM 2737 O O . ARG B 1 13 ? 18.389 -13.078 -31.42 1 93.05 13 ARG B O 1
ATOM 2744 N N . THR B 1 14 ? 19.838 -13.25 -29.658 1 90.82 14 THR B N 1
ATOM 2745 C CA . THR B 1 14 ? 20.973 -13.045 -30.551 1 90.82 14 THR B CA 1
ATOM 2746 C C . THR B 1 14 ? 22.231 -13.697 -29.985 1 90.82 14 THR B C 1
ATOM 2748 O O . THR B 1 14 ? 22.279 -14.044 -28.803 1 90.82 14 THR B O 1
ATOM 2751 N N . GLY B 1 15 ? 23.151 -13.887 -30.82 1 89.15 15 GLY B N 1
ATOM 2752 C CA . GLY B 1 15 ? 24.488 -14.283 -30.406 1 89.15 15 GLY B CA 1
ATOM 2753 C C . GLY B 1 15 ? 25.494 -13.15 -30.473 1 89.15 15 GLY B C 1
ATOM 2754 O O . GLY B 1 15 ? 26.686 -13.356 -30.235 1 89.15 15 GLY B O 1
ATOM 2755 N N . ASP B 1 16 ? 25.046 -12.002 -30.782 1 90.72 16 ASP B N 1
ATOM 2756 C CA . ASP B 1 16 ? 25.899 -10.827 -30.933 1 90.72 16 ASP B CA 1
ATOM 2757 C C . ASP B 1 16 ? 26.151 -10.155 -29.586 1 90.72 16 ASP B C 1
ATOM 2759 O O . ASP B 1 16 ? 25.242 -9.556 -29.005 1 90.72 16 ASP B O 1
ATOM 2763 N N . LEU B 1 17 ? 27.38 -10.12 -29.173 1 90.61 17 LEU B N 1
ATOM 2764 C CA . LEU B 1 17 ? 27.778 -9.601 -27.869 1 90.61 17 LEU B CA 1
ATOM 2765 C C . LEU B 1 17 ? 27.553 -8.095 -27.791 1 90.61 17 LEU B C 1
ATOM 2767 O O . LEU B 1 17 ? 27.266 -7.56 -26.718 1 90.61 17 LEU B O 1
ATOM 2771 N N . ASP B 1 18 ? 27.657 -7.42 -28.886 1 91.26 18 ASP B N 1
ATOM 2772 C CA . ASP B 1 18 ? 27.456 -5.974 -28.894 1 91.26 18 ASP B CA 1
ATOM 2773 C C . ASP B 1 18 ? 25.996 -5.62 -28.617 1 91.26 18 ASP B C 1
ATOM 2775 O O . ASP B 1 18 ? 25.71 -4.665 -27.892 1 91.26 18 ASP B O 1
ATOM 2779 N N . VAL B 1 19 ? 25.205 -6.424 -29.194 1 92.25 19 VAL B N 1
ATOM 2780 C CA . VAL B 1 19 ? 23.781 -6.201 -28.964 1 92.25 19 VAL B CA 1
ATOM 2781 C C . VAL B 1 19 ? 23.445 -6.48 -27.501 1 92.25 19 VAL B C 1
ATOM 2783 O O . VAL B 1 19 ? 22.724 -5.707 -26.865 1 92.25 19 VAL B O 1
ATOM 2786 N N . ILE B 1 20 ? 23.974 -7.508 -27 1 91.53 20 ILE B N 1
ATOM 2787 C CA . ILE B 1 20 ? 23.76 -7.894 -25.609 1 91.53 20 ILE B CA 1
ATOM 2788 C C . ILE B 1 20 ? 24.21 -6.764 -24.685 1 91.53 20 ILE B C 1
ATOM 2790 O O . ILE B 1 20 ? 23.475 -6.367 -23.778 1 91.53 20 ILE B O 1
ATOM 2794 N N . ARG B 1 21 ? 25.311 -6.24 -24.932 1 91.2 21 ARG B N 1
ATOM 2795 C CA . ARG B 1 21 ? 25.878 -5.173 -24.113 1 91.2 21 ARG B CA 1
ATOM 2796 C C . ARG B 1 21 ? 25.055 -3.895 -24.232 1 91.2 21 ARG B C 1
ATOM 2798 O O . ARG B 1 21 ? 24.682 -3.295 -23.222 1 91.2 21 ARG B O 1
ATOM 2805 N N . ASP B 1 22 ? 24.69 -3.466 -25.409 1 93.43 22 ASP B N 1
ATOM 2806 C CA . ASP B 1 22 ? 24.027 -2.189 -25.65 1 93.43 22 ASP B CA 1
ATOM 2807 C C . ASP B 1 22 ? 22.604 -2.195 -25.096 1 93.43 22 ASP B C 1
ATOM 2809 O O . ASP B 1 22 ? 22.19 -1.248 -24.425 1 93.43 22 ASP B O 1
ATOM 2813 N N . VAL B 1 23 ? 21.961 -3.284 -25.382 1 92.68 23 VAL B N 1
ATOM 2814 C CA . VAL B 1 23 ? 20.579 -3.38 -24.925 1 92.68 23 VAL B CA 1
ATOM 2815 C C . VAL B 1 23 ? 20.546 -3.519 -23.404 1 92.68 23 VAL B C 1
ATOM 2817 O O . VAL B 1 23 ? 19.732 -2.88 -22.734 1 92.68 23 VAL B O 1
ATOM 2820 N N . GLY B 1 24 ? 21.408 -4.292 -22.85 1 91.39 24 GLY B N 1
ATOM 2821 C CA . GLY B 1 24 ? 21.499 -4.441 -21.406 1 91.39 24 GLY B CA 1
ATOM 2822 C C . GLY B 1 24 ? 21.849 -3.148 -20.694 1 91.39 24 GLY B C 1
ATOM 2823 O O . GLY B 1 24 ? 21.251 -2.817 -19.668 1 91.39 24 GLY B O 1
ATOM 2824 N N . ALA B 1 25 ? 22.786 -2.451 -21.283 1 89.46 25 ALA B N 1
ATOM 2825 C CA . ALA B 1 25 ? 23.217 -1.188 -20.688 1 89.46 25 ALA B CA 1
ATOM 2826 C C . ALA B 1 25 ? 22.078 -0.172 -20.672 1 89.46 25 ALA B C 1
ATOM 2828 O O . ALA B 1 25 ? 21.919 0.576 -19.705 1 89.46 25 ALA B O 1
ATOM 2829 N N . ARG B 1 26 ? 21.321 -0.197 -21.609 1 90.08 26 ARG B N 1
ATOM 2830 C CA . ARG B 1 26 ? 20.23 0.761 -21.757 1 90.08 26 ARG B CA 1
ATOM 2831 C C . ARG B 1 26 ? 19.074 0.423 -20.821 1 90.08 26 ARG B C 1
ATOM 2833 O O . ARG B 1 26 ? 18.487 1.315 -20.205 1 90.08 26 ARG B O 1
ATOM 2840 N N . LEU B 1 27 ? 18.79 -0.835 -20.687 1 89.52 27 LEU B N 1
ATOM 2841 C CA . LEU B 1 27 ? 17.567 -1.236 -20 1 89.52 27 LEU B CA 1
ATOM 2842 C C . LEU B 1 27 ? 17.848 -1.559 -18.536 1 89.52 27 LEU B C 1
ATOM 2844 O O . LEU B 1 27 ? 16.964 -1.425 -17.686 1 89.52 27 LEU B O 1
ATOM 2848 N N . LEU B 1 28 ? 18.994 -1.96 -18.244 1 90.46 28 LEU B N 1
ATOM 2849 C CA . LEU B 1 28 ? 19.297 -2.421 -16.893 1 90.46 28 LEU B CA 1
ATOM 2850 C C . LEU B 1 28 ? 20.368 -1.548 -16.248 1 90.46 28 LEU B C 1
ATOM 2852 O O . LEU B 1 28 ? 20.079 -0.442 -15.787 1 90.46 28 LEU B O 1
ATOM 2856 N N . VAL B 1 29 ? 21.573 -1.815 -16.468 1 86.46 29 VAL B N 1
ATOM 2857 C CA . VAL B 1 29 ? 22.702 -1.081 -15.907 1 86.46 29 VAL B CA 1
ATOM 2858 C C . VAL B 1 29 ? 23.89 -1.147 -16.865 1 86.46 29 VAL B C 1
ATOM 2860 O O . VAL B 1 29 ? 24.13 -2.18 -17.494 1 86.46 29 VAL B O 1
ATOM 2863 N N . PRO B 1 30 ? 24.471 0.022 -17.05 1 85.71 30 PRO B N 1
ATOM 2864 C CA . PRO B 1 30 ? 25.708 -0.057 -17.83 1 85.71 30 PRO B CA 1
ATOM 2865 C C . PRO B 1 30 ? 26.687 -1.092 -17.281 1 85.71 30 PRO B C 1
ATOM 2867 O O . PRO B 1 30 ? 26.887 -1.174 -16.066 1 85.71 30 PRO B O 1
ATOM 2870 N N . HIS B 1 31 ? 27.136 -1.966 -18.206 1 85.31 31 HIS B N 1
ATOM 2871 C CA . HIS B 1 31 ? 28.037 -3.028 -17.772 1 85.31 31 HIS B CA 1
ATOM 2872 C C . HIS B 1 31 ? 28.914 -3.511 -18.921 1 85.31 31 HIS B C 1
ATOM 2874 O O . HIS B 1 31 ? 28.673 -3.165 -20.08 1 85.31 31 HIS B O 1
ATOM 2880 N N . LYS B 1 32 ? 29.922 -4.086 -18.561 1 89.3 32 LYS B N 1
ATOM 2881 C CA . LYS B 1 32 ? 30.776 -4.774 -19.524 1 89.3 32 LYS B CA 1
ATOM 2882 C C . LYS B 1 32 ? 30.409 -6.252 -19.627 1 89.3 32 LYS B C 1
ATOM 2884 O O . LYS B 1 32 ? 30.017 -6.87 -18.635 1 89.3 32 LYS B O 1
ATOM 2889 N N . VAL B 1 33 ? 30.473 -6.757 -20.825 1 90.42 33 VAL B N 1
ATOM 2890 C CA . VAL B 1 33 ? 30.162 -8.161 -21.077 1 90.42 33 VAL B CA 1
ATOM 2891 C C . VAL B 1 33 ? 31.38 -8.861 -21.675 1 90.42 33 VAL B C 1
ATOM 2893 O O . VAL B 1 33 ? 31.957 -8.387 -22.657 1 90.42 33 VAL B O 1
ATOM 2896 N N . LYS B 1 34 ? 31.728 -9.877 -21.048 1 90.47 34 LYS B N 1
ATOM 2897 C CA . LYS B 1 34 ? 32.806 -10.72 -21.556 1 90.47 34 LYS B CA 1
ATOM 2898 C C . LYS B 1 34 ? 32.354 -12.172 -21.686 1 90.47 34 LYS B C 1
ATOM 2900 O O . LYS B 1 34 ? 31.698 -12.706 -20.79 1 90.47 34 LYS B O 1
ATOM 2905 N N . ALA B 1 35 ? 32.611 -12.78 -22.792 1 89.16 35 ALA B N 1
ATOM 2906 C CA . ALA B 1 35 ? 32.257 -14.181 -23.002 1 89.16 35 ALA B CA 1
ATOM 2907 C C . ALA B 1 35 ? 33.505 -15.054 -23.101 1 89.16 35 ALA B C 1
ATOM 2909 O O . ALA B 1 35 ? 34.522 -14.632 -23.657 1 89.16 35 ALA B O 1
ATOM 2910 N N . LEU B 1 36 ? 33.361 -16.159 -22.392 1 82.72 36 LEU B N 1
ATOM 2911 C CA . LEU B 1 36 ? 34.392 -17.166 -22.62 1 82.72 36 LEU B CA 1
ATOM 2912 C C . LEU B 1 36 ? 34.037 -18.045 -23.815 1 82.72 36 LEU B C 1
ATOM 2914 O O . LEU B 1 36 ? 33.274 -19.005 -23.681 1 82.72 36 LEU B O 1
ATOM 2918 N N . GLY B 1 37 ? 34.414 -17.64 -25.057 1 78.7 37 GLY B N 1
ATOM 2919 C CA . GLY B 1 37 ? 34.081 -18.351 -26.281 1 78.7 37 GLY B CA 1
ATOM 2920 C C . GLY B 1 37 ? 32.921 -17.73 -27.036 1 78.7 37 GLY B C 1
ATOM 2921 O O . GLY B 1 37 ? 32.66 -16.532 -26.906 1 78.7 37 GLY B O 1
ATOM 2922 N N . ALA B 1 38 ? 32.279 -18.536 -27.91 1 80.26 38 ALA B N 1
ATOM 2923 C CA . ALA B 1 38 ? 31.169 -18.04 -28.719 1 80.26 38 ALA B CA 1
ATOM 2924 C C . ALA B 1 38 ? 29.888 -17.946 -27.895 1 80.26 38 ALA B C 1
ATOM 2926 O O . ALA B 1 38 ? 29.636 -18.788 -27.031 1 80.26 38 ALA B O 1
ATOM 2927 N N . VAL B 1 39 ? 29.218 -16.907 -28.088 1 84.69 39 VAL B N 1
ATOM 2928 C CA . VAL B 1 39 ? 27.92 -16.726 -27.447 1 84.69 39 VAL B CA 1
ATOM 2929 C C . VAL B 1 39 ? 26.841 -17.452 -28.248 1 84.69 39 VAL B C 1
ATOM 2931 O O . VAL B 1 39 ? 26.839 -17.406 -29.48 1 84.69 39 VAL B O 1
ATOM 2934 N N . SER B 1 40 ? 26.042 -18.137 -27.52 1 88.94 40 SER B N 1
ATOM 2935 C CA . SER B 1 40 ? 24.932 -18.836 -28.159 1 88.94 40 SER B CA 1
ATOM 2936 C C . SER B 1 40 ? 24.062 -17.874 -28.962 1 88.94 40 SER B C 1
ATOM 2938 O O . SER B 1 40 ? 23.805 -16.75 -28.526 1 88.94 40 SER B O 1
ATOM 2940 N N . SER B 1 41 ? 23.564 -18.336 -30.077 1 88.7 41 SER B N 1
ATOM 2941 C CA . SER B 1 41 ? 22.662 -17.537 -30.9 1 88.7 41 SER B CA 1
ATOM 2942 C C . SER B 1 41 ? 21.287 -17.413 -30.253 1 88.7 41 SER B C 1
ATOM 2944 O O . SER B 1 41 ? 20.467 -16.595 -30.677 1 88.7 41 SER B O 1
ATOM 2946 N N . ASP B 1 42 ? 21.136 -18.195 -29.15 1 90.56 42 ASP B N 1
ATOM 2947 C CA . ASP B 1 42 ? 19.831 -18.198 -28.496 1 90.56 42 ASP B CA 1
ATOM 2948 C C . ASP B 1 42 ? 19.868 -17.401 -27.194 1 90.56 42 ASP B C 1
ATOM 2950 O O . ASP B 1 42 ? 18.974 -17.53 -26.355 1 90.56 42 ASP B O 1
ATOM 2954 N N . ALA B 1 43 ? 20.906 -16.613 -27.02 1 92.21 43 ALA B N 1
ATOM 2955 C CA . ALA B 1 43 ? 20.903 -15.695 -25.883 1 92.21 43 ALA B CA 1
ATOM 2956 C C . ALA B 1 43 ? 19.725 -14.729 -25.962 1 92.21 43 ALA B C 1
ATOM 2958 O O . ALA B 1 43 ? 19.427 -14.189 -27.03 1 92.21 43 ALA B O 1
ATOM 2959 N N . ARG B 1 44 ? 19.064 -14.564 -24.889 1 94.3 44 ARG B N 1
ATOM 2960 C CA . ARG B 1 44 ? 17.867 -13.737 -24.994 1 94.3 44 ARG B CA 1
ATOM 2961 C C . ARG B 1 44 ? 17.635 -12.945 -23.711 1 94.3 44 ARG B C 1
ATOM 2963 O O . ARG B 1 44 ? 18.111 -13.331 -22.642 1 94.3 44 ARG B O 1
ATOM 2970 N N . MET B 1 45 ? 16.939 -11.9 -23.859 1 95.37 45 MET B N 1
ATOM 2971 C CA . MET B 1 45 ? 16.501 -11.03 -22.771 1 95.37 45 MET B CA 1
ATOM 2972 C C . MET B 1 45 ? 15.081 -10.53 -23.013 1 95.37 45 MET B C 1
ATOM 2974 O O . MET B 1 45 ? 14.746 -10.109 -24.122 1 95.37 45 MET B O 1
ATOM 2978 N N . ASN B 1 46 ? 14.217 -10.792 -22.104 1 96.5 46 ASN B N 1
ATOM 2979 C CA . ASN B 1 46 ? 12.922 -10.126 -22.008 1 96.5 46 ASN B CA 1
ATOM 2980 C C . ASN B 1 46 ? 12.917 -9.066 -20.91 1 96.5 46 ASN B C 1
ATOM 2982 O O . ASN B 1 46 ? 13.515 -9.261 -19.851 1 96.5 46 ASN B O 1
ATOM 2986 N N . ALA B 1 47 ? 12.405 -7.908 -21.15 1 95.89 47 ALA B N 1
ATOM 2987 C CA . ALA B 1 47 ? 12.426 -6.865 -20.127 1 95.89 47 ALA B CA 1
ATOM 2988 C C . ALA B 1 47 ? 11.193 -5.972 -20.229 1 95.89 47 ALA B C 1
ATOM 2990 O O . ALA B 1 47 ? 10.662 -5.758 -21.321 1 95.89 47 ALA B O 1
ATOM 2991 N N . ALA B 1 48 ? 10.752 -5.504 -19.172 1 94.26 48 ALA B N 1
ATOM 2992 C CA . ALA B 1 48 ? 9.651 -4.547 -19.09 1 94.26 48 ALA B CA 1
ATOM 2993 C C . ALA B 1 48 ? 9.81 -3.629 -17.881 1 94.26 48 ALA B C 1
ATOM 2995 O O . ALA B 1 48 ? 10.406 -4.017 -16.874 1 94.26 48 ALA B O 1
ATOM 2996 N N . LYS B 1 49 ? 9.384 -2.463 -18.042 1 92.38 49 LYS B N 1
ATOM 2997 C CA . LYS B 1 49 ? 9.412 -1.472 -16.97 1 92.38 49 LYS B CA 1
ATOM 2998 C C . LYS B 1 49 ? 7.999 -1.078 -16.549 1 92.38 49 LYS B C 1
ATOM 3000 O O . LYS B 1 49 ? 7.117 -0.915 -17.394 1 92.38 49 LYS B O 1
ATOM 3005 N N . LEU B 1 50 ? 7.805 -1.039 -15.34 1 89.05 50 LEU B N 1
ATOM 3006 C CA . LEU B 1 50 ? 6.554 -0.567 -14.756 1 89.05 50 LEU B CA 1
ATOM 3007 C C . LEU B 1 50 ? 6.82 0.313 -13.539 1 89.05 50 LEU B C 1
ATOM 3009 O O . LEU B 1 50 ? 7.366 -0.154 -12.537 1 89.05 50 LEU B O 1
ATOM 3013 N N . GLY B 1 51 ? 6.411 1.665 -13.652 1 87.64 51 GLY B N 1
ATOM 3014 C CA . GLY B 1 51 ? 6.743 2.613 -12.601 1 87.64 51 GLY B CA 1
ATOM 3015 C C . GLY B 1 51 ? 8.237 2.796 -12.412 1 87.64 51 GLY B C 1
ATOM 3016 O O . GLY B 1 51 ? 8.957 3.098 -13.367 1 87.64 51 GLY B O 1
ATOM 3017 N N . ASN B 1 52 ? 8.682 2.5 -11.198 1 92.29 52 ASN B N 1
ATOM 3018 C CA . ASN B 1 52 ? 10.084 2.687 -10.841 1 92.29 52 ASN B CA 1
ATOM 3019 C C . ASN B 1 52 ? 10.839 1.361 -10.822 1 92.29 52 ASN B C 1
ATOM 3021 O O . ASN B 1 52 ? 11.953 1.284 -10.301 1 92.29 52 ASN B O 1
ATOM 3025 N N . THR B 1 53 ? 10.214 0.342 -11.346 1 94.41 53 THR B N 1
ATOM 3026 C CA . THR B 1 53 ? 10.806 -0.99 -11.286 1 94.41 53 THR B CA 1
ATOM 3027 C C . THR B 1 53 ? 10.952 -1.58 -12.686 1 94.41 53 THR B C 1
ATOM 3029 O O . THR B 1 53 ? 10.055 -1.442 -13.52 1 94.41 53 THR B O 1
ATOM 3032 N N . THR B 1 54 ? 12.054 -2.17 -12.991 1 95.01 54 THR B N 1
ATOM 3033 C CA . THR B 1 54 ? 12.316 -2.901 -14.226 1 95.01 54 THR B CA 1
ATOM 3034 C C . THR B 1 54 ? 12.612 -4.369 -13.933 1 95.01 54 THR B C 1
ATOM 3036 O O . THR B 1 54 ? 13.374 -4.684 -13.016 1 95.01 54 THR B O 1
ATOM 3039 N N . LEU B 1 55 ? 11.928 -5.248 -14.594 1 96.51 55 LEU B N 1
ATOM 3040 C CA . LEU B 1 55 ? 12.216 -6.677 -14.53 1 96.51 55 LEU B CA 1
ATOM 3041 C C . LEU B 1 55 ? 12.791 -7.176 -15.851 1 96.51 55 LEU B C 1
ATOM 3043 O O . LEU B 1 55 ? 12.353 -6.751 -16.923 1 96.51 55 LEU B O 1
ATOM 3047 N N . ALA B 1 56 ? 13.738 -8.053 -15.776 1 97.2 56 ALA B N 1
ATOM 3048 C CA . ALA B 1 56 ? 14.303 -8.662 -16.977 1 97.2 56 ALA B CA 1
ATOM 3049 C C . ALA B 1 56 ? 14.573 -10.149 -16.762 1 97.2 56 ALA B C 1
ATOM 3051 O O . ALA B 1 56 ? 15.013 -10.557 -15.685 1 97.2 56 ALA B O 1
ATOM 3052 N N . TYR B 1 57 ? 14.169 -10.911 -17.678 1 96.92 57 TYR B N 1
ATOM 3053 C CA . TYR B 1 57 ? 14.573 -12.31 -17.763 1 96.92 57 TYR B CA 1
ATOM 3054 C C . TYR B 1 57 ? 15.792 -12.472 -18.663 1 96.92 57 TYR B C 1
ATOM 3056 O O . TYR B 1 57 ? 15.796 -12.004 -19.804 1 96.92 57 TYR B O 1
ATOM 3064 N N . LEU B 1 58 ? 16.835 -13.093 -18.194 1 95.76 58 LEU B N 1
ATOM 3065 C CA . LEU B 1 58 ? 18.073 -13.276 -18.944 1 95.76 58 LEU B CA 1
ATOM 3066 C C . LEU B 1 58 ? 18.456 -14.751 -19.01 1 95.76 58 LEU B C 1
ATOM 3068 O O . LEU B 1 58 ? 18.41 -15.454 -17.998 1 95.76 58 LEU B O 1
ATOM 3072 N N . ARG B 1 59 ? 18.804 -15.196 -20.165 1 94.71 59 ARG B N 1
ATOM 3073 C CA . ARG B 1 59 ? 19.364 -16.518 -20.425 1 94.71 59 ARG B CA 1
ATOM 3074 C C . ARG B 1 59 ? 20.36 -16.473 -21.58 1 94.71 59 ARG B C 1
ATOM 3076 O O . ARG B 1 59 ? 19.97 -16.3 -22.736 1 94.71 59 ARG B O 1
ATOM 3083 N N . TYR B 1 60 ? 21.665 -16.71 -21.317 1 90.64 60 TYR B N 1
ATOM 3084 C CA . TYR B 1 60 ? 22.698 -16.516 -22.328 1 90.64 60 TYR B CA 1
ATOM 3085 C C . TYR B 1 60 ? 23.166 -17.852 -22.892 1 90.64 60 TYR B C 1
ATOM 3087 O O . TYR B 1 60 ? 23.763 -17.903 -23.971 1 90.64 60 TYR B O 1
ATOM 3095 N N . GLU B 1 61 ? 22.961 -18.948 -22.257 1 89.44 61 GLU B N 1
ATOM 3096 C CA . GLU B 1 61 ? 23.369 -20.286 -22.674 1 89.44 61 GLU B CA 1
ATOM 3097 C C . GLU B 1 61 ? 24.854 -20.328 -23.021 1 89.44 61 GLU B C 1
ATOM 3099 O O . GLU B 1 61 ? 25.248 -20.942 -24.014 1 89.44 61 GLU B O 1
ATOM 3104 N N . SER B 1 62 ? 25.636 -19.493 -22.442 1 88.49 62 SER B N 1
ATOM 3105 C CA . SER B 1 62 ? 27.086 -19.399 -22.576 1 88.49 62 SER B CA 1
ATOM 3106 C C . SER B 1 62 ? 27.733 -18.934 -21.275 1 88.49 62 SER B C 1
ATOM 3108 O O . SER B 1 62 ? 27.056 -18.394 -20.398 1 88.49 62 SER B O 1
ATOM 3110 N N . ARG B 1 63 ? 28.968 -19.279 -21.211 1 88.15 63 ARG B N 1
ATOM 3111 C CA . ARG B 1 63 ? 29.704 -18.725 -20.079 1 88.15 63 ARG B CA 1
ATOM 3112 C C . ARG B 1 63 ? 30.027 -17.252 -20.304 1 88.15 63 ARG B C 1
ATOM 3114 O O . ARG B 1 63 ? 30.814 -16.912 -21.19 1 88.15 63 ARG B O 1
ATOM 3121 N N . ILE B 1 64 ? 29.389 -16.403 -19.445 1 90.72 64 ILE B N 1
ATOM 3122 C CA . ILE B 1 64 ? 29.518 -14.961 -19.618 1 90.72 64 ILE B CA 1
ATOM 3123 C C . ILE B 1 64 ? 29.806 -14.303 -18.27 1 90.72 64 ILE B C 1
ATOM 3125 O O . ILE B 1 64 ? 29.318 -14.758 -17.233 1 90.72 64 ILE B O 1
ATOM 3129 N N . THR B 1 65 ? 30.624 -13.343 -18.356 1 91.89 65 THR B N 1
ATOM 3130 C CA . THR B 1 65 ? 30.886 -12.507 -17.19 1 91.89 65 THR B CA 1
ATOM 3131 C C . THR B 1 65 ? 30.353 -11.093 -17.407 1 91.89 65 THR B C 1
ATOM 3133 O O . THR B 1 65 ? 30.625 -10.473 -18.436 1 91.89 65 THR B O 1
ATOM 3136 N N . LEU B 1 66 ? 29.571 -10.673 -16.471 1 90.83 66 LEU B N 1
ATOM 3137 C CA . LEU B 1 66 ? 29.038 -9.315 -16.477 1 90.83 66 LEU B CA 1
ATOM 3138 C C . LEU B 1 66 ? 29.698 -8.468 -15.394 1 90.83 66 LEU B C 1
ATOM 3140 O O . LEU B 1 66 ? 29.776 -8.884 -14.236 1 90.83 66 LEU B O 1
ATOM 3144 N N . GLU B 1 67 ? 30.165 -7.289 -15.769 1 88.67 67 GLU B N 1
ATOM 3145 C CA . GLU B 1 67 ? 30.802 -6.371 -14.829 1 88.67 67 GLU B CA 1
ATOM 3146 C C . GLU B 1 67 ? 30.096 -5.018 -14.815 1 88.67 67 GLU B C 1
ATOM 3148 O O . GLU B 1 67 ? 30.023 -4.338 -15.841 1 88.67 67 GLU B O 1
ATOM 3153 N N . ALA B 1 68 ? 29.575 -4.741 -13.733 1 83.87 68 ALA B N 1
ATOM 3154 C CA . ALA B 1 68 ? 28.886 -3.459 -13.614 1 83.87 68 ALA B CA 1
ATOM 3155 C C . ALA B 1 68 ? 29.665 -2.499 -12.719 1 83.87 68 ALA B C 1
ATOM 3157 O O . ALA B 1 68 ? 30.08 -2.866 -11.617 1 83.87 68 ALA B O 1
ATOM 3158 N N . PRO B 1 69 ? 29.857 -1.253 -13.26 1 78.68 69 PRO B N 1
ATOM 3159 C CA . PRO B 1 69 ? 30.486 -0.241 -12.408 1 78.68 69 PRO B CA 1
ATOM 3160 C C . PRO B 1 69 ? 29.542 0.298 -11.336 1 78.68 69 PRO B C 1
ATOM 3162 O O . PRO B 1 69 ? 28.399 -0.155 -11.232 1 78.68 69 PRO B O 1
ATOM 3165 N N . THR B 1 70 ? 30.056 1.188 -10.522 1 77.99 70 THR B N 1
ATOM 3166 C CA . THR B 1 70 ? 29.256 1.84 -9.491 1 77.99 70 THR B CA 1
ATOM 3167 C C . THR B 1 70 ? 28.157 2.692 -10.118 1 77.99 70 THR B C 1
ATOM 3169 O O . THR B 1 70 ? 28.385 3.367 -11.124 1 77.99 70 THR B O 1
ATOM 3172 N N . THR B 1 71 ? 26.951 2.286 -9.679 1 72.65 71 THR B N 1
ATOM 3173 C CA . THR B 1 71 ? 25.819 3.096 -10.116 1 72.65 71 THR B CA 1
ATOM 3174 C C . THR B 1 71 ? 25.153 3.779 -8.925 1 72.65 71 THR B C 1
ATOM 3176 O O . THR B 1 71 ? 25.117 3.225 -7.824 1 72.65 71 THR B O 1
ATOM 3179 N N . GLU B 1 72 ? 25.013 5.098 -8.979 1 73.73 72 GLU B N 1
ATOM 3180 C CA . GLU B 1 72 ? 24.454 5.794 -7.825 1 73.73 72 GLU B CA 1
ATOM 3181 C C . GLU B 1 72 ? 22.938 5.929 -7.943 1 73.73 72 GLU B C 1
ATOM 3183 O O . GLU B 1 72 ? 22.276 6.391 -7.011 1 73.73 72 GLU B O 1
ATOM 3188 N N . ALA B 1 73 ? 22.352 5.286 -8.859 1 82.46 73 ALA B N 1
ATOM 3189 C CA . ALA B 1 73 ? 20.985 5.745 -9.095 1 82.46 73 ALA B CA 1
ATOM 3190 C C . ALA B 1 73 ? 19.99 4.597 -8.962 1 82.46 73 ALA B C 1
ATOM 3192 O O . ALA B 1 73 ? 18.777 4.807 -9.036 1 82.46 73 ALA B O 1
ATOM 3193 N N . LEU B 1 74 ? 20.544 3.356 -8.649 1 88.71 74 LEU B N 1
ATOM 3194 C CA . LEU B 1 74 ? 19.595 2.249 -8.672 1 88.71 74 LEU B CA 1
ATOM 3195 C C . LEU B 1 74 ? 20.044 1.127 -7.741 1 88.71 74 LEU B C 1
ATOM 3197 O O . LEU B 1 74 ? 21.21 1.076 -7.342 1 88.71 74 LEU B O 1
ATOM 3201 N N . TYR B 1 75 ? 19.141 0.295 -7.333 1 91.3 75 TYR B N 1
ATOM 3202 C CA . TYR B 1 75 ? 19.366 -0.992 -6.684 1 91.3 75 TYR B CA 1
ATOM 3203 C C . TYR B 1 75 ? 18.986 -2.143 -7.609 1 91.3 75 TYR B C 1
ATOM 3205 O O . TYR B 1 75 ? 17.995 -2.06 -8.338 1 91.3 75 TYR B O 1
ATOM 3213 N N . PHE B 1 76 ? 19.769 -3.148 -7.587 1 92.18 76 PHE B N 1
ATOM 3214 C CA . PHE B 1 76 ? 19.35 -4.275 -8.412 1 92.18 76 PHE B CA 1
ATOM 3215 C C . PHE B 1 76 ? 19.618 -5.596 -7.7 1 92.18 76 PHE B C 1
ATOM 3217 O O . PHE B 1 76 ? 20.5 -5.677 -6.843 1 92.18 76 PHE B O 1
ATOM 3224 N N . PHE B 1 77 ? 18.832 -6.555 -8.013 1 94.78 77 PHE B N 1
ATOM 3225 C CA . PHE B 1 77 ? 18.791 -7.87 -7.386 1 94.78 77 PHE B CA 1
ATOM 3226 C C . PHE B 1 77 ? 18.665 -8.967 -8.436 1 94.78 77 PHE B C 1
ATOM 3228 O O . PHE B 1 77 ? 18.003 -8.781 -9.459 1 94.78 77 PHE B O 1
ATOM 3235 N N . THR B 1 78 ? 19.267 -10.054 -8.183 1 94.89 78 THR B N 1
ATOM 3236 C CA . THR B 1 78 ? 19.153 -11.187 -9.096 1 94.89 78 THR B CA 1
ATOM 3237 C C . THR B 1 78 ? 18.453 -12.361 -8.417 1 94.89 78 THR B C 1
ATOM 3239 O O . THR B 1 78 ? 18.782 -12.714 -7.282 1 94.89 78 THR B O 1
ATOM 3242 N N . LEU B 1 79 ? 17.48 -12.944 -9.062 1 96.78 79 LEU B N 1
ATOM 3243 C CA . LEU B 1 79 ? 16.765 -14.155 -8.673 1 96.78 79 LEU B CA 1
ATOM 3244 C C . LEU B 1 79 ? 17.059 -15.295 -9.643 1 96.78 79 LEU B C 1
ATOM 3246 O O . LEU B 1 79 ? 16.437 -15.389 -10.704 1 96.78 79 LEU B O 1
ATOM 3250 N N . PRO B 1 80 ? 17.906 -16.15 -9.212 1 97.18 80 PRO B N 1
ATOM 3251 C CA . PRO B 1 80 ? 18.259 -17.248 -10.116 1 97.18 80 PRO B CA 1
ATOM 3252 C C . PRO B 1 80 ? 17.115 -18.241 -10.311 1 97.18 80 PRO B C 1
ATOM 3254 O O . PRO B 1 80 ? 16.419 -18.583 -9.352 1 97.18 80 PRO B O 1
ATOM 3257 N N . LEU B 1 81 ? 16.963 -18.667 -11.502 1 95.81 81 LEU B N 1
ATOM 3258 C CA . LEU B 1 81 ? 15.928 -19.646 -11.815 1 95.81 81 LEU B CA 1
ATOM 3259 C C . LEU B 1 81 ? 16.536 -21.025 -12.049 1 95.81 81 LEU B C 1
ATOM 3261 O O . LEU B 1 81 ? 15.977 -22.036 -11.617 1 95.81 81 LEU B O 1
ATOM 3265 N N . THR B 1 82 ? 17.579 -21.044 -12.836 1 95.66 82 THR B N 1
ATOM 3266 C CA . THR B 1 82 ? 18.284 -22.286 -13.131 1 95.66 82 THR B CA 1
ATOM 3267 C C . THR B 1 82 ? 19.794 -22.063 -13.138 1 95.66 82 THR B C 1
ATOM 3269 O O . THR B 1 82 ? 20.258 -20.927 -13.255 1 95.66 82 THR B O 1
ATOM 3272 N N . GLY B 1 83 ? 20.527 -23.129 -12.886 1 95.15 83 GLY B N 1
ATOM 3273 C CA . GLY B 1 83 ? 21.974 -23.073 -13.015 1 95.15 83 GLY B CA 1
ATOM 3274 C C . GLY B 1 83 ? 22.654 -22.413 -11.83 1 95.15 83 GLY B C 1
ATOM 3275 O O . GLY B 1 83 ? 22.126 -22.431 -10.716 1 95.15 83 GLY B O 1
ATOM 3276 N N . LYS B 1 84 ? 23.899 -22.014 -12.096 1 95.66 84 LYS B N 1
ATOM 3277 C CA . LYS B 1 84 ? 24.703 -21.416 -11.034 1 95.66 84 LYS B CA 1
ATOM 3278 C C . LYS B 1 84 ? 25.522 -20.241 -11.559 1 95.66 84 LYS B C 1
ATOM 3280 O O . LYS B 1 84 ? 25.871 -20.2 -12.741 1 95.66 84 LYS B O 1
ATOM 3285 N N . ALA B 1 85 ? 25.728 -19.327 -10.689 1 95.43 85 ALA B N 1
ATOM 3286 C CA . ALA B 1 85 ? 26.612 -18.194 -10.951 1 95.43 85 ALA B CA 1
ATOM 3287 C C . ALA B 1 85 ? 27.363 -17.78 -9.689 1 95.43 85 ALA B C 1
ATOM 3289 O O . ALA B 1 85 ? 27.025 -18.219 -8.587 1 95.43 85 ALA B O 1
ATOM 3290 N N . GLU B 1 86 ? 28.385 -17.124 -9.902 1 94.76 86 GLU B N 1
ATOM 3291 C CA . GLU B 1 86 ? 29.169 -16.567 -8.803 1 94.76 86 GLU B CA 1
ATOM 3292 C C . GLU B 1 86 ? 29.225 -15.044 -8.881 1 94.76 86 GLU B C 1
ATOM 3294 O O . GLU B 1 86 ? 29.72 -14.485 -9.862 1 94.76 86 GLU B O 1
ATOM 3299 N N . ALA B 1 87 ? 28.71 -14.449 -7.851 1 94.11 87 ALA B N 1
ATOM 3300 C CA . ALA B 1 87 ? 28.702 -12.99 -7.791 1 94.11 87 ALA B CA 1
ATOM 3301 C C . ALA B 1 87 ? 29.834 -12.47 -6.91 1 94.11 87 ALA B C 1
ATOM 3303 O O . ALA B 1 87 ? 30.227 -13.126 -5.943 1 94.11 87 ALA B O 1
ATOM 3304 N N . GLN B 1 88 ? 30.342 -11.343 -7.272 1 92.08 88 GLN B N 1
ATOM 3305 C CA . GLN B 1 88 ? 31.395 -10.668 -6.52 1 92.08 88 GLN B CA 1
ATOM 3306 C C . GLN B 1 88 ? 31.068 -9.191 -6.322 1 92.08 88 GLN B C 1
ATOM 3308 O O . GLN B 1 88 ? 30.569 -8.532 -7.237 1 92.08 88 GLN B O 1
ATOM 3313 N N . ARG B 1 89 ? 31.168 -8.8 -5.139 1 85.91 89 ARG B N 1
ATOM 3314 C CA . ARG B 1 89 ? 31.017 -7.389 -4.8 1 85.91 89 ARG B CA 1
ATOM 3315 C C . ARG B 1 89 ? 32.3 -6.831 -4.193 1 85.91 89 ARG B C 1
ATOM 3317 O O . ARG B 1 89 ? 32.811 -7.367 -3.207 1 85.91 89 ARG B O 1
ATOM 3324 N N . GLY B 1 90 ? 32.694 -5.713 -4.726 1 78.68 90 GLY B N 1
ATOM 3325 C CA . GLY B 1 90 ? 33.958 -5.168 -4.257 1 78.68 90 GLY B CA 1
ATOM 3326 C C . GLY B 1 90 ? 35.128 -6.112 -4.463 1 78.68 90 GLY B C 1
ATOM 3327 O O . GLY B 1 90 ? 35.184 -6.831 -5.463 1 78.68 90 GLY B O 1
ATOM 3328 N N . LYS B 1 91 ? 36.15 -6.035 -3.553 1 74.52 91 LYS B N 1
ATOM 3329 C CA . LYS B 1 91 ? 37.381 -6.795 -3.754 1 74.52 91 LYS B CA 1
ATOM 3330 C C . LYS B 1 91 ? 37.29 -8.171 -3.102 1 74.52 91 LYS B C 1
ATOM 3332 O O . LYS B 1 91 ? 37.928 -9.123 -3.556 1 74.52 91 LYS B O 1
ATOM 3337 N N . HIS B 1 92 ? 36.388 -8.304 -2.17 1 75.24 92 HIS B N 1
ATOM 3338 C CA . HIS B 1 92 ? 36.614 -9.536 -1.422 1 75.24 92 HIS B CA 1
ATOM 3339 C C . HIS B 1 92 ? 35.299 -10.247 -1.121 1 75.24 92 HIS B C 1
ATOM 3341 O O . HIS B 1 92 ? 35.295 -11.344 -0.557 1 75.24 92 HIS B O 1
ATOM 3347 N N . GLU B 1 93 ? 34.217 -9.742 -1.501 1 87.52 93 GLU B N 1
ATOM 3348 C CA . GLU B 1 93 ? 32.991 -10.42 -1.092 1 87.52 93 GLU B CA 1
ATOM 3349 C C . GLU B 1 93 ? 32.393 -11.223 -2.243 1 87.52 93 GLU B C 1
ATOM 3351 O O . GLU B 1 93 ? 32.159 -10.684 -3.327 1 87.52 93 GLU B O 1
ATOM 3356 N N . THR B 1 94 ? 32.29 -12.512 -2.009 1 92.17 94 THR B N 1
ATOM 3357 C CA . THR B 1 94 ? 31.704 -13.382 -3.024 1 92.17 94 THR B CA 1
ATOM 3358 C C . THR B 1 94 ? 30.466 -14.089 -2.48 1 92.17 94 THR B C 1
ATOM 3360 O O . THR B 1 94 ? 30.355 -14.319 -1.274 1 92.17 94 THR B O 1
ATOM 3363 N N . ALA B 1 95 ? 29.535 -14.33 -3.381 1 93.64 95 ALA B N 1
ATOM 3364 C CA . ALA B 1 95 ? 28.315 -15.047 -3.017 1 93.64 95 ALA B CA 1
ATOM 3365 C C . ALA B 1 95 ? 27.824 -15.916 -4.171 1 93.64 95 ALA B C 1
ATOM 3367 O O . ALA B 1 95 ? 27.868 -15.501 -5.331 1 93.64 95 ALA B O 1
ATOM 3368 N N . PRO B 1 96 ? 27.448 -17.106 -3.843 1 95.17 96 PRO B N 1
ATOM 3369 C CA . PRO B 1 96 ? 26.845 -17.943 -4.883 1 95.17 96 PRO B CA 1
ATOM 3370 C C . PRO B 1 96 ? 25.458 -17.458 -5.3 1 95.17 96 PRO B C 1
ATOM 3372 O O . PRO B 1 96 ? 24.731 -16.882 -4.486 1 95.17 96 PRO B O 1
ATOM 3375 N N . SER B 1 97 ? 25.145 -17.672 -6.528 1 95.29 97 SER B N 1
ATOM 3376 C CA . SER B 1 97 ? 23.812 -17.418 -7.065 1 95.29 97 SER B CA 1
ATOM 3377 C C . SER B 1 97 ? 23.199 -18.687 -7.648 1 95.29 97 SER B C 1
ATOM 3379 O O . SER B 1 97 ? 23.557 -19.105 -8.751 1 95.29 97 SER B O 1
ATOM 3381 N N . ILE B 1 98 ? 22.35 -19.295 -6.863 1 96.14 98 ILE B N 1
ATOM 3382 C CA . ILE B 1 98 ? 21.611 -20.501 -7.223 1 96.14 98 ILE B CA 1
ATOM 3383 C C . ILE B 1 98 ? 20.13 -20.313 -6.905 1 96.14 98 ILE B C 1
ATOM 3385 O O . ILE B 1 98 ? 19.75 -19.353 -6.229 1 96.14 98 ILE B O 1
ATOM 3389 N N . PRO B 1 99 ? 19.188 -21.088 -7.387 1 94.65 99 PRO B N 1
ATOM 3390 C CA . PRO B 1 99 ? 17.749 -20.847 -7.256 1 94.65 99 PRO B CA 1
ATOM 3391 C C . PRO B 1 99 ? 17.317 -20.625 -5.809 1 94.65 99 PRO B C 1
ATOM 3393 O O . PRO B 1 99 ? 16.32 -19.944 -5.555 1 94.65 99 PRO B O 1
ATOM 3396 N N . SER B 1 100 ? 18.059 -21.045 -4.814 1 95.3 100 SER B N 1
ATOM 3397 C CA . SER B 1 100 ? 17.701 -20.829 -3.416 1 95.3 100 SER B CA 1
ATOM 3398 C C . SER B 1 100 ? 18.421 -19.613 -2.843 1 95.3 100 SER B C 1
ATOM 3400 O O . SER B 1 100 ? 18.106 -19.162 -1.74 1 95.3 100 SER B O 1
ATOM 3402 N N . LEU B 1 101 ? 19.374 -19.065 -3.636 1 96.63 101 LEU B N 1
ATOM 3403 C CA . LEU B 1 101 ? 20.195 -17.961 -3.151 1 96.63 101 LEU B CA 1
ATOM 3404 C C . LEU B 1 101 ? 20.297 -16.857 -4.198 1 96.63 101 LEU B C 1
ATOM 3406 O O . LEU B 1 101 ? 20.966 -17.025 -5.22 1 96.63 101 LEU B O 1
ATOM 3410 N N . GLY B 1 102 ? 19.676 -15.688 -3.877 1 96.49 102 GLY B N 1
ATOM 3411 C CA . GLY B 1 102 ? 19.812 -14.512 -4.722 1 96.49 102 GLY B CA 1
ATOM 3412 C C . GLY B 1 102 ? 20.93 -13.587 -4.28 1 96.49 102 GLY B C 1
ATOM 3413 O O . GLY B 1 102 ? 21.694 -13.917 -3.37 1 96.49 102 GLY B O 1
ATOM 3414 N N . VAL B 1 103 ? 21.087 -12.497 -5.015 1 95.33 103 VAL B N 1
ATOM 3415 C CA . VAL B 1 103 ? 22.148 -11.545 -4.701 1 95.33 103 VAL B CA 1
ATOM 3416 C C . VAL B 1 103 ? 21.6 -10.121 -4.765 1 95.33 103 VAL B C 1
ATOM 3418 O O . VAL B 1 103 ? 20.814 -9.791 -5.657 1 95.33 103 VAL B O 1
ATOM 3421 N N . ALA B 1 104 ? 21.963 -9.368 -3.802 1 93.97 104 ALA B N 1
ATOM 3422 C CA . ALA B 1 104 ? 21.667 -7.938 -3.773 1 93.97 104 ALA B CA 1
ATOM 3423 C C . ALA B 1 104 ? 22.924 -7.112 -4.031 1 93.97 104 ALA B C 1
ATOM 3425 O O . ALA B 1 104 ? 23.936 -7.28 -3.347 1 93.97 104 ALA B O 1
ATOM 3426 N N . TYR B 1 105 ? 22.816 -6.254 -4.971 1 87.22 105 TYR B N 1
ATOM 3427 C CA . TYR B 1 105 ? 23.977 -5.439 -5.308 1 87.22 105 TYR B CA 1
ATOM 3428 C C . TYR B 1 105 ? 23.838 -4.031 -4.741 1 87.22 105 TYR B C 1
ATOM 3430 O O . TYR B 1 105 ? 22.723 -3.555 -4.512 1 87.22 105 TYR B O 1
ATOM 3438 N N . ARG B 1 106 ? 25.085 -3.457 -4.406 1 74.8 106 ARG B N 1
ATOM 3439 C CA . ARG B 1 106 ? 25.153 -2.091 -3.898 1 74.8 106 ARG B CA 1
ATOM 3440 C C . ARG B 1 106 ? 25.551 -1.116 -5.002 1 74.8 106 ARG B C 1
ATOM 3442 O O . ARG B 1 106 ? 26.383 -1.439 -5.852 1 74.8 106 ARG B O 1
ATOM 3449 N N . ALA B 1 107 ? 24.935 -0.001 -4.923 1 65.98 107 ALA B N 1
ATOM 3450 C CA . ALA B 1 107 ? 25.223 1.02 -5.926 1 65.98 107 ALA B CA 1
ATOM 3451 C C . ALA B 1 107 ? 26.67 1.494 -5.827 1 65.98 107 ALA B C 1
ATOM 3453 O O . ALA B 1 107 ? 27.286 1.843 -6.837 1 65.98 107 ALA B O 1
ATOM 3454 N N . GLU B 1 108 ? 27.141 1.348 -4.715 1 71.99 108 GLU B N 1
ATOM 3455 C CA . GLU B 1 108 ? 28.403 2.036 -4.456 1 71.99 108 GLU B CA 1
ATOM 3456 C C . GLU B 1 108 ? 29.595 1.129 -4.748 1 71.99 108 GLU B C 1
ATOM 3458 O O . GLU B 1 108 ? 30.741 1.585 -4.754 1 71.99 108 GLU B O 1
ATOM 3463 N N . ASP B 1 109 ? 29.353 -0.131 -5.032 1 77.47 109 ASP B N 1
ATOM 3464 C CA . ASP B 1 109 ? 30.456 -1.057 -5.268 1 77.47 109 ASP B CA 1
ATOM 3465 C C . ASP B 1 109 ? 30.394 -1.639 -6.678 1 77.47 109 ASP B C 1
ATOM 3467 O O . ASP B 1 109 ? 29.314 -1.969 -7.172 1 77.47 109 ASP B O 1
ATOM 3471 N N . PRO B 1 110 ? 31.573 -1.664 -7.225 1 83.39 110 PRO B N 1
ATOM 3472 C CA . PRO B 1 110 ? 31.58 -2.432 -8.472 1 83.39 110 PRO B CA 1
ATOM 3473 C C . PRO B 1 110 ? 31.186 -3.893 -8.267 1 83.39 110 PRO B C 1
ATOM 3475 O O . PRO B 1 110 ? 31.469 -4.471 -7.215 1 83.39 110 PRO B O 1
ATOM 3478 N N . SER B 1 111 ? 30.511 -4.396 -9.205 1 87.36 111 SER B N 1
ATOM 3479 C CA . SER B 1 111 ? 30.018 -5.762 -9.062 1 87.36 111 SER B CA 1
ATOM 3480 C C . SER B 1 111 ? 30.303 -6.586 -10.313 1 87.36 111 SER B C 1
ATOM 3482 O O . SER B 1 111 ? 30.491 -6.032 -11.398 1 87.36 111 SER B O 1
ATOM 3484 N N . MET B 1 112 ? 30.511 -7.842 -10.06 1 89.9 112 MET B N 1
ATOM 3485 C CA . MET B 1 112 ? 30.736 -8.794 -11.145 1 89.9 112 MET B CA 1
ATOM 3486 C C . MET B 1 112 ? 29.962 -10.085 -10.905 1 89.9 112 MET B C 1
ATOM 3488 O O . MET B 1 112 ? 29.781 -10.502 -9.76 1 89.9 112 MET B O 1
ATOM 3492 N N . ILE B 1 113 ? 29.487 -10.706 -12.044 1 91.37 113 ILE B N 1
ATOM 3493 C CA . ILE B 1 113 ? 28.849 -12.013 -11.928 1 91.37 113 ILE B CA 1
ATOM 3494 C C . ILE B 1 113 ? 29.271 -12.898 -13.098 1 91.37 113 ILE B C 1
ATOM 3496 O O . ILE B 1 113 ? 29.308 -12.446 -14.245 1 91.37 113 ILE B O 1
ATOM 3500 N N . THR B 1 114 ? 29.665 -14.047 -12.8 1 93.13 114 THR B N 1
ATOM 3501 C CA . THR B 1 114 ? 30.047 -15.041 -13.796 1 93.13 114 THR B CA 1
ATOM 3502 C C . THR B 1 114 ? 28.995 -16.143 -13.891 1 93.13 114 THR B C 1
ATOM 3504 O O . THR B 1 114 ? 28.709 -16.822 -12.902 1 93.13 114 THR B O 1
ATOM 3507 N N . LEU B 1 115 ? 28.515 -16.387 -15.095 1 93.64 115 LEU B N 1
ATOM 3508 C CA . LEU B 1 115 ? 27.368 -17.267 -15.295 1 93.64 115 LEU B CA 1
ATOM 3509 C C . LEU B 1 115 ? 27.805 -18.603 -15.886 1 93.64 115 LEU B C 1
ATOM 3511 O O . LEU B 1 115 ? 28.69 -18.648 -16.743 1 93.64 115 LEU B O 1
ATOM 3515 N N . SER B 1 116 ? 27.209 -19.683 -15.449 1 91.73 116 SER B N 1
ATOM 3516 C CA . SER B 1 116 ? 27.293 -20.962 -16.145 1 91.73 116 SER B CA 1
ATOM 3517 C C . SER B 1 116 ? 26.372 -20.992 -17.361 1 91.73 116 SER B C 1
ATOM 3519 O O . SER B 1 116 ? 25.449 -20.182 -17.466 1 91.73 116 SER B O 1
ATOM 3521 N N . PRO B 1 117 ? 26.547 -21.826 -18.342 1 90.81 117 PRO B N 1
ATOM 3522 C CA . PRO B 1 117 ? 25.747 -21.847 -19.568 1 90.81 117 PRO B CA 1
ATOM 3523 C C . PRO B 1 117 ? 24.268 -22.122 -19.304 1 90.81 117 PRO B C 1
ATOM 3525 O O . PRO B 1 117 ? 23.408 -21.691 -20.076 1 90.81 117 PRO B O 1
ATOM 3528 N N . ASP B 1 118 ? 23.926 -22.778 -18.256 1 92.45 118 ASP B N 1
ATOM 3529 C CA . ASP B 1 118 ? 22.536 -23.137 -17.993 1 92.45 118 ASP B CA 1
ATOM 3530 C C . ASP B 1 118 ? 21.877 -22.128 -17.054 1 92.45 118 ASP B C 1
ATOM 3532 O O . ASP B 1 118 ? 20.73 -22.312 -16.643 1 92.45 118 ASP B O 1
ATOM 3536 N N . TYR B 1 119 ? 22.613 -21.067 -16.811 1 94.21 119 TYR B N 1
ATOM 3537 C CA . TYR B 1 119 ? 22.135 -20.088 -15.841 1 94.21 119 TYR B CA 1
ATOM 3538 C C . TYR B 1 119 ? 21.06 -19.196 -16.451 1 94.21 119 TYR B C 1
ATOM 3540 O O . TYR B 1 119 ? 21.194 -18.742 -17.59 1 94.21 119 TYR B O 1
ATOM 3548 N N . SER B 1 120 ? 19.947 -19.026 -15.775 1 96.06 120 SER B N 1
ATOM 3549 C CA . SER B 1 120 ? 18.922 -18.034 -16.082 1 96.06 120 SER B CA 1
ATOM 3550 C C . SER B 1 120 ? 18.473 -17.296 -14.825 1 96.06 120 SER B C 1
ATOM 3552 O O . SER B 1 120 ? 18.577 -17.826 -13.717 1 96.06 120 SER B O 1
ATOM 3554 N N . MET B 1 121 ? 18.027 -16.081 -15.017 1 95.75 121 MET B N 1
ATOM 3555 C CA . MET B 1 121 ? 17.674 -15.301 -13.834 1 95.75 121 MET B CA 1
ATOM 3556 C C . MET B 1 121 ? 16.582 -14.286 -14.156 1 95.75 121 MET B C 1
ATOM 3558 O O . MET B 1 121 ? 16.346 -13.973 -15.324 1 95.75 121 MET B O 1
ATOM 3562 N N . ILE B 1 122 ? 15.923 -13.851 -13.11 1 97.18 122 ILE B N 1
ATOM 3563 C CA . ILE B 1 122 ? 15.15 -12.614 -13.125 1 97.18 122 ILE B CA 1
ATOM 3564 C C . ILE B 1 122 ? 15.962 -11.491 -12.484 1 97.18 122 ILE B C 1
ATOM 3566 O O . ILE B 1 122 ? 16.454 -11.634 -11.362 1 97.18 122 ILE B O 1
ATOM 3570 N N . PHE B 1 123 ? 16.21 -10.504 -13.248 1 95.83 123 PHE B N 1
ATOM 3571 C CA . PHE B 1 123 ? 16.886 -9.292 -12.802 1 95.83 123 PHE B CA 1
ATOM 3572 C C . PHE B 1 123 ? 15.876 -8.236 -12.37 1 95.83 123 PHE B C 1
ATOM 3574 O O . PHE B 1 123 ? 14.988 -7.867 -13.141 1 95.83 123 PHE B O 1
ATOM 3581 N N . VAL B 1 124 ? 16.009 -7.767 -11.084 1 96.69 124 VAL B N 1
ATOM 3582 C CA . VAL B 1 124 ? 15.105 -6.758 -10.543 1 96.69 124 VAL B CA 1
ATOM 3583 C C . VAL B 1 124 ? 15.862 -5.451 -10.322 1 96.69 124 VAL B C 1
ATOM 3585 O O . VAL B 1 124 ? 16.812 -5.401 -9.537 1 96.69 124 VAL B O 1
ATOM 3588 N N . ARG B 1 125 ? 15.433 -4.451 -10.99 1 94.94 125 ARG B N 1
ATOM 3589 C CA . ARG B 1 125 ? 16.023 -3.123 -10.863 1 94.94 125 ARG B CA 1
ATOM 3590 C C . ARG B 1 125 ? 15.02 -2.13 -10.286 1 94.94 125 ARG B C 1
ATOM 3592 O O . ARG B 1 125 ? 13.891 -2.028 -10.771 1 94.94 125 ARG B O 1
ATOM 3599 N N . ILE B 1 126 ? 15.406 -1.43 -9.217 1 95.15 126 ILE B N 1
ATOM 3600 C CA . ILE B 1 126 ? 14.547 -0.438 -8.578 1 95.15 126 ILE B CA 1
ATOM 3601 C C . ILE B 1 126 ? 15.28 0.899 -8.49 1 95.15 126 ILE B C 1
ATOM 3603 O O . ILE B 1 126 ? 16.438 0.953 -8.072 1 95.15 126 ILE B O 1
ATOM 3607 N N . GLU B 1 127 ? 14.597 1.936 -8.898 1 93.36 127 GLU B N 1
ATOM 3608 C CA . GLU B 1 127 ? 15.174 3.272 -8.786 1 93.36 127 GLU B CA 1
ATOM 3609 C C . GLU B 1 127 ? 15.471 3.626 -7.332 1 93.36 127 GLU B C 1
ATOM 3611 O O . GLU B 1 127 ? 14.646 3.386 -6.448 1 93.36 127 GLU B O 1
ATOM 3616 N N . ARG B 1 128 ? 16.618 4.219 -7.078 1 92.64 128 ARG B N 1
ATOM 3617 C CA . ARG B 1 128 ? 17.092 4.497 -5.726 1 92.64 128 ARG B CA 1
ATOM 3618 C C . ARG B 1 128 ? 16.117 5.399 -4.978 1 92.64 128 ARG B C 1
ATOM 3620 O O . ARG B 1 128 ? 15.743 5.108 -3.839 1 92.64 128 ARG B O 1
ATOM 3627 N N . HIS B 1 129 ? 15.697 6.456 -5.591 1 90.44 129 HIS B N 1
ATOM 3628 C CA . HIS B 1 129 ? 14.828 7.422 -4.928 1 90.44 129 HIS B CA 1
ATOM 3629 C C . HIS B 1 129 ? 13.523 6.772 -4.48 1 90.44 129 HIS B C 1
ATOM 3631 O O . HIS B 1 129 ? 13.005 7.087 -3.406 1 90.44 129 HIS B O 1
ATOM 3637 N N . ALA B 1 130 ? 13.04 5.864 -5.242 1 92.5 130 ALA B N 1
ATOM 3638 C CA . ALA B 1 130 ? 11.766 5.22 -4.935 1 92.5 130 ALA B CA 1
ATOM 3639 C C . ALA B 1 130 ? 11.903 4.27 -3.749 1 92.5 130 ALA B C 1
ATOM 3641 O O . ALA B 1 130 ? 11.065 4.271 -2.844 1 92.5 130 ALA B O 1
ATOM 3642 N N . LEU B 1 131 ? 12.943 3.465 -3.748 1 95.08 131 LEU B N 1
ATOM 3643 C CA . LEU B 1 131 ? 13.152 2.506 -2.669 1 95.08 131 LEU B CA 1
ATOM 3644 C C . LEU B 1 131 ? 13.464 3.221 -1.359 1 95.08 131 LEU B C 1
ATOM 3646 O O . LEU B 1 131 ? 12.952 2.843 -0.303 1 95.08 131 LEU B O 1
ATOM 3650 N N . GLU B 1 132 ? 14.255 4.255 -1.444 1 94.17 132 GLU B N 1
ATOM 3651 C CA . GLU B 1 132 ? 14.608 5.002 -0.24 1 94.17 132 GLU B CA 1
ATOM 3652 C C . GLU B 1 132 ? 13.413 5.788 0.292 1 94.17 132 GLU B C 1
ATOM 3654 O O . GLU B 1 132 ? 13.231 5.905 1.505 1 94.17 132 GLU B O 1
ATOM 3659 N N . ARG B 1 133 ? 12.652 6.279 -0.585 1 90.68 133 ARG B N 1
ATOM 3660 C CA . ARG B 1 133 ? 11.421 6.943 -0.167 1 90.68 133 ARG B CA 1
ATOM 3661 C C . ARG B 1 133 ? 10.487 5.968 0.543 1 90.68 133 ARG B C 1
ATOM 3663 O O . ARG B 1 133 ? 9.875 6.313 1.555 1 90.68 133 ARG B O 1
ATOM 3670 N N . GLN B 1 134 ? 10.335 4.817 -0.02 1 93.32 134 GLN B N 1
ATOM 3671 C CA . GL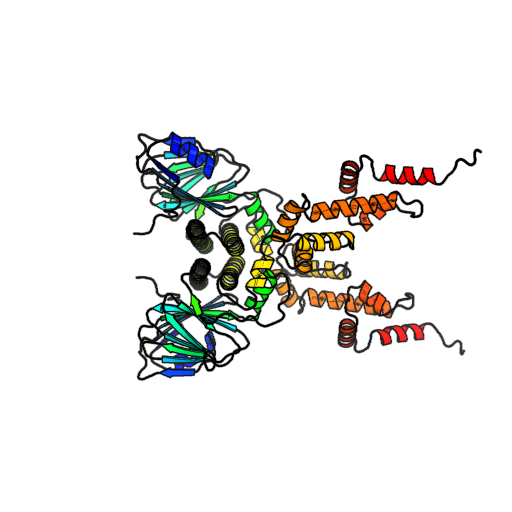N B 1 134 ? 9.528 3.781 0.616 1 93.32 134 GLN B CA 1
ATOM 3672 C C . GLN B 1 134 ? 10.049 3.457 2.013 1 93.32 134 GLN B C 1
ATOM 3674 O O . GLN B 1 134 ? 9.267 3.316 2.955 1 93.32 134 GLN B O 1
ATOM 3679 N N . LEU B 1 135 ? 11.315 3.326 2.121 1 94.68 135 LEU B N 1
ATOM 3680 C CA . LEU B 1 135 ? 11.93 3.049 3.414 1 94.68 135 LEU B CA 1
ATOM 3681 C C . LEU B 1 135 ? 11.645 4.174 4.404 1 94.68 135 LEU B C 1
ATOM 3683 O O . LEU B 1 135 ? 11.299 3.918 5.559 1 94.68 135 LEU B O 1
ATOM 3687 N N . GLU B 1 136 ? 11.812 5.368 3.975 1 91.73 136 GLU B N 1
ATOM 3688 C CA . GLU B 1 136 ? 11.547 6.519 4.834 1 91.73 136 GLU B CA 1
ATOM 3689 C C . GLU B 1 136 ? 10.104 6.517 5.329 1 91.73 136 GLU B C 1
ATOM 3691 O O . GLU B 1 136 ? 9.84 6.838 6.49 1 91.73 136 GLU B O 1
ATOM 3696 N N . GLY B 1 137 ? 9.249 6.211 4.453 1 86.72 137 GLY B N 1
ATOM 3697 C CA . GLY B 1 137 ? 7.853 6.089 4.844 1 86.72 137 GLY B CA 1
ATOM 3698 C C . GLY B 1 137 ? 7.621 5.028 5.903 1 86.72 137 GLY B C 1
ATOM 3699 O O . GLY B 1 137 ? 6.86 5.244 6.849 1 86.72 137 GLY B O 1
ATOM 3700 N N . LEU B 1 138 ? 8.237 3.935 5.779 1 90.11 138 LEU B N 1
ATOM 3701 C CA . LEU B 1 138 ? 8.087 2.841 6.731 1 90.11 138 LEU B CA 1
ATOM 3702 C C . LEU B 1 138 ? 8.73 3.192 8.069 1 90.11 138 LEU B C 1
ATOM 3704 O O . LEU B 1 138 ? 8.249 2.771 9.123 1 90.11 138 LEU B O 1
ATOM 3708 N N . LEU B 1 139 ? 9.796 3.936 7.984 1 90.32 139 LEU B N 1
ATOM 3709 C CA . LEU B 1 139 ? 10.522 4.313 9.192 1 90.32 139 LEU B CA 1
ATOM 3710 C C . LEU B 1 139 ? 9.88 5.528 9.855 1 90.32 139 LEU B C 1
ATOM 3712 O O . LEU B 1 139 ? 10.187 5.847 11.006 1 90.32 139 LEU B O 1
ATOM 3716 N N . CYS B 1 140 ? 9.049 6.207 9.07 1 84.16 140 CYS B N 1
ATOM 3717 C CA . CYS B 1 140 ? 8.43 7.443 9.534 1 84.16 140 CYS B CA 1
ATOM 3718 C C . CYS B 1 140 ? 9.486 8.487 9.876 1 84.16 140 CYS B C 1
ATOM 3720 O O . CYS B 1 140 ? 9.351 9.212 10.863 1 84.16 140 CYS B O 1
ATOM 3722 N N . ARG B 1 141 ? 10.578 8.491 9.152 1 84.12 141 ARG B N 1
ATOM 3723 C CA . ARG B 1 141 ? 11.656 9.465 9.293 1 84.12 141 ARG B CA 1
ATOM 3724 C C . ARG B 1 141 ? 12.585 9.433 8.084 1 84.12 141 ARG B C 1
ATOM 3726 O O . ARG B 1 141 ? 12.575 8.471 7.313 1 84.12 141 ARG B O 1
ATOM 3733 N N . GLU B 1 142 ? 13.359 10.472 7.947 1 86.51 142 GLU B N 1
ATOM 3734 C CA . GLU B 1 142 ? 14.349 10.525 6.875 1 86.51 142 GLU B CA 1
ATOM 3735 C C . GLU B 1 142 ? 15.523 9.593 7.161 1 86.51 142 GLU B C 1
ATOM 3737 O O . GLU B 1 142 ? 15.881 9.375 8.321 1 86.51 142 GLU B O 1
ATOM 3742 N N . ILE B 1 143 ? 16.079 9.02 6.088 1 90.15 143 ILE B N 1
ATOM 3743 C CA . ILE B 1 143 ? 17.254 8.175 6.268 1 90.15 143 ILE B CA 1
ATOM 3744 C C . ILE B 1 143 ? 18.515 9.037 6.259 1 90.15 143 ILE B C 1
ATOM 3746 O O . ILE B 1 143 ? 18.603 10.012 5.509 1 90.15 143 ILE B O 1
ATOM 3750 N N . LYS B 1 144 ? 19.378 8.689 7.076 1 89.61 144 LYS B N 1
ATOM 3751 C CA . LYS B 1 144 ? 20.599 9.469 7.257 1 89.61 144 LYS B CA 1
ATOM 3752 C C . LYS B 1 144 ? 21.736 8.914 6.404 1 89.61 144 LYS B C 1
ATOM 3754 O O . LYS B 1 144 ? 22.726 9.606 6.155 1 89.61 144 LYS B O 1
ATOM 3759 N N . ALA B 1 145 ? 21.737 7.697 6.033 1 91.02 145 ALA B N 1
ATOM 3760 C CA . ALA B 1 145 ? 22.734 7.015 5.212 1 91.02 145 ALA B CA 1
ATOM 3761 C C . ALA B 1 145 ? 22.071 6.21 4.098 1 91.02 145 ALA B C 1
ATOM 3763 O O . ALA B 1 145 ? 20.905 5.823 4.213 1 91.02 145 ALA B O 1
ATOM 3764 N N . PRO B 1 146 ? 22.812 5.994 3.109 1 88.83 146 PRO B N 1
ATOM 3765 C CA . PRO B 1 146 ? 22.233 5.2 2.023 1 88.83 146 PRO B CA 1
ATOM 3766 C C . PRO B 1 146 ? 21.851 3.788 2.462 1 88.83 146 PRO B C 1
ATOM 3768 O O . PRO B 1 146 ? 22.47 3.233 3.374 1 88.83 146 PRO B O 1
ATOM 3771 N N . LEU B 1 147 ? 20.887 3.295 1.884 1 93.27 147 LEU B N 1
ATOM 3772 C CA . LEU B 1 147 ? 20.414 1.935 2.116 1 93.27 147 LEU B CA 1
ATOM 3773 C C . LEU B 1 147 ? 21.433 0.913 1.624 1 93.27 147 LEU B C 1
ATOM 3775 O O . LEU B 1 147 ? 21.907 1 0.489 1 93.27 147 LEU B O 1
ATOM 3779 N N . CYS B 1 148 ? 21.86 0.021 2.481 1 93.11 148 CYS B N 1
ATOM 3780 C CA . CYS B 1 148 ? 22.849 -1.001 2.158 1 93.11 148 CYS B CA 1
ATOM 3781 C C . CYS B 1 148 ? 22.339 -2.389 2.525 1 93.11 148 CYS B C 1
ATOM 3783 O O . CYS B 1 148 ? 22.257 -2.734 3.705 1 93.11 148 CYS B O 1
ATOM 3785 N N . PHE B 1 149 ? 22.171 -3.23 1.566 1 94.02 149 PHE B N 1
ATOM 3786 C CA . PHE B 1 149 ? 21.672 -4.58 1.798 1 94.02 149 PHE B CA 1
ATOM 3787 C C . PHE B 1 149 ? 22.823 -5.55 2.032 1 94.02 149 PHE B C 1
ATOM 3789 O O . PHE B 1 149 ? 23.933 -5.336 1.541 1 94.02 149 PHE B O 1
ATOM 3796 N N . ASP B 1 150 ? 22.484 -6.593 2.782 1 93.3 150 ASP B N 1
ATOM 3797 C CA . ASP B 1 150 ? 23.389 -7.738 2.776 1 93.3 150 ASP B CA 1
ATOM 3798 C C . ASP B 1 150 ? 23.504 -8.34 1.378 1 93.3 150 ASP B C 1
ATOM 3800 O O . ASP B 1 150 ? 22.533 -8.347 0.617 1 93.3 150 ASP B O 1
ATOM 3804 N N . PHE B 1 151 ? 24.631 -8.879 1.102 1 93.01 151 PHE B N 1
ATOM 3805 C CA . PHE B 1 151 ? 24.974 -9.301 -0.251 1 93.01 151 PHE B CA 1
ATOM 3806 C C . PHE B 1 151 ? 24.191 -10.548 -0.644 1 93.01 151 PHE B C 1
ATOM 3808 O O . PHE B 1 151 ? 23.56 -10.584 -1.702 1 93.01 151 PHE B O 1
ATOM 3815 N N . SER B 1 152 ? 24.142 -11.522 0.205 1 94.22 152 SER B N 1
ATOM 3816 C CA . SER B 1 152 ? 23.464 -12.781 -0.087 1 94.22 152 SER B CA 1
ATOM 3817 C C . SER B 1 152 ? 21.999 -12.73 0.331 1 94.22 152 SER B C 1
ATOM 3819 O O . SER B 1 152 ? 21.668 -12.187 1.387 1 94.22 152 SER B O 1
ATOM 3821 N N . MET B 1 153 ? 21.187 -13.25 -0.521 1 96.06 153 MET B N 1
ATOM 3822 C CA . MET B 1 153 ? 19.757 -13.324 -0.235 1 96.06 153 MET B CA 1
ATOM 3823 C C . MET B 1 153 ? 19.31 -14.773 -0.07 1 96.06 153 MET B C 1
ATOM 3825 O O . MET B 1 153 ? 19.325 -15.545 -1.03 1 96.06 153 MET B O 1
ATOM 3829 N N . ASP B 1 154 ? 18.909 -15.167 1.077 1 96.19 154 ASP B N 1
ATOM 3830 C CA . ASP B 1 154 ? 18.331 -16.491 1.287 1 96.19 154 ASP B CA 1
ATOM 3831 C C . ASP B 1 154 ? 16.854 -16.513 0.899 1 96.19 154 ASP B C 1
ATOM 3833 O O . ASP B 1 154 ? 15.991 -16.161 1.706 1 96.19 154 ASP B O 1
ATOM 3837 N N . LEU B 1 155 ? 16.54 -17.022 -0.286 1 95.01 155 LEU B N 1
ATOM 3838 C CA . LEU B 1 155 ? 15.211 -16.929 -0.879 1 95.01 155 LEU B CA 1
ATOM 3839 C C . LEU B 1 155 ? 14.273 -17.972 -0.28 1 95.01 155 LEU B C 1
ATOM 3841 O O . LEU B 1 155 ? 13.096 -18.035 -0.642 1 95.01 155 LEU B O 1
ATOM 3845 N N . THR B 1 156 ? 14.759 -18.685 0.661 1 90.87 156 THR B N 1
ATOM 3846 C CA . THR B 1 156 ? 13.951 -19.747 1.251 1 90.87 156 THR B CA 1
ATOM 3847 C C . THR B 1 156 ? 13.293 -19.271 2.543 1 90.87 156 THR B C 1
ATOM 3849 O O . THR B 1 156 ? 12.427 -19.955 3.093 1 90.87 156 THR B O 1
ATOM 3852 N N . THR B 1 157 ? 13.74 -18.111 3.043 1 89.57 157 THR B N 1
ATOM 3853 C CA . THR B 1 157 ? 13.083 -17.556 4.22 1 89.57 157 THR B CA 1
ATOM 3854 C C . THR B 1 157 ? 11.646 -17.154 3.898 1 89.57 157 THR B C 1
ATOM 3856 O O . THR B 1 157 ? 11.34 -16.779 2.765 1 89.57 157 THR B O 1
ATOM 3859 N N . PRO B 1 158 ? 10.767 -17.225 4.839 1 85.42 158 PRO B N 1
ATOM 3860 C CA . PRO B 1 158 ? 9.36 -16.903 4.584 1 85.42 158 PRO B CA 1
ATOM 3861 C C . PRO B 1 158 ? 9.172 -15.509 3.991 1 85.42 158 PRO B C 1
ATOM 3863 O O . PRO B 1 158 ? 8.391 -15.334 3.052 1 85.42 158 PRO B O 1
ATOM 3866 N N . SER B 1 159 ? 9.851 -14.515 4.51 1 85.75 159 SER B N 1
ATOM 3867 C CA . SER B 1 159 ? 9.696 -13.144 4.036 1 85.75 159 SER B CA 1
ATOM 3868 C C . SER B 1 159 ? 10.162 -13.002 2.591 1 85.75 159 SER B C 1
ATOM 3870 O O . SER B 1 159 ? 9.494 -12.359 1.778 1 85.75 159 SER B O 1
ATOM 3872 N N . LEU B 1 160 ? 11.243 -13.618 2.216 1 92.65 160 LEU B N 1
ATOM 3873 C CA . LEU B 1 160 ? 11.739 -13.467 0.853 1 92.65 160 LEU B CA 1
ATOM 3874 C C . LEU B 1 160 ? 10.945 -14.339 -0.114 1 92.65 160 LEU B C 1
ATOM 3876 O O . LEU B 1 160 ? 10.847 -14.025 -1.302 1 92.65 160 LEU B O 1
ATOM 3880 N N . ARG B 1 161 ? 10.369 -15.368 0.387 1 90.96 161 ARG B N 1
ATOM 3881 C CA . ARG B 1 161 ? 9.445 -16.111 -0.464 1 90.96 161 ARG B CA 1
ATOM 3882 C C . ARG B 1 161 ? 8.261 -15.243 -0.876 1 90.96 161 ARG B C 1
ATOM 3884 O O . ARG B 1 161 ? 7.838 -15.269 -2.034 1 90.96 161 ARG B O 1
ATOM 3891 N N . THR B 1 162 ? 7.768 -14.518 0.11 1 89.74 162 THR B N 1
ATOM 3892 C CA . THR B 1 162 ? 6.695 -13.577 -0.194 1 89.74 162 THR B CA 1
ATOM 3893 C C . THR B 1 162 ? 7.166 -12.525 -1.194 1 89.74 162 THR B C 1
ATOM 3895 O O . THR B 1 162 ? 6.408 -12.117 -2.076 1 89.74 162 THR B O 1
ATOM 3898 N N . TRP B 1 163 ? 8.362 -12.129 -1.03 1 94.45 163 TRP B N 1
ATOM 3899 C CA . TRP B 1 163 ? 8.912 -11.146 -1.956 1 94.45 163 TRP B CA 1
ATOM 3900 C C . TRP B 1 163 ? 8.998 -11.716 -3.368 1 94.45 163 TRP B C 1
ATOM 3902 O O . TRP B 1 163 ? 8.628 -11.05 -4.338 1 94.45 163 TRP B O 1
ATOM 3912 N N . VAL B 1 164 ? 9.451 -12.939 -3.504 1 94.98 164 VAL B N 1
ATOM 3913 C CA . VAL B 1 164 ? 9.542 -13.596 -4.804 1 94.98 164 VAL B CA 1
ATOM 3914 C C . VAL B 1 164 ? 8.156 -13.683 -5.438 1 94.98 164 VAL B C 1
ATOM 3916 O O . VAL B 1 164 ? 7.991 -13.401 -6.627 1 94.98 164 VAL B O 1
ATOM 3919 N N . ASP B 1 165 ? 7.191 -14.006 -4.638 1 93.37 165 ASP B N 1
ATOM 3920 C CA . ASP B 1 165 ? 5.819 -14.07 -5.133 1 93.37 165 ASP B CA 1
ATOM 3921 C C . ASP B 1 165 ? 5.336 -12.695 -5.589 1 93.37 165 ASP B C 1
ATOM 3923 O O . ASP B 1 165 ? 4.581 -12.587 -6.558 1 93.37 165 ASP B O 1
ATOM 3927 N 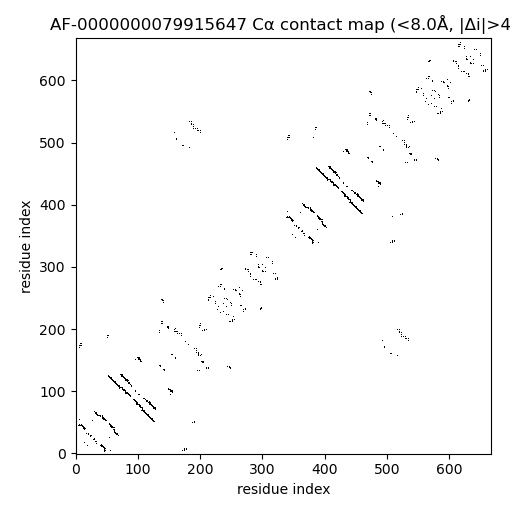N . SER B 1 166 ? 5.727 -11.681 -4.876 1 94.67 166 SER B N 1
ATOM 3928 C CA . SER B 1 166 ? 5.336 -10.33 -5.264 1 94.67 166 SER B CA 1
ATOM 3929 C C . SER B 1 166 ? 5.998 -9.918 -6.575 1 94.67 166 SER B C 1
ATOM 3931 O O . SER B 1 166 ? 5.402 -9.196 -7.377 1 94.67 166 SER B O 1
ATOM 3933 N N . VAL B 1 167 ? 7.192 -10.331 -6.811 1 96.2 167 VAL B N 1
ATOM 3934 C CA . VAL B 1 167 ? 7.879 -10.068 -8.071 1 96.2 167 VAL B CA 1
ATOM 3935 C C . VAL B 1 167 ? 7.144 -10.764 -9.215 1 96.2 167 VAL B C 1
ATOM 3937 O O . VAL B 1 167 ? 7.001 -10.2 -10.303 1 96.2 167 VAL B O 1
ATOM 3940 N N . ARG B 1 168 ? 6.703 -11.939 -8.962 1 93.72 168 ARG B N 1
ATOM 3941 C CA . ARG B 1 168 ? 5.935 -12.659 -9.972 1 93.72 168 ARG B CA 1
ATOM 3942 C C . ARG B 1 168 ? 4.636 -11.928 -10.298 1 93.72 168 ARG B C 1
ATOM 3944 O O . ARG B 1 168 ? 4.193 -11.922 -11.448 1 93.72 168 ARG B O 1
ATOM 3951 N N . LEU B 1 169 ? 4.065 -11.425 -9.291 1 92.84 169 LEU B N 1
ATOM 3952 C CA . LEU B 1 169 ? 2.862 -10.629 -9.509 1 92.84 169 LEU B CA 1
ATOM 3953 C C . LEU B 1 169 ? 3.17 -9.4 -10.358 1 92.84 169 LEU B C 1
ATOM 3955 O O . LEU B 1 169 ? 2.402 -9.055 -11.259 1 92.84 169 LEU B O 1
ATOM 3959 N N . LEU B 1 170 ? 4.221 -8.709 -10.074 1 94.05 170 LEU B N 1
ATOM 3960 C CA . LEU B 1 170 ? 4.654 -7.565 -10.869 1 94.05 170 LEU B CA 1
ATOM 3961 C C . LEU B 1 170 ? 4.909 -7.973 -12.315 1 94.05 170 LEU B C 1
ATOM 3963 O O . LEU B 1 170 ? 4.528 -7.256 -13.244 1 94.05 170 LEU B O 1
ATOM 3967 N N . GLN B 1 171 ? 5.519 -9.115 -12.468 1 93.3 171 GLN B N 1
ATOM 3968 C CA . GLN B 1 171 ? 5.762 -9.667 -13.797 1 93.3 171 GLN B CA 1
ATOM 3969 C C . GLN B 1 171 ? 4.456 -9.846 -14.566 1 93.3 171 GLN B C 1
ATOM 3971 O O . GLN B 1 171 ? 4.365 -9.479 -15.739 1 93.3 171 GLN B O 1
ATOM 3976 N N . ALA B 1 172 ? 3.52 -10.412 -13.937 1 89.46 172 ALA B N 1
ATOM 3977 C CA . ALA B 1 172 ? 2.217 -10.63 -14.559 1 89.46 172 ALA B CA 1
ATOM 3978 C C . ALA B 1 172 ? 1.568 -9.305 -14.951 1 89.46 172 ALA B C 1
ATOM 3980 O O . ALA B 1 172 ? 0.967 -9.194 -16.022 1 89.46 172 ALA B O 1
ATOM 3981 N N . GLU B 1 173 ? 1.705 -8.372 -14.098 1 88.82 173 GLU B N 1
ATOM 3982 C CA . GLU B 1 173 ? 1.148 -7.052 -14.377 1 88.82 173 GLU B CA 1
ATOM 3983 C C . GLU B 1 173 ? 1.835 -6.405 -15.577 1 88.82 173 GLU B C 1
ATOM 3985 O O . GLU B 1 173 ? 1.183 -5.751 -16.393 1 88.82 173 GLU B O 1
ATOM 3990 N N . MET B 1 174 ? 3.058 -6.577 -15.634 1 90.29 174 MET B N 1
ATOM 3991 C CA . MET B 1 174 ? 3.822 -6.029 -16.752 1 90.29 174 MET B CA 1
ATOM 3992 C C . MET B 1 174 ? 3.394 -6.668 -18.069 1 90.29 174 MET B C 1
ATOM 3994 O O . MET B 1 174 ? 3.315 -5.99 -19.095 1 90.29 174 MET B O 1
ATOM 3998 N N . GLU B 1 175 ? 3.194 -7.882 -17.98 1 87.53 175 GLU B N 1
ATOM 3999 C CA . GLU B 1 175 ? 2.749 -8.591 -19.176 1 87.53 175 GLU B CA 1
ATOM 4000 C C . GLU B 1 175 ? 1.35 -8.147 -19.593 1 87.53 175 GLU B C 1
ATOM 4002 O O . GLU B 1 175 ? 1.06 -8.026 -20.785 1 87.53 175 GLU B O 1
ATOM 4007 N N . ARG B 1 176 ? 0.513 -7.895 -18.653 1 83.8 176 ARG B N 1
ATOM 4008 C CA . ARG B 1 176 ? -0.835 -7.408 -18.929 1 83.8 176 ARG B CA 1
ATOM 4009 C C . ARG B 1 176 ? -0.802 -5.982 -19.469 1 83.8 176 ARG B C 1
ATOM 4011 O O . ARG B 1 176 ? -1.576 -5.634 -20.363 1 83.8 176 ARG B O 1
ATOM 4018 N N . ASP B 1 177 ? -0.021 -5.188 -18.854 1 80.52 177 ASP B N 1
ATOM 4019 C CA . ASP B 1 177 ? 0.124 -3.797 -19.271 1 80.52 177 ASP B CA 1
ATOM 4020 C C . ASP B 1 177 ? 0.495 -3.703 -20.749 1 80.52 177 ASP B C 1
ATOM 4022 O O . ASP B 1 177 ? 0.012 -2.82 -21.461 1 80.52 177 ASP B O 1
ATOM 4026 N N . ALA B 1 178 ? 1.291 -4.525 -21.16 1 72.92 178 ALA B N 1
ATOM 4027 C CA . ALA B 1 178 ? 1.704 -4.552 -22.561 1 72.92 178 ALA B CA 1
ATOM 4028 C C . ALA B 1 178 ? 0.514 -4.819 -23.478 1 72.92 178 ALA B C 1
ATOM 4030 O O . ALA B 1 178 ? 0.504 -4.389 -24.634 1 72.92 178 ALA B O 1
ATOM 4031 N N . GLU B 1 179 ? -0.485 -5.368 -22.951 1 70.95 179 GLU B N 1
ATOM 4032 C CA . GLU B 1 179 ? -1.642 -5.746 -23.758 1 70.95 179 GLU B CA 1
ATOM 4033 C C . GLU B 1 179 ? -2.737 -4.687 -23.683 1 70.95 179 GLU B C 1
ATOM 4035 O O . GLU B 1 179 ? -3.3 -4.294 -24.707 1 70.95 179 GLU B O 1
ATOM 4040 N N . THR B 1 180 ? -3.111 -4.212 -22.47 1 73.71 180 THR B N 1
ATOM 4041 C CA . THR B 1 180 ? -4.342 -3.447 -22.302 1 73.71 180 THR B CA 1
ATOM 4042 C C . THR B 1 180 ? -4.071 -2.143 -21.557 1 73.71 180 THR B C 1
ATOM 4044 O O . THR B 1 180 ? -4.976 -1.327 -21.373 1 73.71 180 THR B O 1
ATOM 4047 N N . GLY B 1 181 ? -2.872 -1.898 -21.24 1 74.96 181 GLY B N 1
ATOM 4048 C CA . GLY B 1 181 ? -2.581 -0.745 -20.403 1 74.96 181 GLY B CA 1
ATOM 4049 C C . GLY B 1 181 ? -2.709 -1.036 -18.92 1 74.96 181 GLY B C 1
ATOM 4050 O O . GLY B 1 181 ? -3.011 -2.165 -18.527 1 74.96 181 GLY B O 1
ATOM 4051 N N . HIS B 1 182 ? -2.232 -0.121 -18.118 1 70.29 182 HIS B N 1
ATOM 4052 C CA . HIS B 1 182 ? -2.23 -0.414 -16.69 1 70.29 182 HIS B CA 1
ATOM 4053 C C . HIS B 1 182 ? -3.144 0.541 -15.929 1 70.29 182 HIS B C 1
ATOM 4055 O O . HIS B 1 182 ? -3.507 1.601 -16.444 1 70.29 182 HIS B O 1
ATOM 4061 N N . GLU B 1 183 ? -3.636 0.019 -14.843 1 80.45 183 GLU B N 1
ATOM 4062 C CA . GLU B 1 183 ? -4.333 0.808 -13.832 1 80.45 183 GLU B CA 1
ATOM 4063 C C . GLU B 1 183 ? -3.353 1.417 -12.834 1 80.45 183 GLU B C 1
ATOM 4065 O O . GLU B 1 183 ? -2.787 0.707 -12 1 80.45 183 GLU B O 1
ATOM 4070 N N . PRO B 1 184 ? -3.168 2.68 -12.899 1 82.48 184 PRO B N 1
ATOM 4071 C CA . PRO B 1 184 ? -2.106 3.325 -12.122 1 82.48 184 PRO B CA 1
ATOM 4072 C C . PRO B 1 184 ? -2.165 2.975 -10.637 1 82.48 184 PRO B C 1
ATOM 4074 O O . PRO B 1 184 ? -1.126 2.768 -10.006 1 82.48 184 PRO B O 1
ATOM 4077 N N . LEU B 1 185 ? -3.342 2.905 -10.115 1 86.09 185 LEU B N 1
ATOM 4078 C CA . LEU B 1 185 ? -3.496 2.608 -8.695 1 86.09 185 LEU B CA 1
ATOM 4079 C C . LEU B 1 185 ? -2.998 1.202 -8.377 1 86.09 185 LEU B C 1
ATOM 4081 O O . LEU B 1 185 ? -2.342 0.987 -7.355 1 86.09 185 LEU B O 1
ATOM 4085 N N . LEU B 1 186 ? -3.275 0.295 -9.214 1 87.29 186 LEU B N 1
ATOM 4086 C CA . LEU B 1 186 ? -2.866 -1.091 -9.011 1 87.29 186 LEU B CA 1
ATOM 4087 C C . LEU B 1 186 ? -1.355 -1.239 -9.162 1 87.29 186 LEU B C 1
ATOM 4089 O O . LEU B 1 186 ? -0.716 -1.947 -8.38 1 87.29 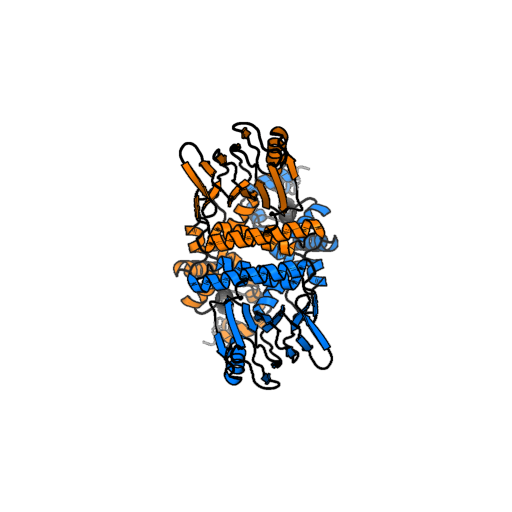186 LEU B O 1
ATOM 4093 N N . VAL B 1 187 ? -0.839 -0.543 -10.115 1 87.73 187 VAL B N 1
ATOM 4094 C CA . VAL B 1 187 ? 0.603 -0.573 -10.342 1 87.73 187 VAL B CA 1
ATOM 4095 C C . VAL B 1 187 ? 1.331 -0.04 -9.11 1 87.73 187 VAL B C 1
ATOM 4097 O O . VAL B 1 187 ? 2.306 -0.639 -8.65 1 87.73 187 VAL B O 1
ATOM 4100 N N . ALA B 1 188 ? 0.859 1.024 -8.605 1 88.66 188 ALA B N 1
ATOM 4101 C CA . ALA B 1 188 ? 1.466 1.628 -7.421 1 88.66 188 ALA B CA 1
ATOM 4102 C C . ALA B 1 188 ? 1.44 0.664 -6.239 1 88.66 188 ALA B C 1
ATOM 4104 O O . ALA B 1 188 ? 2.421 0.551 -5.5 1 88.66 188 ALA B O 1
ATOM 4105 N N . ARG B 1 189 ? 0.353 -0.01 -6.068 1 91.91 189 ARG B N 1
ATOM 4106 C CA . ARG B 1 189 ? 0.216 -0.939 -4.95 1 91.91 189 ARG B CA 1
ATOM 4107 C C . ARG B 1 189 ? 1.15 -2.133 -5.113 1 91.91 189 ARG B C 1
ATOM 4109 O O . ARG B 1 189 ? 1.755 -2.591 -4.142 1 91.91 189 ARG B O 1
ATOM 4116 N N . VAL B 1 190 ? 1.253 -2.64 -6.309 1 93.2 190 VAL B N 1
ATOM 4117 C CA . VAL B 1 190 ? 2.125 -3.779 -6.576 1 93.2 190 VAL B CA 1
ATOM 4118 C C . VAL B 1 190 ? 3.58 -3.386 -6.328 1 93.2 190 VAL B C 1
ATOM 4120 O O . VAL B 1 190 ? 4.333 -4.135 -5.701 1 93.2 190 VAL B O 1
ATOM 4123 N N . GLU B 1 191 ? 3.913 -2.238 -6.818 1 93.57 191 GLU B N 1
ATOM 4124 C CA . GLU B 1 191 ? 5.271 -1.75 -6.6 1 93.57 191 GLU B CA 1
ATOM 4125 C C . GLU B 1 191 ? 5.574 -1.603 -5.112 1 93.57 191 GLU B C 1
ATOM 4127 O O . GLU B 1 191 ? 6.647 -1.996 -4.649 1 93.57 191 GLU B O 1
ATOM 4132 N N . GLU B 1 192 ? 4.657 -1.026 -4.442 1 93.32 192 GLU B N 1
ATOM 4133 C CA . GLU B 1 192 ? 4.812 -0.852 -3.001 1 93.32 192 GLU B CA 1
ATOM 4134 C C . GLU B 1 192 ? 5.019 -2.193 -2.302 1 93.32 192 GLU B C 1
ATOM 4136 O O . GLU B 1 192 ? 5.838 -2.301 -1.387 1 93.32 192 GLU B O 1
ATOM 4141 N N . LEU B 1 193 ? 4.294 -3.143 -2.692 1 95.06 193 LEU B N 1
ATOM 4142 C CA . LEU B 1 193 ? 4.41 -4.473 -2.105 1 95.06 193 LEU B CA 1
ATOM 4143 C C . LEU B 1 193 ? 5.788 -5.068 -2.375 1 95.06 193 LEU B C 1
ATOM 4145 O O . LEU B 1 193 ? 6.416 -5.627 -1.472 1 95.06 193 LEU B O 1
ATOM 4149 N N . VAL B 1 194 ? 6.257 -4.899 -3.578 1 96.77 194 VAL B N 1
ATOM 4150 C CA . VAL B 1 194 ? 7.566 -5.421 -3.955 1 96.77 194 VAL B CA 1
ATOM 4151 C C . VAL B 1 194 ? 8.653 -4.735 -3.131 1 96.77 194 VAL B C 1
ATOM 4153 O O . VAL B 1 194 ? 9.518 -5.401 -2.556 1 96.77 194 VAL B O 1
ATOM 4156 N N . MET B 1 195 ? 8.599 -3.446 -3.029 1 96.74 195 MET B N 1
ATOM 4157 C CA . MET B 1 195 ? 9.618 -2.693 -2.303 1 96.74 195 MET B CA 1
ATOM 4158 C C . MET B 1 195 ? 9.554 -2.992 -0.809 1 96.74 195 MET B C 1
ATOM 4160 O O . MET B 1 195 ? 10.586 -3.204 -0.169 1 96.74 195 MET B O 1
ATOM 4164 N N . THR B 1 196 ? 8.377 -3.073 -0.263 1 95.25 196 THR B N 1
ATOM 4165 C CA . THR B 1 196 ? 8.214 -3.384 1.152 1 95.25 196 THR B CA 1
ATOM 4166 C C . THR B 1 196 ? 8.694 -4.801 1.454 1 95.25 196 THR B C 1
ATOM 4168 O O . THR B 1 196 ? 9.382 -5.029 2.451 1 95.25 196 THR B O 1
ATOM 4171 N N . GLY B 1 197 ? 8.292 -5.705 0.607 1 94.86 197 GLY B N 1
ATOM 4172 C CA . GLY B 1 197 ? 8.734 -7.079 0.787 1 94.86 197 GLY B CA 1
ATOM 4173 C C . GLY B 1 197 ? 10.244 -7.22 0.819 1 94.86 197 GLY B C 1
ATOM 4174 O O . GLY B 1 197 ? 10.786 -7.97 1.633 1 94.86 197 GLY B O 1
ATOM 4175 N N . LEU B 1 198 ? 10.893 -6.477 -0.067 1 96.28 198 LEU B N 1
ATOM 4176 C CA . LEU B 1 198 ? 12.351 -6.484 -0.108 1 96.28 198 LEU B CA 1
ATOM 4177 C C . LEU B 1 198 ? 12.934 -5.918 1.182 1 96.28 198 LEU B C 1
ATOM 4179 O O . LEU B 1 198 ? 13.836 -6.513 1.775 1 96.28 198 LEU B O 1
ATOM 4183 N N . LEU B 1 199 ? 12.415 -4.846 1.677 1 95.96 199 LEU B N 1
ATOM 4184 C CA . LEU B 1 199 ? 12.928 -4.134 2.843 1 95.96 199 LEU B CA 1
ATOM 4185 C C . LEU B 1 199 ? 12.696 -4.939 4.117 1 95.96 199 LEU B C 1
ATOM 4187 O O . LEU B 1 199 ? 13.501 -4.879 5.049 1 95.96 199 LEU B O 1
ATOM 4191 N N . VAL B 1 200 ? 11.669 -5.707 4.122 1 93.31 200 VAL B N 1
ATOM 4192 C CA . VAL B 1 200 ? 11.338 -6.506 5.297 1 93.31 200 VAL B CA 1
ATOM 4193 C C . VAL B 1 200 ? 12.101 -7.828 5.256 1 93.31 200 VAL B C 1
ATOM 4195 O O . VAL B 1 200 ? 12.518 -8.343 6.296 1 93.31 200 VAL B O 1
ATOM 4198 N N . GLY B 1 201 ? 12.28 -8.305 4.141 1 93.17 201 GLY B N 1
ATOM 4199 C CA . GLY B 1 201 ? 12.785 -9.662 4.01 1 93.17 201 GLY B CA 1
ATOM 4200 C C . GLY B 1 201 ? 14.299 -9.731 3.935 1 93.17 201 GLY B C 1
ATOM 4201 O O . GLY B 1 201 ? 14.904 -10.707 4.382 1 93.17 201 GLY B O 1
ATOM 4202 N N . GLN B 1 202 ? 14.92 -8.739 3.296 1 95.55 202 GLN B N 1
ATOM 4203 C CA . GLN B 1 202 ? 16.364 -8.75 3.087 1 95.55 202 GLN B CA 1
ATOM 4204 C C . GLN B 1 202 ? 17.073 -7.853 4.097 1 95.55 202 GLN B C 1
ATOM 4206 O O . GLN B 1 202 ? 16.818 -6.649 4.152 1 95.55 202 GLN B O 1
ATOM 4211 N N . PRO B 1 203 ? 17.945 -8.439 4.878 1 95.53 203 PRO B N 1
ATOM 4212 C CA . PRO B 1 203 ? 18.653 -7.638 5.879 1 95.53 203 PRO B CA 1
ATOM 4213 C C . PRO B 1 203 ? 19.415 -6.466 5.266 1 95.53 203 PRO B C 1
ATOM 4215 O O . PRO B 1 203 ? 19.994 -6.599 4.185 1 95.53 203 PRO B O 1
ATOM 4218 N N . HIS B 1 204 ? 19.432 -5.319 5.921 1 95.1 204 HIS B N 1
ATOM 4219 C CA . HIS B 1 204 ? 20.129 -4.096 5.537 1 95.1 204 HIS B CA 1
ATOM 4220 C C . HIS B 1 204 ? 20.45 -3.239 6.757 1 95.1 204 HIS B C 1
ATOM 4222 O O . HIS B 1 204 ? 20.109 -3.604 7.885 1 95.1 204 HIS B O 1
ATOM 4228 N N . ASN B 1 205 ? 21.053 -2.123 6.59 1 94.95 205 ASN B N 1
ATOM 4229 C CA . ASN B 1 205 ? 21.565 -1.3 7.681 1 94.95 205 ASN B CA 1
ATOM 4230 C C . ASN B 1 205 ? 20.435 -0.624 8.452 1 94.95 205 ASN B C 1
ATOM 4232 O O . ASN B 1 205 ? 20.661 -0.057 9.522 1 94.95 205 ASN B O 1
ATOM 4236 N N . TYR B 1 206 ? 19.157 -0.735 8.034 1 95.37 206 TYR B N 1
ATOM 4237 C CA . TYR B 1 206 ? 18.021 -0.155 8.743 1 95.37 206 TYR B CA 1
ATOM 4238 C C . TYR B 1 206 ? 17.067 -1.241 9.225 1 95.37 206 TYR B C 1
ATOM 4240 O O . TYR B 1 206 ? 15.964 -0.945 9.69 1 95.37 206 TYR B O 1
ATOM 4248 N N . SER B 1 207 ? 17.428 -2.47 9.131 1 94.43 207 SER B N 1
ATOM 4249 C CA . SER B 1 207 ? 16.54 -3.578 9.466 1 94.43 207 SER B CA 1
ATOM 4250 C C . SER B 1 207 ? 16.104 -3.515 10.926 1 94.43 207 SER B C 1
ATOM 4252 O O . SER B 1 207 ? 14.924 -3.694 11.235 1 94.43 207 SER B O 1
ATOM 4254 N N . GLU B 1 208 ? 16.992 -3.258 11.813 1 92.77 208 GLU B N 1
ATOM 4255 C CA . GLU B 1 208 ? 16.664 -3.187 13.233 1 92.77 208 GLU B CA 1
ATOM 4256 C C . GLU B 1 208 ? 15.738 -2.01 13.528 1 92.77 208 GLU B C 1
ATOM 4258 O O . GLU B 1 208 ? 14.807 -2.131 14.327 1 92.77 208 GLU B O 1
ATOM 4263 N N . LEU B 1 209 ? 16.069 -0.968 12.882 1 91.68 209 LEU B N 1
ATOM 4264 C CA . LEU B 1 209 ? 15.238 0.217 13.064 1 91.68 209 LEU B CA 1
ATOM 4265 C C . LEU B 1 209 ? 13.822 -0.028 12.553 1 91.68 209 LEU B C 1
ATOM 4267 O O . LEU B 1 209 ? 12.849 0.395 13.181 1 91.68 209 LEU B O 1
ATOM 4271 N N . LEU B 1 210 ? 13.712 -0.647 11.453 1 91.14 210 LEU B N 1
ATOM 4272 C CA . LEU B 1 210 ? 12.414 -0.963 10.865 1 91.14 210 LEU B CA 1
ATOM 4273 C C . LEU B 1 210 ? 11.599 -1.855 11.795 1 91.14 210 LEU B C 1
ATOM 4275 O O . LEU B 1 210 ? 10.403 -1.629 11.989 1 91.14 210 LEU B O 1
ATOM 4279 N N . LEU B 1 211 ? 12.211 -2.801 12.382 1 86.23 211 LEU B N 1
ATOM 4280 C CA . LEU B 1 211 ? 11.557 -3.709 13.318 1 86.23 211 LEU B CA 1
ATOM 4281 C C . LEU B 1 211 ? 11.07 -2.958 14.553 1 86.23 211 LEU B C 1
ATOM 4283 O O . LEU B 1 211 ? 9.978 -3.228 15.058 1 86.23 211 LEU B O 1
ATOM 4287 N N . SER B 1 212 ? 11.829 -2.031 14.962 1 86.57 212 SER B N 1
ATOM 4288 C CA . SER B 1 212 ? 11.469 -1.269 16.153 1 86.57 212 SER B CA 1
ATOM 4289 C C . SER B 1 212 ? 10.336 -0.29 15.862 1 86.57 212 SER B C 1
ATOM 4291 O O . SER B 1 212 ? 9.511 -0.01 16.734 1 86.57 212 SER B O 1
ATOM 4293 N N . THR B 1 213 ? 10.325 0.188 14.652 1 86.9 213 THR B N 1
ATOM 4294 C CA . THR B 1 213 ? 9.313 1.156 14.242 1 86.9 213 THR B CA 1
ATOM 4295 C C . THR B 1 213 ? 7.935 0.504 14.183 1 86.9 213 THR B C 1
ATOM 4297 O O . THR B 1 213 ? 6.928 1.138 14.509 1 86.9 213 THR B O 1
ATOM 4300 N N . HIS B 1 214 ? 7.866 -0.772 13.844 1 84.72 214 HIS B N 1
ATOM 4301 C CA . HIS B 1 214 ? 6.587 -1.436 13.624 1 84.72 214 HIS B CA 1
ATOM 4302 C C . HIS B 1 214 ? 6.346 -2.526 14.663 1 84.72 214 HIS B C 1
ATOM 4304 O O . HIS B 1 214 ? 5.388 -3.295 14.552 1 84.72 214 HIS B O 1
ATOM 4310 N N . GLY B 1 215 ? 7.215 -2.554 15.571 1 81 215 GLY B N 1
ATOM 4311 C CA . GLY B 1 215 ? 7.045 -3.461 16.695 1 81 215 GLY B CA 1
ATOM 4312 C C . GLY B 1 215 ? 6.202 -2.876 17.811 1 81 215 GLY B C 1
ATOM 4313 O O . GLY B 1 215 ? 5.629 -1.794 17.663 1 81 215 GLY B O 1
ATOM 4314 N N . PRO B 1 216 ? 5.997 -3.638 18.835 1 78.9 216 PRO B N 1
ATOM 4315 C CA . PRO B 1 216 ? 5.225 -3.151 19.982 1 78.9 216 PRO B CA 1
ATOM 4316 C C . PRO B 1 216 ? 5.789 -1.858 20.567 1 78.9 216 PRO B C 1
ATOM 4318 O O . PRO B 1 216 ? 7.009 -1.71 20.684 1 78.9 216 PRO B O 1
ATOM 4321 N N . ALA B 1 217 ? 4.913 -0.937 20.771 1 80.18 217 ALA B N 1
ATOM 4322 C CA . ALA B 1 217 ? 5.34 0.339 21.339 1 80.18 217 ALA B CA 1
ATOM 4323 C C . ALA B 1 217 ? 5.897 0.154 22.748 1 80.18 217 ALA B C 1
ATOM 4325 O O . ALA B 1 217 ? 5.273 -0.5 23.587 1 80.18 217 ALA B O 1
ATOM 4326 N N . ARG B 1 218 ? 6.99 0.764 23.012 1 84.36 218 ARG B N 1
ATOM 4327 C CA . ARG B 1 218 ? 7.552 0.843 24.356 1 84.36 218 ARG B CA 1
ATOM 4328 C C . ARG B 1 218 ? 6.907 1.972 25.154 1 84.36 218 ARG B C 1
ATOM 4330 O O . ARG B 1 218 ? 6.46 2.967 24.581 1 84.36 218 ARG B O 1
ATOM 4337 N N . PRO B 1 219 ? 6.796 1.828 26.385 1 88.58 219 PRO B N 1
ATOM 4338 C CA . PRO B 1 219 ? 6.203 2.874 27.221 1 88.58 219 PRO B CA 1
ATOM 4339 C C . PRO B 1 219 ? 6.831 4.246 26.985 1 88.58 219 PRO B C 1
ATOM 4341 O O . PRO B 1 219 ? 6.132 5.261 27.006 1 88.58 219 PRO B O 1
ATOM 4344 N N . ARG B 1 220 ? 8.029 4.32 26.687 1 90.72 220 ARG B N 1
ATOM 4345 C CA . ARG B 1 220 ? 8.743 5.578 26.495 1 90.72 220 ARG B CA 1
ATOM 4346 C C . ARG B 1 220 ? 8.193 6.342 25.295 1 90.72 220 ARG B C 1
ATOM 4348 O O . ARG B 1 220 ? 8.078 7.568 25.333 1 90.72 220 ARG B O 1
ATOM 4355 N N . VAL B 1 221 ? 7.917 5.57 24.315 1 91.42 221 VAL B N 1
ATOM 4356 C CA . VAL B 1 221 ? 7.413 6.181 23.089 1 91.42 221 VAL B CA 1
ATOM 4357 C C . VAL B 1 221 ? 6.031 6.78 23.339 1 91.42 221 VAL B C 1
ATOM 4359 O O . VAL B 1 221 ? 5.722 7.869 22.851 1 91.42 221 VAL B O 1
ATOM 4362 N N . VAL B 1 222 ? 5.24 6.05 24.015 1 93.64 222 VAL B N 1
ATOM 4363 C CA . VAL B 1 222 ? 3.91 6.54 24.361 1 93.64 222 VAL B CA 1
ATOM 4364 C C . VAL B 1 222 ? 4.028 7.793 25.226 1 93.64 222 VAL B C 1
ATOM 4366 O O . VAL B 1 222 ? 3.3 8.766 25.022 1 93.64 222 VAL B O 1
ATOM 4369 N N . LYS B 1 223 ? 4.936 7.794 26.128 1 94.92 223 LYS B N 1
ATOM 4370 C CA . LYS B 1 223 ? 5.171 8.956 26.98 1 94.92 223 LYS B CA 1
ATOM 4371 C C . LYS B 1 223 ? 5.603 10.165 26.154 1 94.92 223 LYS B C 1
ATOM 4373 O O . LYS B 1 223 ? 5.157 11.286 26.406 1 94.92 223 LYS B O 1
ATOM 4378 N N . GLN B 1 224 ? 6.466 9.889 25.236 1 94.74 224 GLN B N 1
ATOM 4379 C CA . GLN B 1 224 ? 6.911 10.959 24.349 1 94.74 224 GLN B CA 1
ATOM 4380 C C . GLN B 1 224 ? 5.734 11.582 23.604 1 94.74 224 GLN B C 1
ATOM 4382 O O . GLN B 1 224 ? 5.658 12.804 23.463 1 94.74 224 GLN B O 1
ATOM 4387 N N . ALA B 1 225 ? 4.884 10.764 23.099 1 94.93 225 ALA B N 1
ATOM 4388 C CA . ALA B 1 225 ? 3.698 11.245 22.396 1 94.93 225 ALA B CA 1
ATOM 4389 C C . ALA B 1 225 ? 2.795 12.047 23.328 1 94.93 225 ALA B C 1
ATOM 4391 O O . ALA B 1 225 ? 2.283 13.103 22.95 1 94.93 225 ALA B O 1
ATOM 4392 N N . ILE B 1 226 ? 2.665 11.563 24.499 1 94.98 226 ILE B N 1
ATOM 4393 C CA . ILE B 1 226 ? 1.869 12.252 25.508 1 94.98 226 ILE B CA 1
ATOM 4394 C C . ILE B 1 226 ? 2.461 13.633 25.778 1 94.98 226 ILE B C 1
ATOM 4396 O O . ILE B 1 226 ? 1.736 14.63 25.814 1 94.98 226 ILE B O 1
ATOM 4400 N N . ASP B 1 227 ? 3.696 13.659 25.915 1 95.87 227 ASP B N 1
ATOM 4401 C CA . ASP B 1 227 ? 4.38 14.922 26.175 1 95.87 227 ASP B CA 1
ATOM 4402 C C . ASP B 1 227 ? 4.136 15.922 25.047 1 95.87 227 ASP B C 1
ATOM 4404 O O . ASP B 1 227 ? 3.895 17.104 25.299 1 95.87 227 ASP B O 1
ATOM 4408 N N . LEU B 1 228 ? 4.19 15.467 23.878 1 94.23 228 LEU B N 1
ATOM 4409 C CA . LEU B 1 228 ? 3.951 16.328 22.725 1 94.23 228 LEU B CA 1
ATOM 4410 C C . LEU B 1 228 ? 2.53 16.881 22.745 1 94.23 228 LEU B C 1
ATOM 4412 O O . LEU B 1 228 ? 2.322 18.078 22.531 1 94.23 228 LEU B O 1
ATOM 4416 N N . LEU B 1 229 ? 1.602 16.035 23.005 1 94.17 229 LEU B N 1
ATOM 4417 C CA . LEU B 1 229 ? 0.193 16.412 23.019 1 94.17 229 LEU B CA 1
ATOM 4418 C C . LEU B 1 229 ? -0.093 17.404 24.141 1 94.17 229 LEU B C 1
ATOM 4420 O O . LEU B 1 229 ? -0.91 18.313 23.978 1 94.17 229 LEU B O 1
ATOM 4424 N N . GLU B 1 230 ? 0.59 17.264 25.237 1 94.89 230 GLU B N 1
ATOM 4425 C CA . GLU B 1 230 ? 0.374 18.134 26.389 1 94.89 230 GLU B CA 1
ATOM 4426 C C . GLU B 1 230 ? 1.114 19.459 26.226 1 94.89 230 GLU B C 1
ATOM 4428 O O . GLU B 1 230 ? 0.647 20.499 26.695 1 94.89 230 GLU B O 1
ATOM 4433 N N . GLN B 1 231 ? 2.203 19.412 25.54 1 93.45 231 GLN B N 1
ATOM 4434 C CA . GLN B 1 231 ? 3.016 20.61 25.361 1 93.45 231 GLN B CA 1
ATOM 4435 C C . GLN B 1 231 ? 2.439 21.51 24.273 1 93.45 231 GLN B C 1
ATOM 4437 O O . GLN B 1 231 ? 2.521 22.736 24.365 1 93.45 231 GLN B O 1
ATOM 4442 N N . GLN B 1 232 ? 1.863 20.886 23.303 1 91.28 232 GLN B N 1
ATOM 4443 C CA . GLN B 1 232 ? 1.339 21.655 22.179 1 91.28 232 GLN B CA 1
ATOM 4444 C C . GLN B 1 232 ? -0.048 21.161 21.775 1 91.28 232 GLN B C 1
ATOM 4446 O O . GLN B 1 232 ? -0.264 20.776 20.624 1 91.28 232 GLN B O 1
ATOM 4451 N N . PRO B 1 233 ? -1.011 21.313 22.639 1 89.71 233 PRO B N 1
ATOM 4452 C CA . PRO B 1 233 ? -2.339 20.765 22.353 1 89.71 233 PRO B CA 1
ATOM 4453 C C . PRO B 1 233 ? -3.083 21.55 21.275 1 89.71 233 PRO B C 1
ATOM 4455 O O . PRO B 1 233 ? -4.075 21.064 20.726 1 89.71 233 PRO B O 1
ATOM 4458 N N . ASP B 1 234 ? -2.631 22.751 21.028 1 82.33 234 ASP B N 1
ATOM 4459 C CA . ASP B 1 234 ? -3.297 23.611 20.054 1 82.33 234 ASP B CA 1
ATOM 4460 C C . ASP B 1 234 ? -2.918 23.222 18.627 1 82.33 234 ASP B C 1
ATOM 4462 O O . ASP B 1 234 ? -3.574 23.638 17.67 1 82.33 234 ASP B O 1
ATOM 4466 N N . GLN B 1 235 ? -1.891 22.416 18.534 1 81.78 235 GLN B N 1
ATOM 4467 C CA . GLN B 1 235 ? -1.471 21.96 17.214 1 81.78 235 GLN B CA 1
ATOM 4468 C C . GLN B 1 235 ? -2.433 20.912 16.662 1 81.78 235 GLN B C 1
ATOM 4470 O O . GLN B 1 235 ? -2.988 20.112 17.418 1 81.78 235 GLN B O 1
ATOM 4475 N N . PRO B 1 236 ? -2.662 20.989 15.365 1 78.1 236 PRO B N 1
ATOM 4476 C CA . PRO B 1 236 ? -3.529 19.978 14.757 1 78.1 236 PRO B CA 1
ATOM 4477 C C . PRO B 1 236 ? -2.827 18.635 14.567 1 78.1 236 PRO B C 1
ATOM 4479 O O . PRO B 1 236 ? -2.605 18.205 13.433 1 78.1 236 PRO B O 1
ATOM 4482 N N . TRP B 1 237 ? -2.654 17.901 15.653 1 84.74 237 TRP B N 1
ATOM 4483 C CA . TRP B 1 237 ? -1.945 16.626 15.62 1 84.74 237 TRP B CA 1
ATOM 4484 C C . TRP B 1 237 ? -2.786 15.553 14.936 1 84.74 237 TRP B C 1
ATOM 4486 O O . TRP B 1 237 ? -3.958 15.366 15.272 1 84.74 237 TRP B O 1
ATOM 4496 N N . SER B 1 238 ? -2.179 14.972 13.967 1 81.38 238 SER B N 1
ATOM 4497 C CA . SER B 1 238 ? -2.713 13.725 13.428 1 81.38 238 SER B CA 1
ATOM 4498 C C . SER B 1 238 ? -1.906 12.524 13.909 1 81.38 238 SER B C 1
ATOM 4500 O O . SER B 1 238 ? -0.818 12.684 14.467 1 81.38 238 SER B O 1
ATOM 4502 N N . ILE B 1 239 ? -2.523 11.408 13.722 1 84.63 239 ILE B N 1
ATOM 4503 C CA . ILE B 1 239 ? -1.791 10.196 14.071 1 84.63 239 ILE B CA 1
ATOM 4504 C C . ILE B 1 239 ? -0.509 10.112 13.247 1 84.63 239 ILE B C 1
ATOM 4506 O O . ILE B 1 239 ? 0.516 9.623 13.729 1 84.63 239 ILE B O 1
ATOM 4510 N N . SER B 1 240 ? -0.516 10.581 12.069 1 80.43 240 SER B N 1
ATOM 4511 C CA . SER B 1 240 ? 0.659 10.595 11.203 1 80.43 240 SER B CA 1
ATOM 4512 C C . SER B 1 240 ? 1.729 11.541 11.737 1 80.43 240 SER B C 1
ATOM 4514 O O . SER B 1 240 ? 2.918 11.216 11.717 1 80.43 240 SER B O 1
ATOM 4516 N N . ASP B 1 241 ? 1.285 12.663 12.216 1 82.23 241 ASP B N 1
ATOM 4517 C CA . ASP B 1 241 ? 2.211 13.619 12.816 1 82.23 241 ASP B CA 1
ATOM 4518 C C . ASP B 1 241 ? 2.916 13.014 14.028 1 82.23 241 ASP B C 1
ATOM 4520 O O . ASP B 1 241 ? 4.132 13.154 14.179 1 82.23 241 ASP B O 1
ATOM 4524 N N . LEU B 1 242 ? 2.125 12.403 14.828 1 89.62 242 LEU B N 1
ATOM 4525 C CA . LEU B 1 242 ? 2.676 11.802 16.037 1 89.62 242 LEU B CA 1
ATOM 4526 C C . LEU B 1 242 ? 3.628 10.662 15.692 1 89.62 242 LEU B C 1
ATOM 4528 O O . LEU B 1 242 ? 4.653 10.481 16.354 1 89.62 242 LEU B O 1
ATOM 4532 N N . SER B 1 243 ? 3.269 9.93 14.752 1 89.47 243 SER B N 1
ATOM 4533 C CA . SER B 1 243 ? 4.12 8.845 14.274 1 89.47 243 SER B CA 1
ATOM 4534 C C . SER B 1 243 ? 5.488 9.364 13.844 1 89.47 243 SER B C 1
ATOM 4536 O O . SER B 1 243 ? 6.518 8.817 14.24 1 89.47 243 SER B O 1
ATOM 4538 N N . ARG B 1 244 ? 5.537 10.408 13.128 1 83.78 244 ARG B N 1
ATOM 4539 C CA . ARG B 1 244 ? 6.78 11.002 12.647 1 83.78 244 ARG B CA 1
ATOM 4540 C C . ARG B 1 244 ? 7.604 11.558 13.804 1 83.78 244 ARG B C 1
ATOM 4542 O O . ARG B 1 244 ? 8.824 11.384 13.844 1 83.78 244 ARG B O 1
ATOM 4549 N N . ALA B 1 245 ? 6.882 12.138 14.698 1 87.53 245 ALA B N 1
ATOM 4550 C CA . ALA B 1 245 ? 7.556 12.786 15.82 1 87.53 245 ALA B CA 1
ATOM 4551 C C . ALA B 1 245 ? 8.156 11.754 16.771 1 87.53 245 ALA B C 1
ATOM 4553 O O . ALA B 1 245 ? 9.172 12.013 17.419 1 87.53 245 ALA B O 1
ATOM 4554 N N . THR B 1 246 ? 7.531 10.605 16.872 1 91.56 246 THR B N 1
ATOM 4555 C CA . THR B 1 246 ? 7.966 9.602 17.838 1 91.56 246 THR B CA 1
ATOM 4556 C C . THR B 1 246 ? 8.776 8.506 17.153 1 91.56 246 THR B C 1
ATOM 4558 O O . THR B 1 246 ? 9.401 7.679 17.82 1 91.56 246 THR B O 1
ATOM 4561 N N . GLY B 1 247 ? 8.716 8.433 15.872 1 86.89 247 GLY B N 1
ATOM 4562 C CA . GLY B 1 247 ? 9.505 7.467 15.124 1 86.89 247 GLY B CA 1
ATOM 4563 C C . GLY B 1 247 ? 8.891 6.079 15.11 1 86.89 247 GLY B C 1
ATOM 4564 O O . GLY B 1 247 ? 9.6 5.083 14.952 1 86.89 247 GLY B O 1
ATOM 4565 N N . VAL B 1 248 ? 7.644 6 15.445 1 89.49 248 VAL B N 1
ATOM 4566 C CA . VAL B 1 248 ? 6.97 4.707 15.393 1 89.49 248 VAL B CA 1
ATOM 4567 C C . VAL B 1 248 ? 5.72 4.811 14.522 1 89.49 248 VAL B C 1
ATOM 4569 O O . VAL B 1 248 ? 5.195 5.906 14.308 1 89.49 248 VAL B O 1
ATOM 4572 N N . SER B 1 249 ? 5.303 3.731 13.958 1 88.05 249 SER B N 1
ATOM 4573 C CA . SER B 1 249 ? 4.162 3.71 13.048 1 88.05 249 SER B CA 1
ATOM 4574 C C . SER B 1 249 ? 2.878 4.12 13.762 1 88.05 249 SER B C 1
ATOM 4576 O O . SER B 1 249 ? 2.783 4.017 14.987 1 88.05 249 SER B O 1
ATOM 4578 N N . ALA B 1 250 ? 1.88 4.579 12.999 1 87.07 250 ALA B N 1
ATOM 4579 C CA . ALA B 1 250 ? 0.568 4.937 13.531 1 87.07 250 ALA B CA 1
ATOM 4580 C C . ALA B 1 250 ? -0.069 3.757 14.26 1 87.07 250 ALA B C 1
ATOM 4582 O O . ALA B 1 250 ? -0.671 3.928 15.322 1 87.07 250 ALA B O 1
ATOM 4583 N N . ARG B 1 251 ? 0.099 2.605 13.714 1 82.59 251 ARG B N 1
ATOM 4584 C CA . ARG B 1 251 ? -0.47 1.408 14.325 1 82.59 251 ARG B CA 1
ATOM 4585 C C . ARG B 1 251 ? 0.18 1.121 15.675 1 82.59 251 ARG B C 1
ATOM 4587 O O . ARG B 1 251 ? -0.511 0.819 16.65 1 82.59 251 ARG B O 1
ATOM 4594 N N . THR B 1 252 ? 1.464 1.161 15.697 1 87.8 252 THR B N 1
ATOM 4595 C CA . THR B 1 252 ? 2.211 0.939 16.93 1 87.8 252 THR B CA 1
ATOM 4596 C C . THR B 1 252 ? 1.801 1.947 18 1 87.8 252 THR B C 1
ATOM 4598 O O . THR B 1 252 ? 1.595 1.581 19.159 1 87.8 252 THR B O 1
ATOM 4601 N N . LEU B 1 253 ? 1.678 3.117 17.6 1 90.98 253 LEU B N 1
ATOM 4602 C CA . LEU B 1 253 ? 1.287 4.168 18.532 1 90.98 253 LEU B CA 1
ATOM 4603 C C . LEU B 1 253 ? -0.142 3.957 19.021 1 90.98 253 LEU B C 1
ATOM 4605 O O . LEU B 1 253 ? -0.424 4.106 20.212 1 90.98 253 LEU B O 1
ATOM 4609 N N . GLN B 1 254 ? -1.033 3.673 18.166 1 89.71 254 GLN B N 1
ATOM 4610 C CA . GLN B 1 254 ? -2.426 3.431 18.524 1 89.71 254 GLN B CA 1
ATOM 4611 C C . GLN B 1 254 ? -2.547 2.274 19.512 1 89.71 254 GLN B C 1
ATOM 4613 O O . GLN B 1 254 ? -3.251 2.38 20.518 1 89.71 254 GLN B O 1
ATOM 4618 N N . TYR B 1 255 ? -1.852 1.247 19.22 1 88.77 255 TYR B N 1
ATOM 4619 C CA . TYR B 1 255 ? -1.874 0.096 20.115 1 88.77 255 TYR B CA 1
ATOM 4620 C C . TYR B 1 255 ? -1.237 0.437 21.457 1 88.77 255 TYR B C 1
ATOM 4622 O O . TYR B 1 255 ? -1.728 0.019 22.509 1 88.77 255 TYR B O 1
ATOM 4630 N N . GLY B 1 256 ? -0.107 1.13 21.352 1 91.9 256 GLY B N 1
ATOM 4631 C CA . GLY B 1 256 ? 0.555 1.546 22.578 1 91.9 256 GLY B CA 1
ATOM 4632 C C . GLY B 1 256 ? -0.327 2.395 23.474 1 91.9 256 GLY B C 1
ATOM 4633 O O . GLY B 1 256 ? -0.378 2.18 24.687 1 91.9 256 GLY B O 1
ATOM 4634 N N . PHE B 1 257 ? -1.004 3.3 22.929 1 93.37 257 PHE B N 1
ATOM 4635 C CA . PHE B 1 257 ? -1.914 4.147 23.691 1 93.37 257 PHE B CA 1
ATOM 4636 C C . PHE B 1 257 ? -3.032 3.319 24.313 1 93.37 257 PHE B C 1
ATOM 4638 O O . PHE B 1 257 ? -3.394 3.527 25.473 1 93.37 257 PHE B O 1
ATOM 4645 N N . GLN B 1 258 ? -3.574 2.47 23.573 1 91.9 258 GLN B N 1
ATOM 4646 C CA . GLN B 1 258 ? -4.634 1.616 24.096 1 91.9 258 GLN B CA 1
ATOM 4647 C C . GLN B 1 258 ? -4.1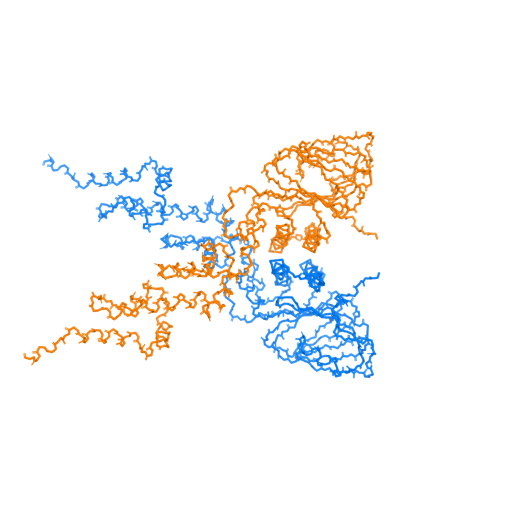31 0.761 25.256 1 91.9 258 GLN B C 1
ATOM 4649 O O . GLN B 1 258 ? -4.821 0.608 26.266 1 91.9 258 GLN B O 1
ATOM 4654 N N . ARG B 1 259 ? -2.983 0.307 25.131 1 91.79 259 ARG B N 1
ATOM 4655 C CA . ARG B 1 259 ? -2.405 -0.6 26.118 1 91.79 259 ARG B CA 1
ATOM 4656 C C . ARG B 1 259 ? -2.002 0.152 27.382 1 91.79 259 ARG B C 1
ATOM 4658 O O . ARG B 1 259 ? -2.294 -0.292 28.494 1 91.79 259 ARG B O 1
ATOM 4665 N N . TYR B 1 260 ? -1.404 1.331 27.183 1 93.45 260 TYR B N 1
ATOM 4666 C CA . TYR B 1 260 ? -0.751 1.981 28.314 1 93.45 260 TYR B CA 1
ATOM 4667 C C . TYR B 1 260 ? -1.592 3.139 28.838 1 93.45 260 TYR B C 1
ATOM 4669 O O . TYR B 1 260 ? -1.422 3.571 29.98 1 93.45 260 TYR B O 1
ATOM 4677 N N . VAL B 1 261 ? -2.467 3.687 27.997 1 92.72 261 VAL B N 1
ATOM 4678 C CA . VAL B 1 261 ? -3.248 4.854 28.391 1 92.72 261 VAL B CA 1
ATOM 4679 C C . VAL B 1 261 ? -4.73 4.49 28.45 1 92.72 261 VAL B C 1
ATOM 4681 O O . VAL B 1 261 ? -5.503 5.123 29.172 1 92.72 261 VAL B O 1
ATOM 4684 N N . GLY B 1 262 ? -5.138 3.492 27.588 1 93.05 262 GLY B N 1
ATOM 4685 C CA . GLY B 1 262 ? -6.515 3.022 27.6 1 93.05 262 GLY B CA 1
ATOM 4686 C C . GLY B 1 262 ? -7.397 3.736 26.594 1 93.05 262 GLY B C 1
ATOM 4687 O O . GLY B 1 262 ? -8.573 3.398 26.441 1 93.05 262 GLY B O 1
ATOM 4688 N N . VAL B 1 263 ? -6.841 4.752 25.924 1 92.1 263 VAL B N 1
ATOM 4689 C CA . VAL B 1 263 ? -7.596 5.477 24.908 1 92.1 263 VAL B CA 1
ATOM 4690 C C . VAL B 1 263 ? -6.703 5.753 23.7 1 92.1 263 VAL B C 1
ATOM 4692 O O . VAL B 1 263 ? -5.484 5.579 23.768 1 92.1 263 VAL B O 1
ATOM 4695 N N . SER B 1 264 ? -7.27 6.194 22.568 1 92.25 264 SER B N 1
ATOM 4696 C CA . SER B 1 264 ? -6.506 6.536 21.373 1 92.25 264 SER B CA 1
ATOM 4697 C C . SER B 1 264 ? -5.795 7.875 21.535 1 92.25 264 SER B C 1
ATOM 4699 O O . SER B 1 264 ? -6.188 8.696 22.366 1 92.25 264 SER B O 1
ATOM 4701 N N . PRO B 1 265 ? -4.782 8.121 20.718 1 92.35 265 PRO B N 1
ATOM 4702 C CA . PRO B 1 265 ? -4.097 9.414 20.773 1 92.35 265 PRO B CA 1
ATOM 4703 C C . PRO B 1 265 ? -5.036 10.591 20.517 1 92.35 265 PRO B C 1
ATOM 4705 O O . PRO B 1 265 ? -4.926 11.628 21.176 1 92.35 265 PRO B O 1
ATOM 4708 N N . THR B 1 266 ? -5.928 10.397 19.67 1 88.42 266 THR B N 1
ATOM 4709 C CA . THR B 1 266 ? -6.866 11.462 19.334 1 88.42 266 THR B CA 1
ATOM 4710 C C . THR B 1 266 ? -7.808 11.741 20.502 1 88.42 266 THR B C 1
ATOM 4712 O O . THR B 1 266 ? -8.098 12.899 20.81 1 88.42 266 THR B O 1
ATOM 4715 N N . CYS B 1 267 ? -8.296 10.718 21.1 1 91.28 267 CYS B N 1
ATOM 4716 C CA . CYS B 1 267 ? -9.141 10.871 22.279 1 91.28 267 CYS B CA 1
ATOM 4717 C C . CYS B 1 267 ? -8.375 11.534 23.417 1 91.28 267 CYS B C 1
ATOM 4719 O O . CYS B 1 267 ? -8.909 12.404 24.107 1 91.28 267 CYS B O 1
ATOM 4721 N N . TYR B 1 268 ? -7.156 11.093 23.582 1 94.52 268 TYR B N 1
ATOM 4722 C CA . TYR B 1 268 ? -6.321 11.694 24.615 1 94.52 268 TYR B CA 1
ATOM 4723 C C . TYR B 1 268 ? -6.138 13.187 24.368 1 94.52 268 TYR B C 1
ATOM 4725 O O . TYR B 1 268 ? -6.229 13.992 25.298 1 94.52 268 TYR B O 1
ATOM 4733 N N . LEU B 1 269 ? -5.875 13.524 23.146 1 94.39 269 LEU B N 1
ATOM 4734 C CA . LEU B 1 269 ? -5.713 14.926 22.774 1 94.39 269 LEU B CA 1
ATOM 4735 C C . LEU B 1 269 ? -6.978 15.719 23.08 1 94.39 269 LEU B C 1
ATOM 4737 O O . LEU B 1 269 ? -6.905 16.84 23.588 1 94.39 269 LEU B O 1
ATOM 4741 N N . ARG B 1 270 ? -8.096 15.201 22.737 1 93.09 270 ARG B N 1
ATOM 4742 C CA . ARG B 1 270 ? -9.373 15.846 23.027 1 93.09 270 ARG B CA 1
ATOM 4743 C C . ARG B 1 270 ? -9.526 16.11 24.521 1 93.09 270 ARG B C 1
ATOM 4745 O O . ARG B 1 270 ? -9.979 17.184 24.923 1 93.09 270 ARG B O 1
ATOM 4752 N N . GLU B 1 271 ? -9.122 15.198 25.333 1 94.48 271 GLU B N 1
ATOM 4753 C CA . GLU B 1 271 ? -9.198 15.35 26.783 1 94.48 271 GLU B CA 1
ATOM 4754 C C . GLU B 1 271 ? -8.278 16.466 27.27 1 94.48 271 GLU B C 1
ATOM 4756 O O . GLU B 1 271 ? -8.655 17.254 28.14 1 94.48 271 GLU B O 1
ATOM 4761 N N . VAL B 1 272 ? -7.13 16.461 26.74 1 95.85 272 VAL B N 1
ATOM 4762 C CA . VAL B 1 272 ? -6.167 17.498 27.096 1 95.85 272 VAL B CA 1
ATOM 4763 C C . VAL B 1 272 ? -6.727 18.871 26.729 1 95.85 272 VAL B C 1
ATOM 4765 O O . VAL B 1 272 ? -6.641 19.815 27.518 1 95.85 272 VAL B O 1
ATOM 4768 N N . ARG B 1 273 ? -7.313 18.964 25.589 1 94.75 273 ARG B N 1
ATOM 4769 C CA . ARG B 1 273 ? -7.868 20.224 25.107 1 94.75 273 ARG B CA 1
ATOM 4770 C C . ARG B 1 273 ? -9.052 20.664 25.961 1 94.75 273 ARG B C 1
ATOM 4772 O O . ARG B 1 273 ? -9.198 21.85 26.266 1 94.75 273 ARG B O 1
ATOM 4779 N N . LEU B 1 274 ? -9.873 19.751 26.326 1 95.44 274 LEU B N 1
ATOM 4780 C CA . LEU B 1 274 ? -10.998 20.065 27.201 1 95.44 274 LEU B CA 1
ATOM 4781 C C . LEU B 1 274 ? -10.51 20.612 28.538 1 95.44 274 LEU B C 1
ATOM 4783 O O . LEU B 1 274 ? -11.096 21.551 29.081 1 95.44 274 LEU B O 1
ATOM 4787 N N . GLN B 1 275 ? -9.505 20.038 29.041 1 95.62 275 GLN B N 1
ATOM 4788 C CA . GLN B 1 275 ? -8.93 20.498 30.3 1 95.62 275 GLN B CA 1
ATOM 4789 C C . GLN B 1 275 ? -8.379 21.915 30.169 1 95.62 275 GLN B C 1
ATOM 4791 O O . GLN B 1 275 ? -8.49 22.719 31.097 1 95.62 275 GLN B O 1
ATOM 4796 N N . ARG B 1 276 ? -7.811 22.157 29.068 1 94.51 276 ARG B N 1
ATOM 4797 C CA . ARG B 1 276 ? -7.278 23.494 28.828 1 94.51 276 ARG B CA 1
ATOM 4798 C C . ARG B 1 276 ? -8.4 24.523 28.742 1 94.51 276 ARG B C 1
ATOM 4800 O O . ARG B 1 276 ? -8.272 25.634 29.259 1 94.51 276 ARG B O 1
ATOM 4807 N N . VAL B 1 277 ? -9.424 24.173 28.112 1 94.3 277 VAL B N 1
ATOM 4808 C CA . VAL B 1 277 ? -10.577 25.063 28.021 1 94.3 277 VAL B CA 1
ATOM 4809 C C . VAL B 1 277 ? -11.142 25.321 29.416 1 94.3 277 VAL B C 1
ATOM 4811 O O . VAL B 1 277 ? -11.427 26.466 29.775 1 94.3 277 VAL B O 1
ATOM 4814 N N . ARG B 1 278 ? -11.287 24.301 30.144 1 95.27 278 ARG B N 1
ATOM 4815 C CA . ARG B 1 278 ? -11.825 24.446 31.493 1 95.27 278 ARG B CA 1
ATOM 4816 C C . ARG B 1 278 ? -10.948 25.364 32.337 1 95.27 278 ARG B C 1
ATOM 4818 O O . ARG B 1 278 ? -11.456 26.21 33.076 1 95.27 278 ARG B O 1
ATOM 4825 N N . ALA B 1 279 ? -9.68 25.157 32.24 1 94.18 279 ALA B N 1
ATOM 4826 C CA . ALA B 1 279 ? -8.73 25.98 32.984 1 94.18 279 ALA B CA 1
ATOM 4827 C C . ALA B 1 279 ? -8.858 27.451 32.596 1 94.18 279 ALA B C 1
ATOM 4829 O O . ALA B 1 279 ? -8.781 28.334 33.452 1 94.18 279 ALA B O 1
ATOM 4830 N N . GLU B 1 280 ? -9.091 27.635 31.352 1 91.88 280 GLU B N 1
ATOM 4831 C CA . GLU B 1 280 ? -9.224 29.001 30.853 1 91.88 280 GLU B CA 1
ATOM 4832 C C . GLU B 1 280 ? -10.544 29.624 31.296 1 91.88 280 GLU B C 1
ATOM 4834 O O . GLU B 1 280 ? -10.579 30.78 31.723 1 91.88 280 GLU B O 1
ATOM 4839 N N . LEU B 1 281 ? -11.584 28.879 31.247 1 93.29 281 LEU B N 1
ATOM 4840 C CA . LEU B 1 281 ? -12.909 29.375 31.605 1 93.29 281 LEU B CA 1
ATOM 4841 C C . LEU B 1 281 ? -13.02 29.592 33.11 1 93.29 281 LEU B C 1
ATOM 4843 O O . LEU B 1 281 ? -13.797 30.435 33.565 1 93.29 281 LEU B O 1
ATOM 4847 N N . SER B 1 282 ? -12.173 28.871 33.857 1 93.09 282 SER B N 1
ATOM 4848 C CA . SER B 1 282 ? -12.221 28.94 35.314 1 93.09 282 SER B CA 1
ATOM 4849 C C . SER B 1 282 ? -11.262 29.998 35.849 1 93.09 282 SER B C 1
ATOM 4851 O O . SER B 1 282 ? -11.221 30.254 37.054 1 93.09 282 SER B O 1
ATOM 4853 N N . ASN B 1 283 ? -10.454 30.546 35.012 1 90.13 283 ASN B N 1
ATOM 4854 C CA . ASN B 1 283 ? -9.453 31.519 35.438 1 90.13 283 ASN B CA 1
ATOM 4855 C C . ASN B 1 283 ? -10.017 32.937 35.441 1 90.13 283 ASN B C 1
ATOM 4857 O O . ASN B 1 283 ? -10.28 33.508 34.381 1 90.13 283 ASN B O 1
ATOM 4861 N N . PRO B 1 284 ? -10.195 33.611 36.579 1 84.57 284 PRO B N 1
ATOM 4862 C CA . PRO B 1 284 ? -10.773 34.954 36.672 1 84.57 284 PRO B CA 1
ATOM 4863 C C . PRO B 1 284 ? -9.902 36.018 36.007 1 84.57 284 PRO B C 1
ATOM 4865 O O . PRO B 1 284 ? -10.391 37.1 35.672 1 84.57 284 PRO B O 1
ATOM 4868 N N . ALA B 1 285 ? -8.755 35.728 35.809 1 84.78 285 ALA B N 1
ATOM 4869 C CA . ALA B 1 285 ? -7.805 36.696 35.268 1 84.78 285 ALA B CA 1
ATOM 4870 C C . ALA B 1 285 ? -7.883 36.748 33.745 1 84.78 285 ALA B C 1
ATOM 4872 O O . ALA B 1 285 ? -7.321 37.651 33.119 1 84.78 285 ALA B O 1
ATOM 4873 N N . VAL B 1 286 ? -8.634 35.769 33.181 1 80.17 286 VAL B N 1
ATOM 4874 C CA . VAL B 1 286 ? -8.677 35.669 31.726 1 80.17 286 VAL B CA 1
ATOM 4875 C C . VAL B 1 286 ? -10.07 36.043 31.223 1 80.17 286 VAL B C 1
ATOM 4877 O O . VAL B 1 286 ? -11.069 35.46 31.651 1 80.17 286 VAL B O 1
ATOM 4880 N N . TRP B 1 287 ? -10.215 37.099 30.455 1 79.89 287 TRP B N 1
ATOM 4881 C CA . TRP B 1 287 ? -11.471 37.453 29.803 1 79.89 287 TRP B CA 1
ATOM 4882 C C . TRP B 1 287 ? -11.623 36.718 28.476 1 79.89 287 TRP B C 1
ATOM 4884 O O . TRP B 1 287 ? -10.842 36.935 27.546 1 79.89 287 TRP B O 1
ATOM 4894 N N . THR B 1 288 ? -12.466 35.75 28.422 1 84.05 288 THR B N 1
ATOM 4895 C CA . THR B 1 288 ? -12.641 34.968 27.203 1 84.05 288 THR B CA 1
ATOM 4896 C C . THR B 1 288 ? -14.095 34.536 27.041 1 84.05 288 THR B C 1
ATOM 4898 O O . THR B 1 288 ? -14.931 34.813 27.905 1 84.05 288 THR B O 1
ATOM 4901 N N . SER B 1 289 ? -14.461 34.113 25.866 1 89.14 289 SER B N 1
ATOM 4902 C CA . SER B 1 289 ? -15.755 33.494 25.6 1 89.14 289 SER B CA 1
ATOM 4903 C C . SER B 1 289 ? -15.615 31.99 25.388 1 89.14 289 SER B C 1
ATOM 4905 O O . SER B 1 289 ? -14.512 31.49 25.16 1 89.14 289 SER B O 1
ATOM 4907 N N . VAL B 1 290 ? -16.757 31.31 25.59 1 90.57 290 VAL B N 1
ATOM 4908 C CA . VAL B 1 290 ? -16.771 29.866 25.381 1 90.57 290 VAL B CA 1
ATOM 4909 C C . VAL B 1 290 ? -16.305 29.544 23.963 1 90.57 290 VAL B C 1
ATOM 4911 O O . VAL B 1 290 ? -15.487 28.644 23.761 1 90.57 290 VAL B O 1
ATOM 4914 N N . SER B 1 291 ? -16.759 30.275 23.004 1 87.99 291 SER B N 1
ATOM 4915 C CA . SER B 1 291 ? -16.434 30.038 21.601 1 87.99 291 SER B CA 1
ATOM 4916 C C . SER B 1 291 ? -14.957 30.295 21.324 1 87.99 291 SER B C 1
ATOM 4918 O O . SER B 1 291 ? -14.304 29.51 20.632 1 87.99 291 SER B O 1
ATOM 4920 N N . ASP B 1 292 ? -14.439 31.38 21.898 1 84.15 292 ASP B N 1
ATOM 4921 C CA . ASP B 1 292 ? -13.043 31.742 21.677 1 84.15 292 ASP B CA 1
ATOM 4922 C C . ASP B 1 292 ? -12.103 30.682 22.246 1 84.15 292 ASP B C 1
ATOM 4924 O O . ASP B 1 292 ? -11.118 30.309 21.606 1 84.15 292 ASP B O 1
ATOM 4928 N N . SER B 1 293 ? -12.422 30.279 23.463 1 89.1 293 SER B N 1
ATOM 4929 C CA . SER B 1 293 ? -11.597 29.267 24.114 1 89.1 293 SER B CA 1
ATOM 4930 C C . SER B 1 293 ? -11.651 27.942 23.361 1 89.1 293 SER B C 1
ATOM 4932 O O . SER B 1 293 ? -10.621 27.296 23.157 1 89.1 293 SER B O 1
ATOM 4934 N N . ALA B 1 294 ? -12.858 27.582 22.993 1 89.01 294 ALA B N 1
ATOM 4935 C CA . ALA B 1 294 ? -13.035 26.342 22.242 1 89.01 294 ALA B CA 1
ATOM 4936 C C . ALA B 1 294 ? -12.219 26.359 20.953 1 89.01 294 ALA B C 1
ATOM 4938 O O . ALA B 1 294 ? -11.493 25.407 20.657 1 89.01 294 ALA B O 1
ATOM 4939 N N . TYR B 1 295 ? -12.279 27.414 20.258 1 79.76 295 TYR B N 1
ATOM 4940 C CA . TYR B 1 295 ? -11.571 27.548 18.989 1 79.76 295 TYR B CA 1
ATOM 4941 C C . TYR B 1 295 ? -10.063 27.564 19.205 1 79.76 295 TYR B C 1
ATOM 4943 O O . TYR B 1 295 ? -9.312 26.965 18.431 1 79.76 295 TYR B O 1
ATOM 4951 N N . ARG B 1 296 ? -9.686 28.254 20.204 1 81.14 296 ARG B N 1
ATOM 4952 C CA . ARG B 1 296 ? -8.264 28.37 20.509 1 81.14 296 ARG B CA 1
ATOM 4953 C C . ARG B 1 296 ? -7.626 26.995 20.679 1 81.14 296 ARG B C 1
ATOM 4955 O O . ARG B 1 296 ? -6.501 26.767 20.23 1 81.14 296 ARG B O 1
ATOM 4962 N N . TRP B 1 297 ? -8.423 26.182 21.241 1 88.49 297 TRP B N 1
ATOM 4963 C CA . TRP B 1 297 ? -7.825 24.893 21.573 1 88.49 297 TRP B CA 1
ATOM 4964 C C . TRP B 1 297 ? -8.253 23.822 20.576 1 88.49 297 TRP B C 1
ATOM 4966 O O . TRP B 1 297 ? -8.054 22.628 20.814 1 88.49 297 TRP B O 1
ATOM 4976 N N . GLY B 1 298 ? -8.933 24.255 19.506 1 82.9 298 GLY B N 1
ATOM 4977 C CA . GLY B 1 298 ? -9.014 23.368 18.357 1 82.9 298 GLY B CA 1
ATOM 4978 C C . GLY B 1 298 ? -10.392 22.766 18.163 1 82.9 298 GLY B C 1
ATOM 4979 O O . GLY B 1 298 ? -10.564 21.835 17.374 1 82.9 298 GLY B O 1
ATOM 4980 N N . PHE B 1 299 ? -11.426 23.233 18.885 1 85.69 299 PHE B N 1
ATOM 4981 C CA . PHE B 1 299 ? -12.779 22.737 18.668 1 85.69 299 PHE B CA 1
ATOM 4982 C C . PHE B 1 299 ? -13.498 23.569 17.612 1 85.69 299 PHE B C 1
ATOM 4984 O O . PHE B 1 299 ? -13.82 24.735 17.847 1 85.69 299 PHE B O 1
ATOM 4991 N N . ALA B 1 300 ? -13.699 22.889 16.49 1 75.51 300 ALA B N 1
ATOM 4992 C CA . ALA B 1 300 ? -14.295 23.615 15.371 1 75.51 300 ALA B CA 1
ATOM 4993 C C . ALA B 1 300 ? -15.818 23.599 15.455 1 75.51 300 ALA B C 1
ATOM 4995 O O . ALA B 1 300 ? -16.486 24.479 14.906 1 75.51 300 ALA B O 1
ATOM 4996 N N . HIS B 1 301 ? -16.371 22.599 16.036 1 82.66 301 HIS B N 1
ATOM 4997 C CA . HIS B 1 301 ? -17.818 22.461 16.154 1 82.66 301 HIS B CA 1
ATOM 4998 C C . HIS B 1 301 ? -18.276 22.67 17.593 1 82.66 301 HIS B C 1
ATOM 5000 O O . HIS B 1 301 ? -18.204 21.75 18.411 1 82.66 301 HIS B O 1
ATOM 5006 N N . LEU B 1 302 ? -18.897 23.789 17.903 1 87.04 302 LEU B N 1
ATOM 5007 C CA . LEU B 1 302 ? -19.234 24.21 19.258 1 87.04 302 LEU B CA 1
ATOM 5008 C C . LEU B 1 302 ? -20.264 23.271 19.878 1 87.04 302 LEU B C 1
ATOM 5010 O O . LEU B 1 302 ? -20.248 23.038 21.089 1 87.04 302 LEU B O 1
ATOM 5014 N N . GLY B 1 303 ? -21.152 22.722 19.006 1 90.17 303 GLY B N 1
ATOM 5015 C CA . GLY B 1 303 ? -22.12 21.767 19.52 1 90.17 303 GLY B CA 1
ATOM 5016 C C . GLY B 1 303 ? -21.481 20.497 20.051 1 90.17 303 GLY B C 1
ATOM 5017 O O . GLY B 1 303 ? -21.791 20.057 21.16 1 90.17 303 GLY B O 1
ATOM 5018 N N . ARG B 1 304 ? -20.62 19.982 19.291 1 89.67 304 ARG B N 1
ATOM 5019 C CA . ARG B 1 304 ? -19.908 18.773 19.694 1 89.67 304 ARG B CA 1
ATOM 5020 C C . ARG B 1 304 ? -19.006 19.044 20.894 1 89.67 304 ARG B C 1
ATOM 5022 O O . ARG B 1 304 ? -18.869 18.195 21.777 1 89.67 304 ARG B O 1
ATOM 5029 N N . PHE B 1 305 ? -18.521 20.197 20.841 1 93.9 305 PHE B N 1
ATOM 5030 C CA . PHE B 1 305 ? -17.681 20.625 21.954 1 93.9 305 PHE B CA 1
ATOM 5031 C C . PHE B 1 305 ? -18.487 20.689 23.246 1 93.9 305 PHE B C 1
ATOM 5033 O O . PHE B 1 305 ? -18.064 20.157 24.274 1 93.9 305 PHE B O 1
ATOM 5040 N N . ALA B 1 306 ? -19.601 21.274 23.244 1 93.56 306 ALA B N 1
ATOM 5041 C CA . ALA B 1 306 ? -20.431 21.431 24.435 1 93.56 306 ALA B CA 1
ATOM 5042 C C . ALA B 1 306 ? -20.837 20.075 25.004 1 93.56 306 ALA B C 1
ATOM 5044 O O . ALA B 1 306 ? -20.84 19.881 26.222 1 93.56 306 ALA B O 1
ATOM 5045 N N . VAL B 1 307 ? -21.14 19.165 24.132 1 94.43 307 VAL B N 1
ATOM 5046 C CA . VAL B 1 307 ? -21.544 17.824 24.54 1 94.43 307 VAL B CA 1
ATOM 5047 C C . VAL B 1 307 ? -20.364 17.103 25.188 1 94.43 307 VAL B C 1
ATOM 5049 O O . VAL B 1 307 ? -20.508 16.492 26.249 1 94.43 307 VAL B O 1
ATOM 5052 N N . ALA B 1 308 ? -19.281 17.258 24.595 1 93.71 308 ALA B N 1
ATOM 5053 C CA . ALA B 1 308 ? -18.08 16.608 25.112 1 93.71 308 ALA B CA 1
ATOM 5054 C C . ALA B 1 308 ? -17.683 17.185 26.467 1 93.71 308 ALA B C 1
ATOM 5056 O O . ALA B 1 308 ? -17.275 16.448 27.368 1 93.71 308 ALA B O 1
ATOM 5057 N N . TYR B 1 309 ? -17.73 18.462 26.581 1 95.98 309 TYR B N 1
ATOM 5058 C CA . TYR B 1 309 ? -17.391 19.157 27.817 1 95.98 309 TYR B CA 1
ATOM 5059 C C . TYR B 1 309 ? -18.298 18.714 28.959 1 95.98 309 TYR B C 1
ATOM 5061 O O . TYR B 1 309 ? -17.821 18.391 30.05 1 95.98 309 TYR B O 1
ATOM 5069 N N . ARG B 1 310 ? -19.538 18.572 28.647 1 95.58 310 ARG B N 1
ATOM 5070 C CA . ARG B 1 310 ? -20.514 18.154 29.647 1 95.58 310 ARG B CA 1
ATOM 5071 C C . ARG B 1 310 ? -20.282 16.706 30.068 1 95.58 310 ARG B C 1
ATOM 5073 O O . ARG B 1 310 ? -20.392 16.372 31.249 1 95.58 310 ARG B O 1
ATOM 5080 N N . ASN B 1 311 ? -20.012 15.929 29.177 1 94.79 311 ASN B N 1
ATOM 5081 C CA . ASN B 1 311 ? -19.765 14.52 29.465 1 94.79 311 ASN B CA 1
ATOM 5082 C C . ASN B 1 311 ? -18.553 14.337 30.375 1 94.79 311 ASN B C 1
ATOM 5084 O O . ASN B 1 311 ? -18.546 13.457 31.237 1 94.79 311 ASN B O 1
ATOM 5088 N N . LYS B 1 312 ? -17.634 15.212 30.225 1 94.11 312 LYS B N 1
ATOM 5089 C CA . LYS B 1 312 ? -16.386 15.053 30.965 1 94.11 312 LYS B CA 1
ATOM 5090 C C . LYS B 1 312 ? -16.482 15.691 32.349 1 94.11 312 LYS B C 1
ATOM 5092 O O . LYS B 1 312 ? -16.005 15.124 33.334 1 94.11 312 LYS B O 1
ATOM 5097 N N . PHE B 1 313 ? -17.139 16.865 32.447 1 95.22 313 PHE B N 1
ATOM 5098 C CA . PHE B 1 313 ? -17.022 17.633 33.681 1 95.22 313 PHE B CA 1
ATOM 5099 C C . PHE B 1 313 ? -18.366 17.72 34.395 1 95.22 313 PHE B C 1
ATOM 5101 O O . PHE B 1 313 ? -18.447 18.224 35.517 1 95.22 313 PHE B O 1
ATOM 5108 N N . GLY B 1 314 ? -19.46 17.293 33.68 1 94.46 314 GLY B N 1
ATOM 5109 C CA . GLY B 1 314 ? -20.766 17.256 34.319 1 94.46 314 GLY B CA 1
ATOM 5110 C C . GLY B 1 314 ? -21.491 18.588 34.272 1 94.46 314 GLY B C 1
ATOM 5111 O O . GLY B 1 314 ? -22.555 18.743 34.874 1 94.46 314 GLY B O 1
ATOM 5112 N N . GLU B 1 315 ? -20.912 19.614 33.647 1 94.55 315 GLU B N 1
ATOM 5113 C CA . GLU B 1 315 ? -21.521 20.932 33.492 1 94.55 315 GLU B CA 1
ATOM 5114 C C . GLU B 1 315 ? -21.214 21.524 32.12 1 94.55 315 GLU B C 1
ATOM 5116 O O . GLU B 1 315 ? -20.257 21.112 31.46 1 94.55 315 GLU B O 1
ATOM 5121 N N . ALA B 1 316 ? -21.999 22.467 31.642 1 94.91 316 ALA B N 1
ATOM 5122 C CA . ALA B 1 316 ? -21.778 23.153 30.372 1 94.91 316 ALA B CA 1
ATOM 5123 C C . ALA B 1 316 ? -20.636 24.159 30.483 1 94.91 316 ALA B C 1
ATOM 5125 O O . ALA B 1 316 ? -20.377 24.697 31.562 1 94.91 316 ALA B O 1
ATOM 5126 N N . PRO B 1 317 ? -19.987 24.36 29.403 1 94 317 PRO B N 1
ATOM 5127 C CA . PRO B 1 317 ? -18.909 25.352 29.428 1 94 317 PRO B CA 1
ATOM 5128 C C . PRO B 1 317 ? -19.379 26.722 29.91 1 94 317 PRO B C 1
ATOM 5130 O O . PRO B 1 317 ? -18.648 27.414 30.624 1 94 317 PRO B O 1
ATOM 5133 N N . SER B 1 318 ? -20.571 27.117 29.522 1 93.09 318 SER B N 1
ATOM 5134 C CA . SER B 1 318 ? -21.123 28.404 29.932 1 93.09 318 SER B CA 1
ATOM 5135 C C . SER B 1 318 ? -21.312 28.468 31.444 1 93.09 318 SER B C 1
ATOM 5137 O O . SER B 1 318 ? -21.171 29.534 32.048 1 93.09 318 SER B O 1
ATOM 5139 N N . GLU B 1 319 ? -21.647 27.361 32.062 1 94.09 319 GLU B N 1
ATOM 5140 C CA . GLU B 1 319 ? -21.812 27.287 33.51 1 94.09 319 GLU B CA 1
ATOM 5141 C C . GLU B 1 319 ? -20.481 27.488 34.229 1 94.09 319 GLU B C 1
ATOM 5143 O O . GLU B 1 319 ? -20.423 28.155 35.265 1 94.09 319 GLU B O 1
ATOM 5148 N N . THR B 1 320 ? -19.428 26.905 33.677 1 92.92 320 THR B N 1
ATOM 5149 C CA . THR B 1 320 ? -18.094 27.095 34.236 1 92.92 320 THR B CA 1
ATOM 5150 C C . THR B 1 320 ? -17.697 28.568 34.201 1 92.92 320 THR B C 1
ATOM 5152 O O . THR B 1 320 ? -17.142 29.09 35.17 1 92.92 320 THR B O 1
ATOM 5155 N N . LEU B 1 321 ? -17.948 29.248 33.096 1 91.11 321 LEU B N 1
ATOM 5156 C CA . LEU B 1 321 ? -17.611 30.658 32.935 1 91.11 321 LEU B CA 1
ATOM 5157 C C . LEU B 1 321 ? -18.401 31.521 33.914 1 91.11 321 LEU B C 1
ATOM 5159 O O . LEU B 1 321 ? -17.862 32.471 34.485 1 91.11 321 LEU B O 1
ATOM 5163 N N . ARG B 1 322 ? -19.679 31.237 34.117 1 89.35 322 ARG B N 1
ATOM 5164 C CA . ARG B 1 322 ? -20.54 31.986 35.027 1 89.35 322 ARG B CA 1
ATOM 5165 C C . ARG B 1 322 ? -20.066 31.846 36.469 1 89.35 322 ARG B C 1
ATOM 5167 O O . ARG B 1 322 ? -20.084 32.814 37.232 1 89.35 322 ARG B O 1
ATOM 5174 N N . LYS B 1 323 ? -19.659 30.682 36.822 1 87.2 323 LYS B N 1
ATOM 5175 C CA . LYS B 1 323 ? -19.154 30.424 38.167 1 87.2 323 LYS B CA 1
ATOM 5176 C C . LYS B 1 323 ? -17.894 31.239 38.447 1 87.2 323 LYS B C 1
ATOM 5178 O O . LYS B 1 323 ? -17.669 3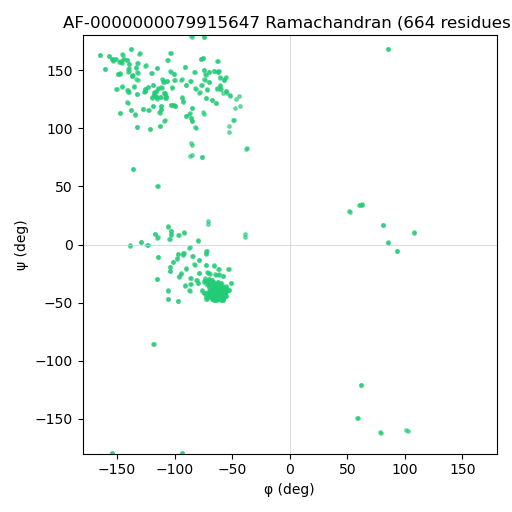1.676 39.577 1 87.2 323 LYS B O 1
ATOM 5183 N N . ASN B 1 324 ? -17.08 31.389 37.534 1 79.28 324 ASN B N 1
ATOM 5184 C CA . ASN B 1 324 ? -15.863 32.183 37.659 1 79.28 324 ASN B CA 1
ATOM 5185 C C . ASN B 1 324 ? -16.177 33.664 37.852 1 79.28 324 ASN B C 1
ATOM 5187 O O . ASN B 1 324 ? -15.522 34.345 38.642 1 79.28 324 ASN B O 1
ATOM 5191 N N . ALA B 1 325 ? -17.114 34.269 37.235 1 74.43 325 ALA B N 1
ATOM 5192 C CA . ALA B 1 325 ? -17.525 35.667 37.338 1 74.43 325 ALA B CA 1
ATOM 5193 C C . ALA B 1 325 ? -18.109 35.966 38.716 1 74.43 325 ALA B C 1
ATOM 5195 O O . ALA B 1 325 ? -17.919 37.06 39.253 1 74.43 325 ALA B O 1
ATOM 5196 N N . SER B 1 326 ? -18.791 35.122 39.199 1 69.39 326 SER B N 1
ATOM 5197 C CA . SER B 1 326 ? -19.402 35.332 40.508 1 69.39 326 SER B CA 1
ATOM 5198 C C . SER B 1 326 ? -18.354 35.322 41.615 1 69.39 326 SER B C 1
ATOM 5200 O O . SER B 1 326 ? -18.543 35.947 42.661 1 69.39 326 SER B O 1
ATOM 5202 N N . ARG B 1 327 ? -17.232 34.726 41.485 1 64.21 327 ARG B N 1
ATOM 5203 C CA . ARG B 1 327 ? -16.194 34.646 42.508 1 64.21 327 ARG B CA 1
ATOM 5204 C C . ARG B 1 327 ? -15.492 35.988 42.683 1 64.21 327 ARG B C 1
ATOM 5206 O O . ARG B 1 327 ? -15.026 36.312 43.777 1 64.21 327 ARG B O 1
ATOM 5213 N N . ASP B 1 328 ? -15.237 36.87 41.788 1 56.81 328 ASP B N 1
ATOM 5214 C CA . ASP B 1 328 ? -14.533 38.142 41.924 1 56.81 328 ASP B CA 1
ATOM 5215 C C . ASP B 1 328 ? -15.401 39.176 42.636 1 56.81 328 ASP B C 1
ATOM 5217 O O . ASP B 1 328 ? -14.914 40.239 43.028 1 56.81 328 ASP B O 1
ATOM 5221 N N . PHE B 1 329 ? -16.74 39.283 42.629 1 48.31 329 PHE B N 1
ATOM 5222 C CA . PHE B 1 329 ? -17.454 40.323 43.359 1 48.31 329 PHE B CA 1
ATOM 5223 C C . PHE B 1 329 ? -17.685 39.908 44.807 1 48.31 329 PHE B C 1
ATOM 5225 O O . PHE B 1 329 ? -18.57 39.099 45.093 1 48.31 329 PHE B O 1
ATOM 5232 N N . PRO B 1 330 ? -16.58 39.99 45.686 1 46.42 330 PRO B N 1
ATOM 5233 C CA . PRO B 1 330 ? -16.902 39.899 47.112 1 46.42 330 PRO B CA 1
ATOM 5234 C C . PRO B 1 330 ? -18.041 40.83 47.52 1 46.42 330 PRO B C 1
ATOM 5236 O O . PRO B 1 330 ? -18.214 41.898 46.927 1 46.42 330 PRO B O 1
ATOM 5239 N N . SER B 1 331 ? -19.215 40.291 47.783 1 43.87 331 SER B N 1
ATOM 5240 C CA . SER B 1 331 ? -20.236 41.129 48.403 1 43.87 331 SER B CA 1
ATOM 5241 C C . SER B 1 331 ? -19.623 42.085 49.421 1 43.87 331 SER B C 1
ATOM 5243 O O . SER B 1 331 ? -18.941 41.655 50.353 1 43.87 331 SER B O 1
ATOM 5245 N N . LEU B 1 332 ? -19.084 43.255 48.994 1 40.07 332 LEU B N 1
ATOM 5246 C CA . LEU B 1 332 ? -18.803 44.328 49.941 1 40.07 332 LEU B CA 1
ATOM 5247 C C . LEU B 1 332 ? -19.909 44.434 50.986 1 40.07 332 LEU B C 1
ATOM 5249 O O . LEU B 1 332 ? -19.968 45.411 51.737 1 40.07 332 LEU B O 1
ATOM 5253 N N . THR B 1 333 ? -20.876 43.494 51.062 1 36.64 333 THR B N 1
ATOM 5254 C CA . THR B 1 333 ? -21.826 43.811 52.122 1 36.64 333 THR B CA 1
ATOM 5255 C C . THR B 1 333 ? -21.186 43.623 53.495 1 36.64 333 THR B C 1
ATOM 5257 O O . THR B 1 333 ? -21.845 43.801 54.522 1 36.64 333 THR B O 1
ATOM 5260 N N . GLN B 1 334 ? -19.714 43.6 53.704 1 27.98 334 GLN B N 1
ATOM 5261 C CA . GLN B 1 334 ? -19.579 43.915 55.122 1 27.98 334 GLN B CA 1
ATOM 5262 C C . GLN B 1 334 ? -19.549 45.423 55.351 1 27.98 334 GLN B C 1
ATOM 5264 O O . GLN B 1 334 ? -18.927 46.16 54.583 1 27.98 334 GLN B O 1
#

Nearest PDB structures (foldseek):
  3mn2-assembly2_B  TM=9.644E-01  e=7.634E-07  Rhodopseudomonas palustris CGA009
  7w2h-assembly5_M  TM=7.571E-01  e=7.615E-05  Xenopus laevis
  5hk2-assembly1_B  TM=6.635E-01  e=8.049E-05  Homo sapiens
  1sfn-assembly1_A  TM=7.009E-01  e=5.303E-04  Deinococcus radiodurans
  7w2h-assembly1_C  TM=4.517E-01  e=7.615E-05  Xenopus laevis

Sequence (668 aa):
MLREPLAHCSQFRTGDLDVIRDVGARLLVPHKVKALGAVSSDARMNAAKLGNTTLAYLRYESRITLEAPTTEALYFFTLPLTGKAEAQRGKHETAPSIPSLGVAYRAEDPSMITLSPDYSMIFVRIERHALERQLEGLLCREIKAPLCFDFSMDLTTPSLRTWVDSVRLLQAEMERDAETGHEPLLVARVEELVMTGLLVGQPHNYSELLLSTHGPARPRVVKQAIDLLEQQPDQPWSISDLSRATGVSARTLQYGFQRYVGVSPTCYLREVRLQRVRAELSNPAVWTSVSDSAYRWGFAHLGRFAVAYRNKFGEAPSETLRKNASRDFPSLTQMLREPLAHCSQFRTGDLDVIRDVGARLLVPHKVKALGAVSSDARMNAAKLGNTTLAYLRYESRITLEAPTTEALYFFTLPLTGKAEAQRGKHETAPSIPSLGVAYRAEDPSMITLSPDYSMIFVRIERHALERQLEGLLCREIKAPLCFDFSMDLTTPSLRTWVDSVRLLQAEMERDAETGHEPLLVARVEELVMTGLLVGQPHNYSELLLSTHGPARPRVVKQAIDLLEQQPDQPWSISDLSRATGVSARTLQYGFQRYVGVSPTCYLREVRLQRVRAELSNPAVWTSVSDSAYRWGFAHLGRFAVAYRNKFGEAPSETLRKNASRDFPSLTQ

Solvent-accessible surface area (backbone atoms only — not comparable to full-atom values): 34791 Å² total; per-residue (Å²): 126,86,73,61,67,48,65,90,33,65,71,50,69,40,41,51,64,67,57,55,34,54,53,40,28,70,74,69,52,60,46,47,72,46,61,71,68,78,53,30,61,73,13,34,35,17,47,52,74,55,93,64,35,34,44,29,30,43,35,42,57,24,40,34,36,41,37,29,61,61,35,89,58,41,39,40,35,40,42,32,66,37,51,43,32,45,34,34,44,60,94,77,45,71,40,65,31,28,59,57,23,19,40,41,54,56,27,83,37,40,33,37,38,38,36,38,39,66,23,26,32,40,38,40,36,35,36,37,70,59,52,51,48,52,48,21,61,66,37,32,45,84,75,90,64,82,90,47,64,48,50,67,34,64,42,76,41,71,50,29,39,52,23,54,53,37,47,51,50,47,48,52,48,50,53,44,29,74,71,74,51,74,57,68,69,56,53,51,43,46,50,49,40,34,51,48,24,44,60,72,39,46,59,36,83,55,40,69,57,44,50,58,10,69,28,80,53,50,72,66,51,49,48,52,49,48,48,49,43,69,73,44,48,58,52,90,77,42,62,65,52,48,14,44,74,60,40,30,34,50,66,23,49,41,51,27,22,39,74,77,70,66,43,43,66,66,58,51,44,52,52,53,29,51,51,50,38,48,53,48,43,52,32,77,88,51,90,76,49,70,67,56,41,38,44,63,40,61,43,85,49,65,69,62,44,42,52,53,42,23,71,73,71,72,45,46,61,67,56,46,37,52,55,28,60,59,66,73,60,68,73,71,80,114,126,86,73,62,65,47,63,90,33,65,71,49,68,40,40,51,66,65,56,53,32,53,54,40,28,71,73,69,50,60,46,48,71,45,61,71,67,78,53,30,61,72,14,33,34,17,46,51,74,55,94,62,34,34,45,30,30,43,34,42,57,26,40,34,36,42,37,30,60,62,36,90,58,42,37,40,34,41,42,31,68,36,52,44,32,45,34,34,44,61,93,78,44,70,41,65,29,27,59,58,23,20,40,42,54,57,28,84,36,39,34,37,38,39,36,37,40,65,22,28,32,40,37,41,36,34,37,35,70,59,52,52,48,52,48,22,62,65,37,30,43,83,74,89,62,81,90,46,65,49,49,68,34,64,43,75,42,73,49,30,41,51,23,53,52,37,48,52,49,47,47,52,47,50,53,43,28,74,73,75,52,74,56,68,69,55,52,52,43,46,51,49,40,33,50,48,24,44,60,72,37,46,59,35,83,52,41,67,58,43,49,57,10,68,29,81,52,49,71,64,50,49,50,50,50,50,49,48,43,70,73,45,48,57,53,89,78,42,62,65,54,49,13,43,73,60,39,28,33,50,65,21,49,41,51,28,24,39,72,78,70,65,42,44,65,65,58,49,43,52,51,54,30,51,51,51,37,50,53,49,41,53,33,76,89,51,92,78,48,70,66,56,42,37,44,62,39,61,43,85,49,64,67,62,43,43,54,51,42,23,72,72,73,74,46,47,61,67,55,45,37,52,55,28,60,58,65,73,62,66,74,70,82,116

Foldseek 3Di:
DPDQQQPVQWDDQAQDLVSVQVSCCVQPNRKDKDFPDGWDSGWTKGWFDFDQKIKMKTATLGWMKIKGAQAPWKKKKKAKDAAKKWKDWADDDIDIHHNQKMFIHHNGTIMMMIGDSTIMIMMMMGTQVVLQVLVCVLQLHHDDDGKFFDTMARCPDPLNVQLVVLVVVLSVQRSVCVPPHHDVVVSVVSVSSNSVSCLQRTDIPCNVSSCQQEDADDPVLLVVLLVVLLVCLQDPDDLSNSSNVSRHHSVNNQVNCCVPVVHGSVVSSLVSLLVQLLVQLQDLVHDDDSVRSCVSRPNPDSVVVQVVNCVVPVDGSVVSNVVNVVVPPPPVPD/DPDQQQVVQWDDQAQDLVSVQVSCCVQPNRKDKDFDDTWDSGWTKGWFDFDQKIKMKTATLGWMKIKGAQAPWKKKKKAKDAAKKWKDWADDDIDIHHNQKMFIHHNGTIMMMIGDSTIMIMMMMGTQVVLQVLVCVLQLHHDDDGKFFDTMARCPDPLNVQLVVLVVVLSVQRSVCVPPHHDVVVSVVSVSSNSVSCLQRTDIPCNVSSCQQEDADDPVLLVVLLVVLLVCLQDPDDLSNSSNVSRHHSVNNQVNCCVPVVHGSVVSSLVSLLVQLLVQLQDLVHDDDSVRSCVSSPNPDSVVVQVVNCVVPVDGSVVSNVVNVVVPPPPVPD

Secondary structure (DSSP, 8-state):
----TTTTSEEEEES-HHHHHHHHHHHS---EEEESSPPPTTEEEEEEEETTEEEEEEE-SS-EEEEE---SSEEEEEEEEES-EEEEETTTEEEEEBTTEEEEE-TTS-EEEEE-TT-EEEEEEEEHHHHHHHHHHHHTS--SS---B-SEEETTSHHHHHHHHHHHHHHHHHHHHHHH---HHHHHHHHHHHHHHHHHHS-BTTHHHHHHHHSPPPHHHHHHHHHHHHH-TTS---HHHHHHHHTS-HHHHHHHHHHHTSS-HHHHHHHHHHHHHHHHHT-TT----HHHHHHHTT---HHHHHHHHHHHHSS-HHHHHHHHHHHT---TT-/----TTTTSEEEEES-HHHHHHHHHHHS---EEEESSPPPTTEEEEEEEETTEEEEEEE-SS-EEEEE---SSEEEEEEEEES-EEEEETTTEEEEEBTTEEEEE-TTS-EEEEE-TT-EEEEEEEEHHHHHHHHHHHHTS--SS---B-SEEETTSHHHHHHHHHHHHHHHHHHHHHHH---HHHHHHHHHHHHHHHHHHS-BTTHHHHHHHHSPPPHHHHHHHHHHHHH-TTS---HHHHHHHHTS-HHHHHHHHHHHTSS-HHHHHHHHHHHHHHHHHT-TT----HHHHHHHTT---HHHHHHHHHHHHSS-HHHHHHHHHHHT---TT-

Radius of gyration: 30.91 Å; Cα contacts (8 Å, |Δi|>4): 1224; chains: 2; bounding box: 73×110×86 Å

Organism: NCBI:txid1990687

InterPro domains:
  IPR009057 Homedomain-like superfamily [SSF46689] (220-270)
  IPR018060 AraC-like, DNA binding HTH domain [PF12833] (242-322)
  IPR018060 AraC-like, DNA binding HTH domain [PS01124] (223-323)
  IPR018060 AraC-like, DNA binding HTH domain [SM00342] (236-321)
  IPR018062 HTH domain AraC-type, conserved site [PS00041] (273-317)
  IPR035418 Transcription regulator HTH, AraC- type, ligand binding domain-like [PF14525] (21-198)
  IPR050204 AraC/XylS family transcriptional regulators [PTHR46796] (67-323)

pLDDT: mean 88.56, std 9.72, range [27.98, 97.21]